Protein AF-A0A7Y5N3E5-F1 (afdb_monomer)

Secondary structure (DSSP, 8-state):
---PBP---SS--HHHHHHHHS-HHHHHHHHHHHHHHHHH-TTPEEEEETTEEEEEETTEEEEEEEEETTEEEEEETTGGGS--TT-B--SSS-EEEEE-SSTT--HHHHHHHHHHHHHHHHHHHHHT--PPPP-----------PPPPTTS--HHHHHHHHHHH--HHHHHHHHHTT--SS-----HHHHHHHHHHH-S-HHHHHHHHHT--HHHHHHHHHH--GGG--HHHHHHHHHT--SHHHHHHHHHHHTTSTTHHHHHHHHTT-SSHHHHHHHHHHHHHHHH-GGG---HHHHHHHHHHHHHHTTTS-HHHHHHHHHHHHHHHTT-HHHHHHHHHHHHHH-PPP----SS---PPPHHHHHHHHHHHHT-

pLDDT: mean 88.32, std 16.85, range [25.8, 98.88]

Structure (mmCIF, N/CA/C/O backbone):
data_AF-A0A7Y5N3E5-F1
#
_entry.id   AF-A0A7Y5N3E5-F1
#
loop_
_atom_site.group_PDB
_atom_site.id
_atom_site.type_symbol
_atom_site.label_atom_id
_atom_site.label_alt_id
_atom_site.label_comp_id
_atom_site.label_asym_id
_atom_site.label_entity_id
_atom_site.label_seq_id
_atom_site.pdbx_PDB_ins_code
_atom_site.Cartn_x
_atom_site.Cartn_y
_atom_site.Cartn_z
_atom_site.occupancy
_atom_site.B_iso_or_equiv
_atom_site.auth_seq_id
_atom_site.auth_comp_id
_atom_site.auth_asym_id
_atom_site.auth_atom_id
_atom_site.pdbx_PDB_model_num
ATOM 1 N N . MET A 1 1 ? -12.988 -18.375 0.596 1.00 35.72 1 MET A N 1
ATOM 2 C CA . MET A 1 1 ? -12.322 -19.298 1.543 1.00 35.72 1 MET A CA 1
ATOM 3 C C . MET A 1 1 ? -10.881 -18.851 1.728 1.00 35.72 1 MET A C 1
ATOM 5 O O . MET A 1 1 ? -10.258 -18.440 0.758 1.00 35.72 1 MET A O 1
ATOM 9 N N . SER A 1 2 ? -10.390 -18.826 2.964 1.00 31.22 2 SER A N 1
ATOM 10 C CA . SER A 1 2 ? -9.094 -18.233 3.317 1.00 31.22 2 SER A CA 1
ATOM 11 C C . SER A 1 2 ? -7.922 -19.007 2.693 1.00 31.22 2 SER A C 1
ATOM 13 O O . SER A 1 2 ? -7.799 -20.208 2.907 1.00 31.22 2 SER A O 1
ATOM 15 N N . THR A 1 3 ? -7.052 -18.336 1.933 1.00 48.84 3 THR A N 1
ATOM 16 C CA . THR A 1 3 ? -5.846 -18.905 1.289 1.00 48.84 3 THR A CA 1
ATOM 17 C C . THR A 1 3 ? -4.608 -18.848 2.191 1.00 48.84 3 THR A C 1
ATOM 19 O O . THR A 1 3 ? -3.478 -18.818 1.702 1.00 48.84 3 THR A O 1
ATOM 22 N N . THR A 1 4 ? -4.791 -18.773 3.511 1.00 69.25 4 THR A N 1
ATOM 23 C CA . THR A 1 4 ? -3.684 -18.592 4.455 1.00 69.25 4 THR A CA 1
ATOM 24 C C . THR A 1 4 ? -2.746 -19.799 4.434 1.00 69.25 4 THR A C 1
ATOM 26 O O . THR A 1 4 ? -3.145 -20.923 4.736 1.00 69.25 4 THR A O 1
ATOM 29 N N . THR A 1 5 ? -1.487 -19.549 4.081 1.00 76.31 5 THR A N 1
ATOM 30 C CA . THR A 1 5 ? -0.392 -20.522 4.143 1.00 76.31 5 THR A CA 1
ATOM 31 C C . THR A 1 5 ? 0.118 -20.647 5.576 1.00 76.31 5 THR A C 1
ATOM 33 O O . THR A 1 5 ? 0.352 -19.632 6.237 1.00 76.31 5 THR A O 1
ATOM 36 N N . VAL A 1 6 ? 0.336 -21.875 6.042 1.00 77.62 6 VAL A N 1
ATOM 37 C CA . VAL A 1 6 ? 0.988 -22.144 7.327 1.00 77.62 6 VAL A CA 1
ATOM 38 C C . VAL A 1 6 ? 2.477 -21.841 7.192 1.00 77.62 6 VAL A C 1
ATOM 40 O O . VAL A 1 6 ? 3.153 -22.366 6.306 1.00 77.62 6 VAL A O 1
ATOM 43 N N . LYS A 1 7 ? 2.981 -20.970 8.068 1.00 79.44 7 LYS A N 1
ATOM 44 C CA . LYS A 1 7 ? 4.397 -20.608 8.148 1.00 79.44 7 LYS A CA 1
ATOM 45 C C . LYS A 1 7 ? 4.905 -20.851 9.558 1.00 79.44 7 LYS A C 1
ATOM 47 O O . LYS A 1 7 ? 4.259 -20.440 10.522 1.00 79.44 7 LYS A O 1
ATOM 52 N N . LEU A 1 8 ? 6.081 -21.456 9.665 1.00 79.06 8 LEU A N 1
ATOM 53 C CA . LEU A 1 8 ? 6.809 -21.513 10.925 1.00 79.06 8 LEU A CA 1
ATOM 54 C C . LEU A 1 8 ? 7.213 -20.084 11.349 1.00 79.06 8 LEU A C 1
ATOM 56 O O . LEU A 1 8 ? 7.728 -19.331 10.522 1.00 79.06 8 LEU A O 1
ATOM 60 N N . LYS A 1 9 ? 6.958 -19.703 12.609 1.00 64.75 9 LYS A N 1
ATOM 61 C CA . LYS A 1 9 ? 7.501 -18.472 13.221 1.00 64.75 9 LYS A CA 1
ATOM 62 C C . LYS A 1 9 ? 8.944 -18.725 13.687 1.00 64.75 9 LYS A C 1
ATOM 64 O O . LYS A 1 9 ? 9.248 -19.863 14.039 1.00 64.75 9 LYS A O 1
ATOM 69 N N . ASP A 1 10 ? 9.781 -17.684 13.661 1.00 53.03 10 ASP A N 1
ATOM 70 C CA . ASP A 1 10 ? 11.253 -17.731 13.743 1.00 53.03 10 ASP A CA 1
ATOM 71 C C . ASP A 1 10 ? 11.858 -18.682 14.801 1.00 53.03 10 ASP A C 1
ATOM 73 O O . ASP A 1 10 ? 11.328 -18.863 15.900 1.00 53.03 10 ASP A O 1
ATOM 77 N N . GLY A 1 11 ? 13.000 -19.275 14.427 1.00 54.88 11 GLY A N 1
ATOM 78 C CA . GLY A 1 11 ? 13.749 -20.322 15.135 1.00 54.88 11 GLY A CA 1
ATOM 79 C C . GLY A 1 11 ? 13.929 -21.570 14.258 1.00 54.88 11 GLY A C 1
ATOM 80 O O . GLY A 1 11 ? 12.968 -22.029 13.638 1.00 54.88 11 GLY A O 1
ATOM 81 N N . ASP A 1 12 ? 15.143 -22.128 14.182 1.00 54.25 12 ASP A N 1
ATOM 82 C CA . ASP A 1 12 ? 15.430 -23.310 13.354 1.00 54.25 12 ASP A CA 1
ATOM 83 C C . ASP A 1 12 ? 14.879 -24.586 14.013 1.00 54.25 12 ASP A C 1
ATOM 85 O O . ASP A 1 12 ? 15.564 -25.299 14.741 1.00 54.25 12 ASP A O 1
ATOM 89 N N . LYS A 1 13 ? 13.579 -24.839 13.823 1.00 67.00 13 LYS A N 1
ATOM 90 C CA . LYS A 1 13 ? 12.903 -26.048 14.330 1.00 67.00 13 LYS A CA 1
ATOM 91 C C . LYS A 1 13 ? 12.908 -27.201 13.315 1.00 67.00 13 LYS A C 1
ATOM 93 O O . LYS A 1 13 ? 12.282 -28.232 13.571 1.00 67.00 13 LYS A O 1
ATOM 98 N N . GLY A 1 14 ? 13.577 -27.027 12.170 1.00 84.06 14 GLY A N 1
ATOM 99 C CA . GLY A 1 14 ? 13.688 -28.024 11.105 1.00 84.06 14 GLY A CA 1
ATOM 100 C C . GLY A 1 14 ? 12.346 -28.529 10.551 1.00 84.06 14 GLY A C 1
ATOM 101 O O . GLY A 1 14 ? 11.270 -27.984 10.819 1.00 84.06 14 GLY A O 1
ATOM 102 N N . ILE A 1 15 ? 12.404 -29.613 9.771 1.00 89.00 15 ILE A N 1
ATOM 103 C CA . ILE A 1 15 ? 11.211 -30.260 9.199 1.00 89.00 15 ILE A CA 1
ATOM 104 C C . ILE A 1 15 ? 10.244 -30.753 10.286 1.00 89.00 15 ILE A C 1
ATOM 106 O O . ILE A 1 15 ? 9.036 -30.571 10.158 1.00 89.00 15 ILE A O 1
ATOM 110 N N . ALA A 1 16 ? 10.756 -31.287 11.398 1.00 89.19 16 ALA A N 1
ATOM 111 C CA . ALA A 1 16 ? 9.931 -31.779 12.500 1.00 89.19 16 ALA A CA 1
ATOM 112 C C . ALA A 1 16 ? 9.087 -30.662 13.140 1.00 89.19 16 ALA A C 1
ATOM 114 O O . ALA A 1 16 ? 7.903 -30.852 13.423 1.00 89.19 16 ALA A O 1
ATOM 115 N N . GLY A 1 17 ? 9.667 -29.474 13.333 1.00 88.56 17 GLY A N 1
ATOM 116 C CA . GLY A 1 17 ? 8.937 -28.305 13.816 1.00 88.56 17 GLY A CA 1
ATOM 117 C C . GLY A 1 17 ? 7.860 -27.845 12.841 1.00 88.56 17 GLY A C 1
ATOM 118 O O . GLY A 1 17 ? 6.762 -27.481 13.264 1.00 88.56 17 GLY A O 1
ATOM 119 N N . TYR A 1 18 ? 8.147 -27.909 11.539 1.00 91.56 18 TYR A N 1
ATOM 120 C CA . TYR A 1 18 ? 7.169 -27.579 10.510 1.00 91.56 18 TYR A CA 1
ATOM 121 C C . TYR A 1 18 ? 5.978 -28.541 10.521 1.00 91.56 18 TYR A C 1
ATOM 123 O O . TYR A 1 18 ? 4.840 -28.087 10.614 1.00 91.56 18 TYR A O 1
ATOM 131 N N . LEU A 1 19 ? 6.221 -29.853 10.517 1.00 92.19 19 LEU A N 1
ATOM 132 C CA . LEU A 1 19 ? 5.165 -30.871 10.543 1.00 92.19 19 LEU A CA 1
ATOM 133 C C . LEU A 1 19 ? 4.270 -30.748 11.788 1.00 92.19 19 LEU A C 1
ATOM 135 O O . LEU A 1 19 ? 3.045 -30.834 11.689 1.00 92.19 19 LEU A O 1
ATOM 139 N N . LYS A 1 20 ? 4.857 -30.432 12.952 1.00 90.94 20 LYS A N 1
ATOM 140 C CA . LYS A 1 20 ? 4.103 -30.152 14.188 1.00 90.94 20 LYS A CA 1
ATOM 141 C C . LYS A 1 20 ? 3.192 -28.926 14.077 1.00 90.94 20 LYS A C 1
ATOM 143 O O . LYS A 1 20 ? 2.163 -28.887 14.744 1.00 90.94 20 LYS A O 1
ATOM 148 N N . SER A 1 21 ? 3.547 -27.943 13.248 1.00 90.00 21 SER A N 1
ATOM 149 C CA . SER A 1 21 ? 2.742 -26.727 13.048 1.00 90.00 21 SER A CA 1
ATOM 150 C C . SER A 1 21 ? 1.519 -26.927 12.145 1.00 90.00 21 SER A C 1
ATOM 152 O O . SER A 1 21 ? 0.624 -26.082 12.134 1.00 90.00 21 SER A O 1
ATOM 154 N N . LEU A 1 22 ? 1.474 -28.030 11.394 1.00 91.25 22 LEU A N 1
ATOM 155 C CA . LEU A 1 22 ? 0.379 -28.359 10.486 1.00 91.25 22 LEU A CA 1
ATOM 156 C C . LEU A 1 22 ? -0.804 -28.990 11.233 1.00 91.25 22 LEU A C 1
ATOM 158 O O . LEU A 1 22 ? -0.626 -29.673 12.250 1.00 91.25 22 LEU A O 1
ATOM 162 N N . ASN A 1 23 ? -2.012 -28.789 10.694 1.00 91.69 23 ASN A N 1
ATOM 163 C CA . ASN A 1 23 ? -3.192 -29.543 11.128 1.00 91.69 23 ASN A CA 1
ATOM 164 C C . ASN A 1 23 ? -3.064 -31.031 10.736 1.00 91.69 23 ASN A C 1
ATOM 166 O O . ASN A 1 23 ? -2.169 -31.388 9.973 1.00 91.69 23 ASN A O 1
ATOM 170 N N . LYS A 1 24 ? -3.946 -31.896 11.257 1.00 92.94 24 LYS A N 1
ATOM 171 C CA . LYS A 1 24 ? -3.863 -33.356 11.061 1.00 92.94 24 LYS A CA 1
ATOM 172 C C . LYS A 1 24 ? -3.749 -33.748 9.579 1.00 92.94 24 LYS A C 1
ATOM 174 O O . LYS A 1 24 ? -2.754 -34.351 9.197 1.00 92.94 24 LYS A O 1
ATOM 179 N N . THR A 1 25 ? -4.699 -33.316 8.751 1.00 92.06 25 THR A N 1
ATOM 180 C CA . THR A 1 25 ? -4.734 -33.628 7.312 1.00 92.06 25 THR A CA 1
ATOM 181 C C . THR A 1 25 ? -3.481 -33.139 6.586 1.00 92.06 25 THR A C 1
ATOM 183 O O . THR A 1 25 ? -2.841 -33.882 5.851 1.00 92.06 25 THR A O 1
ATOM 186 N N . GLN A 1 26 ? -3.077 -31.889 6.818 1.00 95.31 26 GLN A N 1
ATOM 187 C CA . GLN A 1 26 ? -1.865 -31.334 6.214 1.00 95.31 26 GLN A CA 1
ATOM 188 C C . GLN A 1 26 ? -0.605 -32.089 6.643 1.00 95.31 26 GLN A C 1
ATOM 190 O O . GLN A 1 26 ? 0.308 -32.250 5.836 1.00 95.31 26 GLN A O 1
ATOM 195 N N . ARG A 1 27 ? -0.532 -32.510 7.910 1.00 96.00 27 ARG A N 1
ATOM 196 C CA . ARG A 1 27 ? 0.614 -33.228 8.465 1.00 96.00 27 ARG A CA 1
ATOM 197 C C . ARG A 1 27 ? 0.776 -34.593 7.808 1.00 96.00 27 ARG A C 1
ATOM 199 O O . ARG A 1 27 ? 1.866 -34.869 7.329 1.00 96.00 27 ARG A O 1
ATOM 206 N N . GLU A 1 28 ? -0.296 -35.374 7.708 1.00 95.69 28 GLU A N 1
ATOM 207 C CA . GLU A 1 28 ? -0.290 -36.704 7.075 1.00 95.69 28 GLU A CA 1
ATOM 208 C C . GLU A 1 28 ? 0.181 -36.630 5.610 1.00 95.69 28 GLU A C 1
ATOM 210 O O . GLU A 1 28 ? 1.036 -37.405 5.165 1.00 95.69 28 GLU A O 1
ATOM 215 N N . ILE A 1 29 ? -0.303 -35.628 4.868 1.00 97.25 29 ILE A N 1
ATOM 216 C CA . ILE A 1 29 ? 0.119 -35.371 3.485 1.00 97.25 29 ILE A CA 1
ATOM 217 C C . ILE A 1 29 ? 1.591 -34.944 3.431 1.00 97.25 29 ILE A C 1
ATOM 219 O O . ILE A 1 29 ? 2.363 -35.465 2.626 1.00 97.25 29 ILE A O 1
ATOM 223 N N . ALA A 1 30 ? 2.003 -33.992 4.274 1.00 97.00 30 ALA A N 1
ATOM 224 C CA . ALA A 1 30 ? 3.368 -33.473 4.278 1.00 97.00 30 ALA A CA 1
ATOM 225 C C . ALA A 1 30 ? 4.398 -34.527 4.713 1.00 97.00 30 ALA A C 1
ATOM 227 O O . ALA A 1 30 ? 5.493 -34.542 4.159 1.00 97.00 30 ALA A O 1
ATOM 228 N N . GLU A 1 31 ? 4.057 -35.413 5.650 1.00 97.75 31 GLU A N 1
ATOM 229 C CA . GLU A 1 31 ? 4.877 -36.560 6.060 1.00 97.75 31 GLU A CA 1
ATOM 230 C C . GLU A 1 31 ? 5.052 -37.552 4.907 1.00 97.75 31 GLU A C 1
ATOM 232 O O . GLU A 1 31 ? 6.180 -37.931 4.587 1.00 97.75 31 GLU A O 1
ATOM 237 N N . SER A 1 32 ? 3.961 -37.891 4.217 1.00 97.00 32 SER A N 1
ATOM 238 C CA . SER A 1 32 ? 3.988 -38.801 3.065 1.00 97.00 32 SER A CA 1
ATOM 239 C C . SER A 1 32 ? 4.814 -38.235 1.904 1.00 97.00 32 SER A C 1
ATOM 241 O O . SER A 1 32 ? 5.655 -38.927 1.324 1.00 97.00 32 SER A O 1
ATOM 243 N N . LEU A 1 33 ? 4.641 -36.946 1.594 1.00 97.81 33 LEU A N 1
ATOM 244 C CA . LEU A 1 33 ? 5.436 -36.256 0.578 1.00 97.81 33 LEU A CA 1
ATOM 245 C C . LEU A 1 33 ? 6.902 -36.114 0.997 1.00 97.81 33 LEU A C 1
ATOM 247 O O . LEU A 1 33 ? 7.786 -36.327 0.174 1.00 97.81 33 LEU A O 1
ATO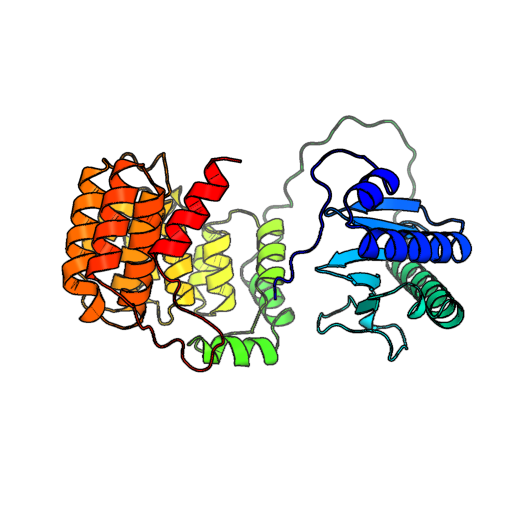M 251 N N . HIS A 1 34 ? 7.182 -35.794 2.263 1.00 97.88 34 HIS A N 1
ATOM 252 C CA . HIS A 1 34 ? 8.547 -35.735 2.787 1.00 97.88 34 HIS A CA 1
ATOM 253 C C . HIS A 1 34 ? 9.260 -37.081 2.624 1.00 97.88 34 HIS A C 1
ATOM 255 O O . HIS A 1 34 ? 10.357 -37.124 2.065 1.00 97.88 34 HIS A 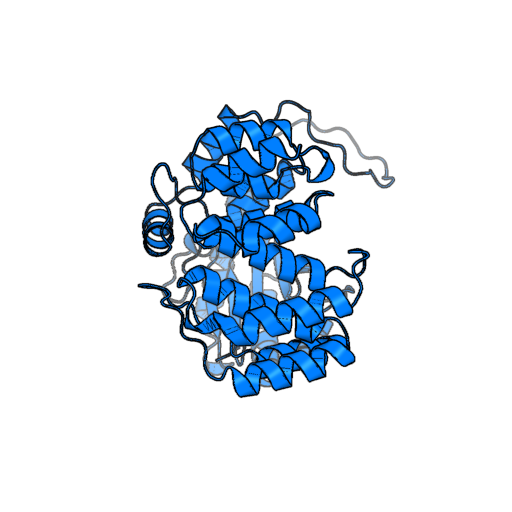O 1
ATOM 261 N N . ALA A 1 35 ? 8.616 -38.181 3.025 1.00 96.69 35 ALA A N 1
ATOM 262 C CA . ALA A 1 35 ? 9.156 -39.528 2.867 1.00 96.69 35 ALA A CA 1
ATOM 263 C C . ALA A 1 35 ? 9.430 -39.867 1.392 1.00 96.69 35 ALA A C 1
ATOM 265 O O . ALA A 1 35 ? 10.501 -40.378 1.060 1.00 96.69 35 ALA A O 1
ATOM 266 N N . LEU A 1 36 ? 8.505 -39.525 0.488 1.00 97.38 36 LEU A N 1
ATOM 267 C CA . LEU A 1 36 ? 8.687 -39.717 -0.951 1.00 97.38 36 LEU A CA 1
ATOM 268 C C . LEU A 1 36 ? 9.876 -38.913 -1.500 1.00 97.38 36 LEU A C 1
ATOM 270 O O . LEU A 1 36 ? 10.663 -39.445 -2.290 1.00 97.38 36 LEU A O 1
ATOM 274 N N . ILE A 1 37 ? 10.026 -37.652 -1.085 1.00 97.69 37 ILE A N 1
ATOM 275 C CA . ILE A 1 37 ? 11.123 -36.788 -1.534 1.00 97.69 37 ILE A CA 1
ATOM 276 C C . ILE A 1 37 ? 12.461 -37.333 -1.044 1.00 97.69 37 ILE A C 1
ATOM 278 O O . ILE A 1 37 ? 13.364 -37.500 -1.860 1.00 97.69 37 ILE A O 1
ATOM 282 N N . MET A 1 38 ? 12.579 -37.682 0.239 1.00 97.19 38 MET A N 1
ATOM 283 C CA . MET A 1 38 ? 13.824 -38.218 0.800 1.00 97.19 38 MET A CA 1
ATOM 284 C C . MET A 1 38 ? 14.181 -39.589 0.218 1.00 97.19 38 MET A C 1
ATOM 286 O O . MET A 1 38 ? 15.352 -39.868 -0.018 1.00 97.19 38 MET A O 1
ATOM 290 N N . LYS A 1 39 ? 13.186 -40.426 -0.106 1.00 96.69 39 LYS A N 1
ATOM 291 C CA . LYS A 1 39 ? 13.411 -41.685 -0.831 1.00 96.69 39 LYS A CA 1
ATOM 292 C C . LYS A 1 39 ? 13.904 -41.449 -2.262 1.00 96.69 39 LYS A C 1
ATOM 294 O O . LYS A 1 39 ? 14.732 -42.205 -2.762 1.00 96.69 39 LYS A O 1
ATOM 299 N N . THR A 1 40 ? 13.380 -40.427 -2.937 1.00 96.69 40 THR A N 1
ATOM 300 C CA . THR A 1 40 ? 13.710 -40.134 -4.341 1.00 96.69 40 THR A CA 1
ATOM 301 C C . THR A 1 40 ? 15.040 -39.394 -4.482 1.00 96.69 40 THR A C 1
ATOM 303 O O . THR A 1 40 ? 15.785 -39.642 -5.430 1.00 96.69 40 THR A O 1
ATOM 306 N N . LEU A 1 41 ? 15.338 -38.497 -3.543 1.00 96.25 41 LEU A N 1
ATOM 307 C CA . LEU A 1 41 ? 16.509 -37.625 -3.511 1.00 96.25 41 LEU A CA 1
ATOM 308 C C . LEU A 1 41 ? 17.245 -37.805 -2.167 1.00 96.25 41 LEU A C 1
ATOM 310 O O . LEU A 1 41 ? 17.250 -36.892 -1.344 1.00 96.25 41 LEU A O 1
ATOM 314 N N . PRO A 1 42 ? 17.898 -38.955 -1.924 1.00 94.56 42 PRO A N 1
ATOM 315 C CA . PRO A 1 42 ? 18.485 -39.280 -0.616 1.00 94.56 42 PRO A CA 1
ATOM 316 C C . PRO A 1 42 ? 19.631 -38.352 -0.191 1.00 94.56 42 PRO A C 1
ATOM 318 O O . PRO A 1 42 ? 19.984 -38.305 0.981 1.00 94.56 42 PRO A O 1
ATOM 321 N N . LYS A 1 43 ? 20.214 -37.609 -1.138 1.00 93.19 43 LYS A N 1
ATOM 322 C CA . LYS A 1 43 ? 21.271 -36.618 -0.890 1.00 93.19 43 LYS A CA 1
ATOM 323 C C . LYS A 1 43 ? 20.737 -35.195 -0.691 1.00 93.19 43 LYS A C 1
ATOM 325 O O . LYS A 1 43 ? 21.536 -34.270 -0.591 1.00 93.19 43 LYS A O 1
ATOM 330 N N . ALA A 1 44 ? 19.418 -34.998 -0.716 1.00 93.12 44 ALA A N 1
ATOM 331 C CA . ALA A 1 44 ? 18.846 -33.673 -0.548 1.00 93.12 44 ALA A CA 1
ATOM 332 C C . ALA A 1 44 ? 18.957 -33.208 0.910 1.00 93.12 44 ALA A C 1
ATOM 334 O O . ALA A 1 44 ? 18.616 -33.941 1.837 1.00 93.12 44 ALA A O 1
ATOM 335 N N . GLU A 1 45 ? 19.385 -31.966 1.109 1.00 92.69 45 GLU A N 1
ATOM 336 C CA . GLU A 1 45 ? 19.344 -31.300 2.406 1.00 92.69 45 GLU A CA 1
ATOM 337 C C . GLU A 1 45 ? 17.989 -30.621 2.601 1.00 92.69 45 GLU A C 1
ATOM 339 O O . GLU A 1 45 ? 17.481 -29.949 1.700 1.00 92.69 45 GLU A O 1
ATOM 344 N N . VAL A 1 46 ? 17.404 -30.755 3.793 1.00 93.81 46 VAL A N 1
ATOM 345 C CA . VAL A 1 46 ? 16.135 -30.097 4.124 1.00 93.81 46 VAL A CA 1
ATOM 346 C C . VAL A 1 46 ? 16.399 -28.848 4.949 1.00 93.81 46 VAL A C 1
ATOM 348 O O . VAL A 1 46 ? 16.914 -28.930 6.062 1.00 93.81 46 VAL A O 1
ATOM 351 N N . ARG A 1 47 ? 16.003 -27.684 4.427 1.00 89.44 47 ARG A N 1
ATOM 352 C CA . ARG A 1 47 ? 16.138 -26.391 5.111 1.00 89.44 47 ARG A CA 1
ATOM 353 C C . ARG A 1 47 ? 14.797 -25.688 5.195 1.00 89.44 47 ARG A C 1
ATOM 355 O O . ARG A 1 47 ? 14.085 -25.571 4.200 1.00 89.44 47 ARG A O 1
ATOM 362 N N . VAL A 1 48 ? 14.440 -25.180 6.371 1.00 87.75 48 VAL A N 1
ATOM 363 C CA . VAL A 1 48 ? 13.241 -24.346 6.506 1.00 87.75 48 VAL A CA 1
ATOM 364 C C . VAL A 1 48 ? 13.588 -22.926 6.075 1.00 87.75 48 VAL A C 1
ATOM 366 O O . VAL A 1 48 ? 14.372 -22.237 6.721 1.00 87.75 48 VAL A O 1
ATOM 369 N N . LYS A 1 49 ? 12.994 -22.475 4.969 1.00 86.44 49 LYS A N 1
ATOM 370 C CA . LYS A 1 49 ? 13.182 -21.127 4.420 1.00 86.44 49 LYS A CA 1
ATOM 371 C C . LYS A 1 49 ? 11.832 -20.511 4.117 1.00 86.44 49 LYS A C 1
ATOM 373 O O . LYS A 1 49 ? 10.917 -21.178 3.639 1.00 86.44 49 LYS A O 1
ATOM 378 N N . TRP A 1 50 ? 11.699 -19.223 4.425 1.00 83.06 50 TRP A N 1
ATOM 379 C CA . TRP A 1 50 ? 10.459 -18.465 4.216 1.00 83.06 50 TRP A CA 1
ATOM 380 C C . TRP A 1 50 ? 9.223 -19.057 4.930 1.00 83.06 50 TRP A C 1
ATOM 382 O O . TRP A 1 50 ? 8.086 -18.727 4.584 1.00 83.06 50 TRP A O 1
ATOM 392 N N . GLY A 1 51 ? 9.455 -19.877 5.963 1.00 84.31 51 GLY A N 1
ATOM 393 C CA . GLY A 1 51 ? 8.434 -20.489 6.816 1.00 84.31 51 GLY A CA 1
ATOM 394 C C . GLY A 1 51 ? 8.010 -21.911 6.432 1.00 84.31 51 GLY A C 1
ATOM 395 O O . GLY A 1 51 ? 7.087 -22.422 7.059 1.00 84.31 51 GLY A O 1
ATOM 396 N N . TYR A 1 52 ? 8.640 -22.546 5.438 1.00 90.44 52 TYR A N 1
ATOM 397 C CA . TYR A 1 52 ? 8.321 -23.908 4.980 1.00 90.44 52 TYR A CA 1
ATOM 398 C C . TYR A 1 52 ? 9.592 -24.696 4.608 1.00 90.44 52 TYR A C 1
ATOM 400 O O . TYR A 1 52 ? 10.639 -24.083 4.397 1.00 90.44 52 TYR A O 1
ATOM 408 N N . PRO A 1 53 ? 9.545 -26.040 4.563 1.00 94.31 53 PRO A N 1
ATOM 409 C CA . PRO A 1 53 ? 10.685 -26.879 4.215 1.00 94.31 53 PRO A CA 1
ATOM 410 C C . PRO A 1 53 ? 10.976 -26.848 2.714 1.00 94.31 53 PRO A C 1
ATOM 412 O O . PRO A 1 53 ? 10.084 -27.031 1.882 1.00 94.31 53 PRO A O 1
ATOM 415 N N . TRP A 1 54 ? 12.250 -26.657 2.398 1.00 94.69 54 TRP A N 1
ATOM 416 C CA . TRP A 1 54 ? 12.835 -26.718 1.067 1.00 94.69 54 TRP A CA 1
ATOM 417 C C . TRP A 1 54 ? 13.825 -27.866 0.996 1.00 94.69 54 TRP A C 1
ATOM 419 O O . TRP A 1 54 ? 14.581 -28.087 1.938 1.00 94.69 54 TRP A O 1
ATOM 429 N N . TYR A 1 55 ? 13.819 -28.560 -0.135 1.00 96.19 55 TYR A N 1
ATOM 430 C CA . TYR A 1 55 ? 14.697 -29.683 -0.427 1.00 96.19 55 TYR A CA 1
ATOM 431 C C . TYR A 1 55 ? 15.739 -29.216 -1.429 1.00 96.19 55 TYR A C 1
ATOM 433 O O . TYR A 1 55 ? 15.413 -28.863 -2.569 1.00 96.19 55 TYR A O 1
ATOM 441 N N . GLU A 1 56 ? 16.979 -29.164 -0.970 1.00 93.62 56 GLU A N 1
ATOM 442 C CA . GLU A 1 56 ? 18.117 -28.644 -1.708 1.00 93.62 56 GLU A CA 1
ATOM 443 C C . GLU A 1 56 ? 19.022 -29.780 -2.154 1.00 93.62 56 GLU A C 1
ATOM 445 O O . GLU A 1 56 ? 19.325 -30.679 -1.380 1.00 93.62 56 GLU A O 1
ATOM 450 N N . LEU A 1 57 ? 19.489 -29.728 -3.394 1.00 90.62 57 LEU A N 1
ATOM 451 C CA . LEU A 1 57 ? 20.471 -30.666 -3.916 1.00 90.62 57 LEU A CA 1
ATOM 452 C C . LEU A 1 57 ? 21.546 -29.874 -4.653 1.00 90.62 57 LEU A C 1
ATOM 454 O O . LEU A 1 57 ? 21.226 -29.033 -5.494 1.00 90.62 57 LEU A O 1
ATOM 458 N N . ASN A 1 58 ? 22.815 -30.121 -4.321 1.00 84.44 58 ASN A N 1
ATOM 459 C CA . ASN A 1 58 ? 23.966 -29.469 -4.956 1.00 84.44 58 ASN A CA 1
ATOM 460 C C . ASN A 1 58 ? 23.878 -27.925 -4.951 1.00 84.44 58 ASN A C 1
ATOM 462 O O . ASN A 1 58 ? 24.204 -27.267 -5.936 1.00 84.44 58 ASN A O 1
ATOM 466 N N . GLY A 1 59 ? 23.395 -27.344 -3.844 1.00 77.12 59 GLY A N 1
ATOM 467 C CA . GLY A 1 59 ? 23.239 -25.893 -3.668 1.00 77.12 59 GLY A CA 1
ATOM 468 C C . GLY A 1 59 ? 22.027 -25.271 -4.376 1.00 77.12 59 GLY A C 1
ATOM 469 O O . GLY A 1 59 ? 21.842 -24.056 -4.315 1.00 77.12 59 GLY A O 1
ATOM 470 N N . GLY A 1 60 ? 21.191 -26.077 -5.038 1.00 87.88 60 GLY A N 1
ATOM 471 C CA . GLY A 1 60 ? 19.987 -25.627 -5.732 1.00 87.88 60 GLY A CA 1
ATOM 472 C C . GLY A 1 60 ? 18.694 -26.122 -5.083 1.00 87.88 60 GLY A C 1
ATOM 473 O O . GLY A 1 60 ? 18.624 -27.228 -4.558 1.00 87.88 60 GLY A O 1
ATOM 474 N N . ASN A 1 61 ? 17.635 -25.314 -5.160 1.00 93.50 61 ASN A N 1
ATOM 475 C CA . ASN A 1 61 ? 16.310 -25.681 -4.658 1.00 93.50 61 ASN A CA 1
ATOM 476 C C . ASN A 1 61 ? 15.580 -26.597 -5.645 1.00 93.50 61 ASN A C 1
ATOM 478 O O . ASN A 1 61 ? 15.303 -26.184 -6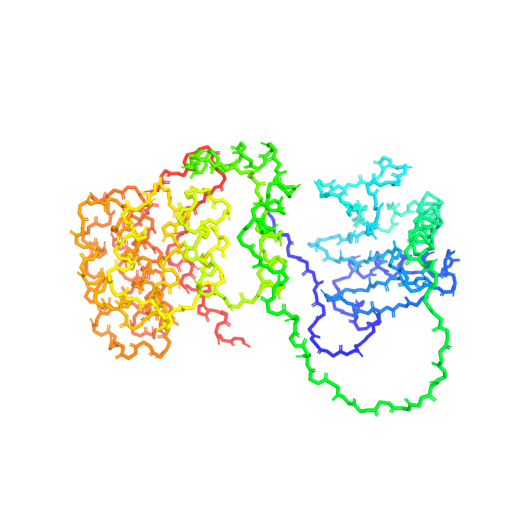.773 1.00 93.50 61 ASN A O 1
ATOM 482 N N . VAL A 1 62 ? 15.219 -27.803 -5.213 1.00 96.50 62 VAL A N 1
ATOM 483 C CA . VAL A 1 62 ? 14.506 -28.777 -6.052 1.00 96.50 62 VAL A CA 1
ATOM 484 C C . VAL A 1 62 ? 13.002 -28.734 -5.802 1.00 96.50 62 VAL A C 1
ATOM 486 O O . VAL A 1 62 ? 12.229 -28.629 -6.752 1.00 96.50 62 VAL A O 1
ATOM 489 N N . ALA A 1 63 ? 12.582 -28.764 -4.535 1.00 97.31 63 ALA A N 1
ATOM 490 C CA . ALA A 1 63 ? 11.169 -28.784 -4.165 1.00 97.31 63 ALA A CA 1
ATOM 491 C C . ALA A 1 63 ? 10.900 -28.096 -2.817 1.00 97.31 63 ALA A C 1
ATOM 493 O O . ALA A 1 63 ? 11.824 -27.854 -2.040 1.00 97.31 63 ALA A O 1
ATOM 494 N N . TYR A 1 64 ? 9.632 -27.806 -2.521 1.00 96.75 64 TYR A N 1
ATOM 495 C CA . TYR A 1 64 ? 9.172 -27.341 -1.209 1.00 96.75 64 TYR A CA 1
ATOM 496 C C . TYR A 1 64 ? 7.783 -27.895 -0.863 1.00 96.75 64 TYR A C 1
ATOM 498 O O . TYR A 1 64 ? 7.022 -28.281 -1.752 1.00 96.75 64 TYR A O 1
ATOM 506 N N . LEU A 1 65 ? 7.429 -27.895 0.426 1.00 97.06 65 LEU A N 1
ATOM 507 C CA . LEU A 1 65 ? 6.080 -28.241 0.899 1.00 97.06 65 LEU A CA 1
ATOM 508 C C . LEU A 1 65 ? 5.458 -27.063 1.640 1.00 97.06 65 LEU A C 1
ATOM 510 O O . LEU A 1 65 ? 6.062 -26.542 2.570 1.00 97.06 65 LEU A O 1
ATOM 514 N N . ALA A 1 66 ? 4.249 -26.652 1.259 1.00 95.25 66 ALA A N 1
ATOM 515 C CA . ALA A 1 66 ? 3.536 -25.564 1.924 1.00 95.25 66 ALA A CA 1
ATOM 516 C C . ALA A 1 66 ? 2.084 -25.947 2.246 1.00 95.25 66 ALA A C 1
ATOM 518 O O . ALA A 1 66 ? 1.265 -26.088 1.343 1.00 95.25 66 ALA A O 1
ATOM 519 N N . GLY A 1 67 ? 1.735 -26.058 3.529 1.00 92.75 67 GLY A N 1
ATOM 520 C CA . GLY A 1 67 ? 0.353 -26.203 3.987 1.00 92.75 67 GLY A CA 1
ATOM 521 C C . GLY A 1 67 ? -0.477 -24.953 3.676 1.00 92.75 67 GLY A C 1
ATOM 522 O O . GLY A 1 67 ? -0.098 -23.841 4.046 1.00 92.75 67 GLY A O 1
ATOM 523 N N . VAL A 1 68 ? -1.609 -25.118 2.993 1.00 90.00 68 VAL A N 1
ATOM 524 C CA . VAL A 1 68 ? -2.529 -24.038 2.603 1.00 90.00 68 VAL A CA 1
ATOM 525 C C . VAL A 1 68 ? -3.962 -24.507 2.825 1.00 90.00 68 VAL A C 1
ATOM 527 O O . VAL A 1 68 ? -4.382 -25.491 2.223 1.00 90.00 68 VAL A O 1
ATOM 530 N N . ALA A 1 69 ? -4.739 -23.796 3.648 1.00 87.94 69 ALA A N 1
ATOM 531 C CA . ALA A 1 69 ? -6.106 -24.202 4.004 1.00 87.94 69 ALA A CA 1
ATOM 532 C C . ALA A 1 69 ? -6.176 -25.678 4.475 1.00 87.94 69 ALA A C 1
ATOM 534 O O . ALA A 1 69 ? -5.602 -25.985 5.512 1.00 87.94 69 ALA A O 1
ATOM 535 N N . ASN A 1 70 ? -6.803 -26.590 3.719 1.00 87.00 70 ASN A N 1
ATOM 536 C CA . ASN A 1 70 ? -6.907 -28.028 4.040 1.00 87.00 70 ASN A CA 1
ATOM 537 C C . ASN A 1 70 ? -6.065 -28.931 3.117 1.00 87.00 70 ASN A C 1
ATOM 539 O O . ASN A 1 70 ? -6.384 -30.097 2.941 1.00 87.00 70 ASN A O 1
ATOM 543 N N . ARG A 1 71 ? -5.008 -28.397 2.499 1.00 94.00 71 ARG A N 1
ATOM 544 C CA . ARG A 1 71 ? -4.147 -29.139 1.566 1.00 94.00 71 ARG A CA 1
ATOM 545 C C . ARG A 1 71 ? -2.672 -28.794 1.749 1.00 94.00 71 ARG A C 1
ATOM 547 O O . ARG A 1 71 ? -2.335 -27.836 2.451 1.00 94.00 71 ARG A O 1
ATOM 554 N N . VAL A 1 72 ? -1.803 -29.525 1.059 1.00 97.00 72 VAL A N 1
ATOM 555 C CA . VAL A 1 72 ? -0.382 -29.201 0.903 1.00 97.00 72 VAL A CA 1
ATOM 556 C C . VAL A 1 72 ? -0.103 -28.873 -0.557 1.00 97.00 72 VAL A C 1
ATOM 558 O O . VAL A 1 72 ? -0.435 -29.630 -1.464 1.00 97.00 72 VAL A O 1
ATOM 561 N N . ASN A 1 73 ? 0.529 -27.730 -0.792 1.00 97.19 73 ASN A N 1
ATOM 562 C CA . ASN A 1 73 ? 1.123 -27.415 -2.078 1.00 97.19 73 ASN A CA 1
ATOM 563 C C . ASN A 1 73 ? 2.516 -28.057 -2.134 1.00 97.19 73 ASN A C 1
ATOM 565 O O . ASN A 1 73 ? 3.418 -27.638 -1.402 1.00 97.19 73 ASN A O 1
ATOM 569 N N . PHE A 1 74 ? 2.683 -29.044 -3.010 1.00 97.88 74 PHE A N 1
ATOM 570 C CA . PHE A 1 74 ? 3.960 -29.667 -3.336 1.00 97.88 74 PHE A CA 1
ATOM 571 C C . PHE A 1 74 ? 4.597 -28.932 -4.514 1.00 97.88 74 PHE A C 1
ATOM 573 O O . PHE A 1 74 ? 4.155 -29.067 -5.652 1.00 97.88 74 PHE A O 1
ATOM 580 N N . GLY A 1 75 ? 5.566 -28.066 -4.234 1.00 96.12 75 GLY A N 1
ATOM 581 C CA . GLY A 1 75 ? 6.016 -27.065 -5.192 1.00 96.12 75 GLY A CA 1
ATOM 582 C C . GLY A 1 75 ? 7.420 -27.266 -5.742 1.00 96.12 75 GLY A C 1
ATOM 583 O O . GLY A 1 75 ? 8.293 -27.816 -5.076 1.00 96.12 75 GLY A O 1
ATOM 584 N N . PHE A 1 76 ? 7.629 -26.740 -6.949 1.00 96.56 76 PHE A N 1
ATOM 585 C CA . PHE A 1 76 ? 8.846 -26.846 -7.747 1.00 96.56 76 PHE A CA 1
ATOM 586 C C . PHE A 1 76 ? 9.264 -25.450 -8.240 1.00 96.56 76 PHE A C 1
ATOM 588 O O . PHE A 1 76 ? 8.508 -24.814 -8.985 1.00 96.56 76 PHE A O 1
ATOM 595 N N . PRO A 1 77 ? 10.453 -24.941 -7.863 1.00 91.44 77 PRO A N 1
ATOM 596 C CA . PRO A 1 77 ? 10.885 -23.574 -8.192 1.00 91.44 77 PRO A CA 1
ATOM 597 C C . PRO A 1 77 ? 11.034 -23.320 -9.692 1.00 91.44 77 PRO A C 1
ATOM 599 O O . PRO A 1 77 ? 10.701 -22.238 -10.170 1.00 91.44 77 PRO A O 1
ATOM 602 N N . ASN A 1 78 ? 11.489 -24.340 -10.421 1.00 91.38 78 ASN A N 1
ATOM 603 C CA . ASN A 1 78 ? 11.631 -24.345 -11.876 1.00 91.38 78 ASN A CA 1
ATOM 604 C C . ASN A 1 78 ? 10.470 -25.087 -12.567 1.00 91.38 78 ASN A C 1
ATOM 606 O O . ASN A 1 78 ? 10.632 -25.605 -13.664 1.00 91.38 78 ASN A O 1
ATOM 610 N N . GLY A 1 79 ? 9.312 -25.189 -11.910 1.00 90.56 79 GLY A N 1
ATOM 611 C CA . GLY A 1 79 ? 8.211 -26.040 -12.356 1.00 90.56 79 GLY A CA 1
ATOM 612 C C . GLY A 1 79 ? 7.613 -25.689 -13.723 1.00 90.56 79 GLY A C 1
ATOM 613 O O . GLY A 1 79 ? 7.066 -26.564 -14.372 1.00 90.56 79 GLY A O 1
ATOM 614 N N . ALA A 1 80 ? 7.717 -24.442 -14.189 1.00 89.12 80 ALA A N 1
ATOM 615 C CA . ALA A 1 80 ? 7.206 -24.022 -15.498 1.00 89.12 80 ALA A CA 1
ATOM 616 C C . ALA A 1 80 ? 7.959 -24.655 -16.681 1.00 89.12 80 ALA A C 1
ATOM 618 O O . ALA A 1 80 ? 7.458 -24.631 -17.799 1.00 89.12 80 ALA A O 1
ATOM 619 N N . GLU A 1 81 ? 9.157 -25.182 -16.430 1.00 89.69 81 GLU A N 1
ATOM 620 C CA . GLU A 1 81 ? 10.005 -25.869 -17.408 1.00 89.69 81 GLU A CA 1
ATOM 621 C C . GLU A 1 81 ? 9.946 -27.396 -17.254 1.00 89.69 81 GLU A C 1
ATOM 623 O O . GLU A 1 81 ? 10.660 -28.099 -17.961 1.00 89.69 81 GLU A O 1
ATOM 628 N N . LEU A 1 82 ? 9.127 -27.908 -16.327 1.00 89.75 82 LEU A N 1
ATOM 629 C CA . LEU A 1 82 ? 8.907 -29.342 -16.161 1.00 89.75 82 LEU A CA 1
ATOM 630 C C . LEU A 1 82 ? 7.717 -29.781 -17.008 1.00 89.75 82 LEU A C 1
ATOM 632 O O . LEU A 1 82 ? 6.662 -29.142 -16.989 1.00 89.75 82 LEU A O 1
ATOM 636 N N . ALA A 1 83 ? 7.871 -30.894 -17.717 1.00 81.69 83 ALA A N 1
ATOM 637 C CA . ALA A 1 83 ? 6.818 -31.437 -18.563 1.00 81.69 83 ALA A CA 1
ATOM 638 C C . ALA A 1 83 ? 5.840 -32.280 -17.727 1.00 81.69 83 ALA A C 1
ATOM 640 O O . ALA A 1 83 ? 5.991 -33.494 -17.594 1.00 81.69 83 ALA A O 1
ATOM 641 N N . SER A 1 84 ? 4.835 -31.639 -17.121 1.00 84.00 84 SER A N 1
ATOM 642 C CA . SER A 1 84 ? 3.785 -32.346 -16.381 1.00 84.00 84 SER A CA 1
ATOM 643 C C . SER A 1 84 ? 2.464 -31.586 -16.336 1.00 84.00 84 SER A C 1
ATOM 645 O O . SER A 1 84 ? 2.418 -30.442 -15.886 1.00 84.00 84 SER A O 1
ATOM 647 N N . ASP A 1 85 ? 1.373 -32.271 -16.679 1.00 84.75 85 ASP A N 1
ATOM 648 C CA . ASP A 1 85 ? 0.009 -31.725 -16.603 1.00 84.75 85 ASP A CA 1
ATOM 649 C C . ASP A 1 85 ? -0.529 -31.631 -15.165 1.00 84.75 85 ASP A C 1
ATOM 651 O O . ASP A 1 85 ? -1.563 -31.018 -14.912 1.00 84.75 85 ASP A O 1
ATOM 655 N N . LEU A 1 86 ? 0.181 -32.218 -14.195 1.00 86.12 86 LEU A N 1
ATOM 656 C CA . LEU A 1 86 ? -0.167 -32.161 -12.770 1.00 86.12 86 LEU A CA 1
ATOM 657 C C . LEU A 1 86 ? 0.195 -30.811 -12.135 1.00 86.12 86 LEU A C 1
ATOM 659 O O . LEU A 1 86 ? -0.205 -30.515 -11.008 1.00 86.12 86 LEU A O 1
ATOM 663 N N . LEU A 1 87 ? 1.022 -30.018 -12.820 1.00 88.38 87 LEU A N 1
ATOM 664 C CA . LEU A 1 87 ? 1.599 -28.797 -12.287 1.00 88.38 87 LEU A CA 1
ATOM 665 C C . LEU A 1 87 ? 0.679 -27.598 -12.485 1.00 88.38 87 LEU A C 1
ATOM 667 O O . LEU A 1 87 ? 0.447 -27.117 -13.589 1.00 88.38 87 LEU A O 1
ATOM 671 N N . GLU A 1 88 ? 0.263 -27.014 -11.371 1.00 86.62 88 GLU A N 1
ATOM 672 C CA . GLU A 1 88 ? -0.547 -25.811 -11.340 1.00 86.62 88 GLU A CA 1
ATOM 673 C C . GLU A 1 88 ? 0.280 -24.568 -10.988 1.00 86.62 88 GLU A C 1
ATOM 675 O O . GLU A 1 88 ? 1.259 -24.590 -10.230 1.00 86.62 88 GLU A O 1
ATOM 680 N N . GLY A 1 89 ? -0.158 -23.421 -11.497 1.00 79.06 89 GLY A N 1
ATOM 681 C CA . GLY A 1 89 ? 0.387 -22.118 -11.135 1.00 79.06 89 GLY A CA 1
ATOM 682 C C . GLY A 1 89 ? 0.538 -21.198 -12.334 1.00 79.06 89 GLY A C 1
ATOM 683 O O . GLY A 1 89 ? 0.938 -21.611 -13.414 1.00 79.06 89 GLY A O 1
ATOM 684 N N . THR A 1 90 ? 0.249 -19.920 -12.121 1.00 64.31 90 THR A N 1
ATOM 685 C CA . THR A 1 90 ? 0.281 -18.879 -13.160 1.00 64.31 90 THR A CA 1
ATOM 686 C C . THR A 1 90 ? 1.523 -17.984 -13.069 1.00 64.31 90 THR A C 1
ATOM 688 O O . THR A 1 90 ? 1.644 -17.006 -13.799 1.00 64.31 90 THR A O 1
ATOM 691 N N . GLY A 1 91 ? 2.458 -18.294 -12.160 1.00 60.47 91 GLY A N 1
ATOM 692 C CA . GLY A 1 91 ? 3.707 -17.546 -11.987 1.00 60.47 91 GLY A CA 1
ATOM 693 C C . GLY A 1 91 ? 4.733 -17.814 -13.097 1.00 60.47 91 GLY A C 1
ATOM 694 O O . GLY A 1 91 ? 4.640 -18.803 -13.817 1.00 60.47 91 GLY A O 1
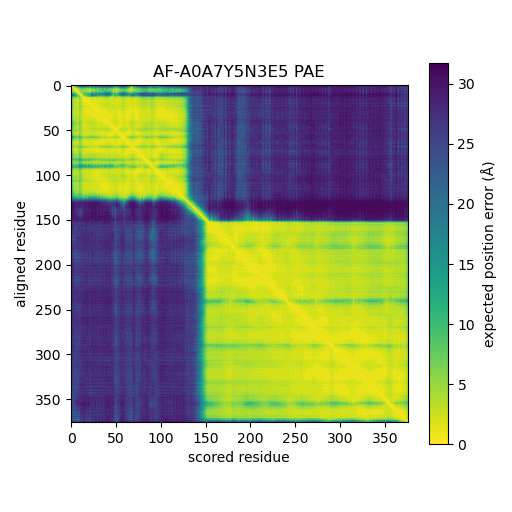ATOM 695 N N . LYS A 1 92 ? 5.764 -16.966 -13.213 1.00 66.81 92 LYS A N 1
ATOM 696 C CA . LYS A 1 92 ? 6.783 -17.057 -14.283 1.00 66.81 92 LYS A CA 1
ATOM 697 C C . LYS A 1 92 ? 7.678 -18.311 -14.239 1.00 66.81 92 LYS A C 1
ATOM 699 O O . LYS A 1 92 ? 8.282 -18.633 -15.248 1.00 66.81 92 LYS A O 1
ATOM 704 N N . GLY A 1 93 ? 7.780 -19.004 -13.103 1.00 80.56 93 GLY A N 1
ATOM 705 C CA . GLY A 1 93 ? 8.685 -20.158 -12.965 1.00 80.56 93 GLY A CA 1
ATOM 706 C C . GLY A 1 93 ? 8.177 -21.232 -12.014 1.00 80.56 93 GLY A C 1
ATOM 707 O O . GLY A 1 93 ? 8.173 -22.409 -12.347 1.00 80.56 93 GLY A O 1
ATOM 708 N N . MET A 1 94 ? 7.676 -20.837 -10.847 1.00 89.00 94 MET A N 1
ATOM 709 C CA . MET A 1 94 ? 7.220 -21.804 -9.854 1.00 89.00 94 MET A CA 1
ATOM 710 C C . MET A 1 94 ? 5.903 -22.472 -10.279 1.00 89.00 94 MET A C 1
ATOM 712 O O . MET A 1 94 ? 4.955 -21.794 -10.693 1.00 89.00 94 MET A O 1
ATOM 716 N N . ARG A 1 95 ? 5.835 -23.795 -10.137 1.00 94.31 95 ARG A N 1
ATOM 717 C CA . ARG A 1 95 ? 4.592 -24.579 -10.208 1.00 94.31 95 ARG A CA 1
ATOM 718 C C . ARG A 1 95 ? 4.439 -25.416 -8.949 1.00 94.31 95 ARG A C 1
ATOM 720 O O . ARG A 1 95 ? 5.395 -25.584 -8.196 1.00 94.31 95 ARG A O 1
ATOM 727 N N . HIS A 1 96 ? 3.240 -25.911 -8.699 1.00 95.88 96 HIS A N 1
ATOM 728 C CA . HIS A 1 96 ? 2.958 -26.802 -7.586 1.00 95.88 96 HIS A CA 1
ATOM 729 C C . HIS A 1 96 ? 1.852 -27.778 -7.935 1.00 95.88 96 HIS A C 1
ATOM 731 O O . HIS A 1 96 ? 0.980 -27.468 -8.733 1.00 95.88 96 HIS A O 1
ATOM 737 N N . ILE A 1 97 ? 1.866 -28.921 -7.273 1.00 96.81 97 ILE A N 1
ATOM 738 C CA . ILE A 1 97 ? 0.753 -29.858 -7.243 1.00 96.81 97 ILE A CA 1
ATOM 739 C C . ILE A 1 97 ? -0.014 -29.580 -5.951 1.00 96.81 97 ILE A C 1
ATOM 741 O O . ILE A 1 97 ? 0.590 -29.442 -4.881 1.00 96.81 97 ILE A O 1
ATOM 745 N N . LYS A 1 98 ? -1.335 -29.437 -6.033 1.00 96.19 98 LYS A N 1
ATOM 746 C CA . LYS A 1 98 ? -2.193 -29.365 -4.847 1.00 96.19 98 LYS A CA 1
ATOM 747 C C . LYS A 1 98 ? -2.528 -30.788 -4.426 1.00 96.19 98 LYS A C 1
ATOM 749 O O . LYS A 1 98 ? -3.081 -31.531 -5.221 1.00 96.19 98 LYS A O 1
ATOM 754 N N . VAL A 1 99 ? -2.197 -31.142 -3.191 1.00 95.69 99 VAL A N 1
ATOM 755 C CA . VAL A 1 99 ? -2.463 -32.471 -2.635 1.00 95.69 99 VAL A CA 1
ATOM 756 C C . VAL A 1 99 ? -3.369 -32.297 -1.426 1.00 95.69 99 VAL A C 1
ATOM 758 O O . VAL A 1 99 ? -2.970 -31.667 -0.441 1.00 95.69 99 VAL A O 1
ATOM 761 N N . SER A 1 100 ? -4.600 -32.787 -1.527 1.00 93.12 100 SER A N 1
ATOM 762 C CA . SER A 1 100 ? -5.652 -32.615 -0.517 1.00 93.12 100 SER A CA 1
ATOM 763 C C . SER A 1 100 ? -5.861 -33.862 0.345 1.00 93.12 100 SER A C 1
ATOM 765 O O . SER A 1 100 ? -6.469 -33.752 1.408 1.00 93.12 100 SER A O 1
ATOM 767 N N . SER A 1 101 ? -5.311 -35.013 -0.057 1.00 93.56 101 SER A N 1
ATOM 768 C CA . SER A 1 101 ? -5.281 -36.249 0.733 1.00 93.56 101 SER A CA 1
ATOM 769 C C . SER A 1 101 ? -4.058 -37.115 0.383 1.00 93.56 101 SER A C 1
ATOM 771 O O . SER A 1 101 ? -3.360 -36.849 -0.597 1.00 93.56 101 SER A O 1
ATOM 773 N N . VAL A 1 102 ? -3.751 -38.130 1.196 1.00 92.62 102 VAL A N 1
ATOM 774 C CA . VAL A 1 102 ? -2.597 -39.026 0.963 1.00 92.62 102 VAL A CA 1
ATOM 775 C C . VAL A 1 102 ? -2.834 -39.919 -0.262 1.00 92.62 102 VAL A C 1
ATOM 777 O O . VAL A 1 102 ? -1.894 -40.247 -0.981 1.00 92.62 102 VAL A O 1
ATOM 780 N N . GLU A 1 103 ? -4.091 -40.248 -0.550 1.00 90.00 103 GLU A N 1
ATOM 781 C CA . GLU A 1 103 ? -4.522 -41.072 -1.684 1.00 90.00 103 GLU A CA 1
ATOM 782 C C . GLU A 1 103 ? -4.255 -40.391 -3.038 1.00 90.00 103 GLU A C 1
ATOM 784 O O . GLU A 1 103 ? -4.036 -41.070 -4.039 1.00 90.00 103 GLU A O 1
ATOM 789 N N . GLU A 1 104 ? -4.203 -39.054 -3.076 1.00 89.44 104 GLU A N 1
ATOM 790 C CA . GLU A 1 104 ? -3.854 -38.284 -4.279 1.00 89.44 104 GLU A CA 1
ATOM 791 C C . GLU A 1 104 ? -2.348 -38.337 -4.612 1.00 89.44 104 GLU A C 1
ATOM 793 O O . GLU A 1 104 ? -1.925 -37.879 -5.680 1.00 89.44 104 GLU A O 1
ATOM 798 N N . ILE A 1 105 ? -1.504 -38.883 -3.724 1.00 92.75 105 ILE A N 1
ATOM 799 C CA . ILE A 1 105 ? -0.054 -38.945 -3.932 1.00 92.75 105 ILE A CA 1
ATOM 800 C C . ILE A 1 105 ? 0.284 -40.020 -4.969 1.00 92.75 105 ILE A C 1
ATOM 802 O O . ILE A 1 105 ? 0.496 -41.200 -4.674 1.00 92.75 105 ILE A O 1
ATOM 806 N N . GLN A 1 106 ? 0.449 -39.573 -6.211 1.00 91.19 106 GLN A N 1
ATOM 807 C CA . GLN A 1 106 ? 0.902 -40.395 -7.329 1.00 91.19 106 GLN A CA 1
ATOM 808 C C . GLN A 1 106 ? 2.411 -40.660 -7.233 1.00 91.19 106 GLN A C 1
ATOM 810 O O . GLN A 1 106 ? 3.213 -40.084 -7.970 1.00 91.19 106 GLN A O 1
ATOM 815 N N . SER A 1 107 ? 2.813 -41.542 -6.312 1.00 87.56 107 SER A N 1
ATOM 816 C CA . SER A 1 107 ? 4.217 -41.773 -5.929 1.00 87.56 107 SER A CA 1
ATOM 817 C C . SER A 1 107 ? 5.173 -41.959 -7.117 1.00 87.56 107 SER A C 1
ATOM 819 O O . SER A 1 107 ? 6.274 -41.411 -7.107 1.00 87.56 107 SER A O 1
ATOM 821 N N . ARG A 1 108 ? 4.762 -42.687 -8.168 1.00 89.19 108 ARG A N 1
ATOM 822 C CA . ARG A 1 108 ? 5.585 -42.897 -9.373 1.00 89.19 108 ARG A CA 1
ATOM 823 C C . ARG A 1 108 ? 5.760 -41.604 -10.181 1.00 89.19 108 ARG A C 1
ATOM 825 O O . ARG A 1 108 ? 6.893 -41.249 -10.499 1.00 89.19 108 ARG A O 1
ATOM 832 N N . SER A 1 109 ? 4.667 -40.901 -10.472 1.00 90.12 109 SER A N 1
ATOM 833 C CA . SER A 1 109 ? 4.668 -39.648 -11.241 1.00 90.12 109 SER A CA 1
ATOM 834 C C . SER A 1 109 ? 5.412 -38.536 -10.499 1.00 90.12 109 SER A C 1
ATOM 836 O O . SER A 1 109 ? 6.254 -37.853 -11.073 1.00 90.12 109 SER A O 1
ATOM 838 N N . PHE A 1 110 ? 5.180 -38.401 -9.192 1.00 96.25 110 PHE A N 1
ATOM 839 C C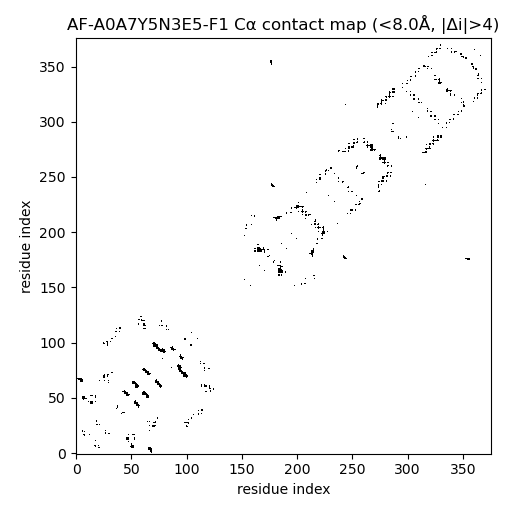A . PHE A 1 110 ? 5.840 -37.399 -8.352 1.00 96.25 110 PHE A CA 1
ATOM 840 C C . PHE A 1 110 ? 7.343 -37.675 -8.223 1.00 96.25 110 PHE A C 1
ATOM 842 O O . PHE A 1 110 ? 8.145 -36.745 -8.288 1.00 96.25 110 PHE A O 1
ATOM 849 N N . ALA A 1 111 ? 7.750 -38.945 -8.098 1.00 95.19 111 ALA A N 1
ATOM 850 C CA . ALA A 1 111 ? 9.165 -39.313 -8.092 1.00 95.19 111 ALA A CA 1
ATOM 851 C C . ALA A 1 111 ? 9.847 -39.038 -9.442 1.00 95.19 111 ALA A C 1
ATOM 853 O O . ALA A 1 111 ? 10.996 -38.593 -9.466 1.00 95.19 111 ALA A O 1
ATOM 854 N N . ALA A 1 112 ? 9.163 -39.279 -10.566 1.00 91.69 112 ALA A N 1
ATOM 855 C CA . ALA A 1 112 ? 9.676 -38.926 -11.889 1.00 91.69 112 ALA A CA 1
ATOM 856 C C . ALA A 1 112 ? 9.887 -37.408 -12.009 1.00 91.69 112 ALA A C 1
ATOM 858 O O . ALA A 1 112 ? 10.980 -36.966 -12.367 1.00 91.69 112 ALA A O 1
ATOM 859 N N . LEU A 1 113 ? 8.893 -36.626 -11.584 1.00 94.88 113 LEU A N 1
ATOM 860 C CA . LEU A 1 113 ? 8.947 -35.168 -11.600 1.00 94.88 113 LEU A CA 1
ATOM 861 C C . LEU A 1 113 ? 10.057 -34.607 -10.698 1.00 94.88 113 LEU A C 1
ATOM 863 O O . LEU A 1 113 ? 10.766 -33.684 -11.086 1.00 94.88 113 LEU A O 1
ATOM 867 N N . LEU A 1 114 ? 10.274 -35.193 -9.516 1.00 97.19 114 LEU A N 1
ATOM 868 C CA . LEU A 1 114 ? 11.383 -34.832 -8.623 1.00 97.19 114 LEU A CA 1
ATOM 869 C C . LEU A 1 114 ? 12.754 -35.067 -9.262 1.00 97.19 114 LEU A C 1
ATOM 871 O O . LEU A 1 114 ? 13.655 -34.246 -9.096 1.00 97.19 114 LEU A O 1
ATOM 875 N N . LYS A 1 115 ? 12.923 -36.171 -9.997 1.00 96.44 115 LYS A N 1
ATOM 876 C CA . LYS A 1 115 ? 14.176 -36.468 -10.708 1.00 96.44 115 LYS A CA 1
ATOM 877 C C . LYS A 1 115 ? 14.417 -35.483 -11.850 1.00 96.44 115 LYS A C 1
ATOM 879 O O . LYS A 1 115 ? 15.551 -35.054 -12.045 1.00 96.44 115 LYS A O 1
ATOM 884 N N . GLU A 1 116 ? 13.373 -35.116 -12.587 1.00 95.56 116 GLU A N 1
ATOM 885 C CA . GLU A 1 116 ? 13.452 -34.092 -13.634 1.00 95.56 116 GLU A CA 1
ATOM 886 C C . GLU A 1 116 ? 13.794 -32.719 -13.043 1.00 95.56 116 GLU A C 1
ATOM 888 O O . GLU A 1 116 ? 14.745 -32.075 -13.485 1.00 95.56 116 GLU A O 1
ATOM 893 N N . ALA A 1 117 ? 13.110 -32.325 -11.964 1.00 95.56 117 ALA A N 1
ATOM 894 C CA . ALA A 1 117 ? 13.381 -31.093 -11.233 1.00 95.56 117 ALA A CA 1
ATOM 895 C C . ALA A 1 117 ? 14.821 -31.031 -10.709 1.00 95.56 117 ALA A C 1
ATOM 897 O O . ALA A 1 117 ? 15.473 -29.995 -10.834 1.00 95.56 117 ALA A O 1
ATOM 898 N N . ALA A 1 118 ? 15.347 -32.136 -10.171 1.00 95.69 118 ALA A N 1
ATOM 899 C CA . ALA A 1 118 ? 16.730 -32.218 -9.711 1.00 95.69 118 ALA A CA 1
ATOM 900 C C . ALA A 1 118 ? 17.727 -32.004 -10.863 1.00 95.69 118 ALA A C 1
ATOM 902 O O . ALA A 1 118 ? 18.614 -31.156 -10.754 1.00 95.69 118 ALA A O 1
ATOM 903 N N . LYS A 1 119 ? 17.540 -32.695 -11.999 1.00 93.81 119 LYS A N 1
ATOM 904 C CA . LYS A 1 119 ? 18.382 -32.526 -13.199 1.00 93.81 119 LYS A CA 1
ATOM 905 C C . LYS A 1 119 ? 18.344 -31.094 -13.726 1.00 93.81 119 LYS A C 1
ATOM 907 O O . LYS A 1 119 ? 19.384 -30.525 -14.060 1.00 93.81 119 LYS A O 1
ATOM 912 N N . LEU A 1 120 ? 17.153 -30.502 -13.791 1.00 92.06 120 LEU A N 1
ATOM 913 C CA . LEU A 1 120 ? 16.974 -29.136 -14.264 1.00 92.06 120 LEU A CA 1
ATOM 914 C C . LEU A 1 120 ? 17.697 -28.144 -13.348 1.00 92.06 120 LEU A C 1
ATOM 916 O O . LEU A 1 120 ? 18.458 -27.303 -13.829 1.00 92.06 120 LEU A O 1
ATOM 920 N N . THR A 1 121 ? 17.528 -28.285 -12.035 1.00 91.00 121 THR A N 1
ATOM 921 C CA . THR A 1 121 ? 18.210 -27.460 -11.034 1.00 91.00 121 THR A CA 1
ATOM 922 C C . THR A 1 121 ? 19.735 -27.582 -11.137 1.00 91.00 121 THR A C 1
ATOM 924 O O . THR A 1 121 ? 20.420 -26.559 -11.150 1.00 91.00 121 THR A O 1
ATOM 927 N N . GLU A 1 122 ? 20.278 -28.789 -11.315 1.00 87.81 122 GLU A N 1
ATOM 928 C CA . GLU A 1 122 ? 21.716 -28.989 -11.540 1.00 87.81 122 GLU A CA 1
ATOM 929 C C . GLU A 1 122 ? 22.211 -28.349 -12.843 1.00 87.81 122 GLU A C 1
ATOM 931 O O . GLU A 1 122 ? 23.262 -27.706 -12.860 1.00 87.81 122 GLU A O 1
ATOM 936 N N . SER A 1 123 ? 21.461 -28.491 -13.941 1.00 85.81 123 SER A N 1
ATOM 937 C CA . SER A 1 123 ? 21.832 -27.905 -15.236 1.00 85.81 123 SER A CA 1
ATOM 938 C C . SER A 1 123 ? 21.925 -26.377 -15.163 1.00 85.81 123 SER A C 1
ATOM 940 O O . SER A 1 123 ? 22.837 -25.773 -15.730 1.00 85.81 123 SER A O 1
ATOM 942 N N . LYS A 1 124 ? 21.024 -25.749 -14.399 1.00 82.00 124 LYS A N 1
ATOM 943 C CA . LYS A 1 124 ? 21.011 -24.303 -14.176 1.00 82.00 124 LYS A CA 1
ATOM 944 C C . LYS A 1 124 ? 22.149 -23.854 -13.264 1.00 82.00 124 LYS A C 1
ATOM 946 O O . LYS A 1 124 ? 22.785 -22.850 -13.569 1.00 82.00 124 LYS A O 1
ATOM 951 N N . ALA A 1 125 ? 22.460 -24.621 -12.218 1.00 77.06 125 ALA A N 1
ATOM 952 C CA . ALA A 1 125 ? 23.608 -24.355 -11.353 1.00 77.06 125 ALA A CA 1
ATOM 953 C C . ALA A 1 125 ? 24.945 -24.439 -12.121 1.00 77.06 125 ALA A C 1
ATOM 955 O O . ALA A 1 125 ? 25.821 -23.594 -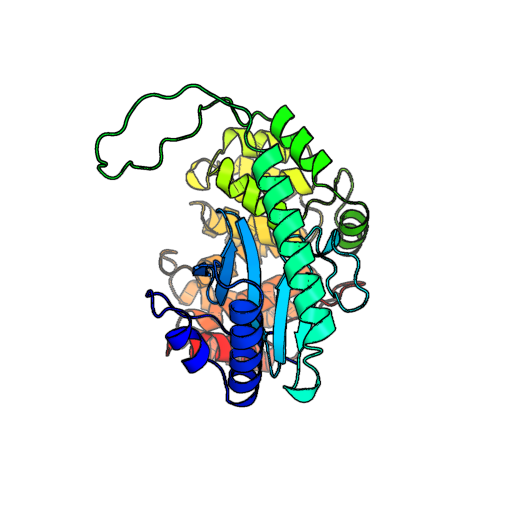11.937 1.00 77.06 125 ALA A O 1
ATOM 956 N N . LYS A 1 126 ? 25.082 -25.398 -13.050 1.00 69.00 126 LYS A N 1
ATOM 957 C CA . LYS A 1 126 ? 26.265 -25.534 -13.920 1.00 69.00 126 LYS A CA 1
ATOM 958 C C . LYS A 1 126 ? 26.389 -24.400 -14.943 1.00 69.00 126 LYS A C 1
ATOM 960 O O . LYS A 1 126 ? 27.484 -23.888 -15.132 1.00 69.00 126 LYS A O 1
ATOM 965 N N . LYS A 1 127 ? 25.285 -23.942 -15.553 1.00 62.34 127 LYS A N 1
ATOM 966 C CA . LYS A 1 127 ? 25.295 -22.776 -16.465 1.00 62.34 127 LYS A CA 1
ATOM 967 C C . LYS A 1 127 ? 25.695 -21.470 -15.771 1.00 62.34 127 LYS A C 1
ATOM 969 O O . LYS A 1 127 ? 26.223 -20.581 -16.427 1.00 62.34 127 LYS A O 1
ATOM 974 N N . SER A 1 128 ? 25.473 -21.355 -14.460 1.00 55.97 128 SER A N 1
ATOM 975 C CA . SER A 1 128 ? 25.955 -20.217 -13.665 1.00 55.97 128 SER A CA 1
ATOM 976 C C . SER A 1 128 ? 27.416 -20.335 -13.201 1.00 55.97 128 SER A C 1
ATOM 978 O O . SER A 1 128 ? 27.919 -19.395 -12.592 1.00 55.97 128 SER A O 1
ATOM 980 N N . ALA A 1 129 ? 28.104 -21.452 -13.473 1.00 48.12 129 ALA A N 1
ATOM 981 C CA . ALA A 1 129 ? 29.465 -21.719 -13.008 1.00 48.12 129 ALA A CA 1
ATOM 982 C C . ALA A 1 129 ? 30.434 -21.962 -14.186 1.00 48.12 129 ALA A C 1
ATOM 984 O O . ALA A 1 129 ? 30.613 -23.083 -14.651 1.00 48.12 129 ALA A O 1
ATOM 985 N N . THR A 1 130 ? 31.092 -20.904 -14.668 1.00 31.00 130 THR A N 1
ATOM 986 C CA . THR A 1 130 ? 32.335 -20.944 -15.479 1.00 31.00 130 THR A CA 1
ATOM 987 C C . THR A 1 130 ? 33.307 -19.904 -14.877 1.00 31.00 130 THR A C 1
ATOM 989 O O . THR A 1 130 ? 32.827 -18.900 -14.351 1.00 31.00 130 THR A O 1
ATOM 992 N N . PRO A 1 131 ? 34.630 -20.162 -14.785 1.00 37.59 131 PRO A N 1
ATOM 993 C CA . PRO A 1 131 ? 35.334 -19.998 -13.510 1.00 37.59 131 PRO A CA 1
ATOM 994 C C . PRO A 1 131 ? 36.123 -18.686 -13.368 1.00 37.59 131 PRO A C 1
ATOM 996 O O . PRO A 1 131 ? 36.870 -18.303 -14.263 1.00 37.59 131 PRO A O 1
ATOM 999 N N . ALA A 1 132 ? 36.053 -18.072 -12.182 1.00 30.06 132 ALA A N 1
ATOM 1000 C CA . ALA A 1 132 ? 37.108 -17.204 -11.664 1.00 30.06 132 ALA A CA 1
ATOM 1001 C C . ALA A 1 132 ? 37.951 -17.982 -10.642 1.00 30.06 132 ALA A C 1
ATOM 1003 O O . ALA A 1 132 ? 37.456 -18.817 -9.882 1.00 30.06 132 ALA A O 1
ATOM 1004 N N . THR A 1 133 ? 39.246 -17.733 -10.719 1.00 27.55 133 THR A N 1
ATOM 1005 C CA . THR A 1 133 ? 40.384 -18.492 -10.209 1.00 27.55 133 THR A CA 1
ATOM 1006 C C . THR A 1 133 ? 40.396 -18.680 -8.688 1.00 27.55 133 THR A C 1
ATOM 1008 O O . THR A 1 133 ? 39.976 -17.818 -7.921 1.00 27.55 133 THR A O 1
ATOM 1011 N N . LYS A 1 134 ? 40.912 -19.840 -8.264 1.00 30.94 134 LYS A N 1
ATOM 1012 C CA . LYS A 1 134 ? 41.121 -20.250 -6.869 1.00 30.94 134 LYS A CA 1
ATOM 1013 C C . LYS A 1 134 ? 42.132 -19.343 -6.160 1.00 30.94 134 LYS A C 1
ATOM 1015 O O . LYS A 1 134 ? 43.270 -19.290 -6.612 1.00 30.94 134 LYS A O 1
ATOM 1020 N N . THR A 1 135 ? 41.785 -18.862 -4.963 1.00 25.80 135 THR A N 1
ATOM 1021 C CA . THR A 1 135 ? 42.748 -18.809 -3.851 1.00 25.80 135 THR A CA 1
ATOM 1022 C C . THR A 1 135 ? 42.072 -19.119 -2.512 1.00 25.80 135 THR A C 1
ATOM 1024 O O . THR A 1 135 ? 40.957 -18.693 -2.230 1.00 25.80 135 THR A O 1
ATOM 1027 N N . SER A 1 136 ? 42.799 -19.942 -1.762 1.00 26.47 136 SER A N 1
ATOM 1028 C CA . SER A 1 136 ? 42.621 -20.554 -0.444 1.00 26.47 136 SER A CA 1
ATOM 1029 C C . SER A 1 136 ? 41.906 -19.767 0.668 1.00 26.47 136 SER A C 1
ATOM 1031 O O . SER A 1 136 ? 41.956 -18.545 0.748 1.00 26.47 136 SER A O 1
ATOM 1033 N N . ALA A 1 137 ? 41.314 -20.547 1.575 1.00 29.67 137 ALA A N 1
ATOM 1034 C CA . ALA A 1 137 ? 40.539 -20.180 2.751 1.00 29.67 137 ALA A CA 1
ATOM 1035 C C . ALA A 1 137 ? 41.355 -19.586 3.916 1.00 29.67 137 ALA A C 1
ATOM 1037 O O . ALA A 1 137 ? 42.456 -20.046 4.205 1.00 29.67 137 ALA A O 1
ATOM 1038 N N . ALA A 1 138 ? 40.729 -18.663 4.656 1.00 26.75 138 ALA A N 1
ATOM 1039 C CA . ALA A 1 138 ? 40.887 -18.468 6.101 1.00 26.75 138 ALA A CA 1
ATOM 1040 C C . ALA A 1 138 ? 39.631 -17.761 6.666 1.00 26.75 138 ALA A C 1
ATOM 1042 O O . ALA A 1 138 ? 38.912 -17.072 5.945 1.00 26.75 138 ALA A O 1
ATOM 1043 N N . ALA A 1 139 ? 39.324 -18.025 7.936 1.00 27.56 139 ALA A N 1
ATOM 1044 C CA . ALA A 1 139 ? 38.018 -17.882 8.582 1.00 27.56 139 ALA A CA 1
ATOM 1045 C C . ALA A 1 139 ? 37.430 -16.451 8.690 1.00 27.56 139 ALA A C 1
ATOM 1047 O O . ALA A 1 139 ? 38.138 -15.455 8.801 1.00 27.56 139 ALA A O 1
ATOM 1048 N N . LYS A 1 140 ? 36.086 -16.391 8.703 1.00 31.59 140 LYS A N 1
ATOM 1049 C CA . LYS A 1 140 ? 35.223 -15.197 8.859 1.00 31.59 140 LYS A CA 1
ATOM 1050 C C . LYS A 1 140 ? 35.506 -14.392 10.139 1.00 31.59 140 LYS A C 1
ATOM 1052 O O . LYS A 1 140 ? 35.611 -14.983 11.211 1.00 31.59 140 LYS A O 1
ATOM 1057 N N . PRO A 1 141 ? 35.264 -13.070 10.068 1.00 26.34 141 PRO A N 1
ATOM 1058 C CA . PRO A 1 141 ? 34.241 -12.474 10.925 1.00 26.34 141 PRO A CA 1
ATOM 1059 C C . PRO A 1 141 ? 33.155 -11.739 10.119 1.00 26.34 141 PRO A C 1
ATOM 1061 O O . PRO A 1 141 ? 33.302 -11.434 8.936 1.00 26.34 141 PRO A O 1
ATOM 1064 N N . ALA A 1 142 ? 32.000 -11.541 10.756 1.00 39.06 142 ALA A N 1
ATOM 1065 C CA . ALA A 1 142 ? 30.760 -11.045 10.164 1.00 39.06 142 ALA A CA 1
ATOM 1066 C C . ALA A 1 142 ? 30.926 -9.704 9.415 1.00 39.06 142 ALA A C 1
ATOM 1068 O O . ALA A 1 142 ? 31.272 -8.688 10.014 1.00 39.06 142 ALA A O 1
ATOM 1069 N N . LYS A 1 143 ? 30.623 -9.685 8.106 1.00 29.84 143 LYS A N 1
ATOM 1070 C CA . LYS A 1 143 ? 30.662 -8.468 7.281 1.00 29.84 143 LYS A CA 1
ATOM 1071 C C . LYS A 1 143 ? 29.280 -7.806 7.217 1.00 29.84 143 LYS A C 1
ATOM 1073 O O . LYS A 1 143 ? 28.321 -8.371 6.690 1.00 29.84 143 LYS A O 1
ATOM 1078 N N . LYS A 1 144 ? 29.221 -6.586 7.756 1.00 30.77 144 LYS A N 1
ATOM 1079 C CA . LYS A 1 144 ? 28.237 -5.529 7.473 1.00 30.77 144 LYS A CA 1
ATOM 1080 C C . LYS A 1 144 ? 27.987 -5.483 5.958 1.00 30.77 144 LYS A C 1
ATOM 1082 O O . LYS A 1 144 ? 28.944 -5.534 5.191 1.00 30.77 144 LYS A O 1
ATOM 1087 N N . ALA A 1 145 ? 26.723 -5.423 5.538 1.00 34.38 145 ALA A N 1
ATOM 1088 C CA . ALA A 1 145 ? 26.351 -5.383 4.127 1.00 34.38 145 ALA A CA 1
ATOM 1089 C C . ALA A 1 145 ? 26.997 -4.171 3.435 1.00 34.38 145 ALA A C 1
ATOM 1091 O O . ALA A 1 145 ? 26.582 -3.031 3.642 1.00 34.38 145 ALA A O 1
ATOM 1092 N N . GLU A 1 146 ? 28.021 -4.448 2.638 1.00 29.50 146 GLU A N 1
ATOM 1093 C CA . GLU A 1 146 ? 28.730 -3.497 1.791 1.00 29.50 146 GLU A CA 1
ATOM 1094 C C . GLU A 1 146 ? 27.743 -2.961 0.741 1.00 29.50 146 GLU A C 1
ATOM 1096 O O . GLU A 1 146 ? 27.020 -3.725 0.092 1.00 29.50 146 GLU A O 1
ATOM 1101 N N . ALA A 1 147 ? 27.610 -1.637 0.665 1.00 37.69 147 ALA A N 1
ATOM 1102 C CA . ALA A 1 147 ? 26.743 -0.979 -0.301 1.00 37.69 147 ALA A CA 1
ATOM 1103 C C . ALA A 1 147 ? 27.254 -1.252 -1.724 1.00 37.69 147 ALA A C 1
ATOM 1105 O O . ALA A 1 147 ? 28.456 -1.204 -1.973 1.00 37.69 147 ALA A O 1
ATOM 1106 N N . ALA A 1 148 ? 26.337 -1.545 -2.651 1.00 39.53 148 ALA A N 1
ATOM 1107 C CA . ALA A 1 148 ? 26.660 -1.612 -4.073 1.00 39.53 148 ALA A CA 1
ATOM 1108 C C . ALA A 1 148 ? 27.223 -0.252 -4.545 1.00 39.53 148 ALA A C 1
ATOM 1110 O O . ALA A 1 148 ? 26.803 0.776 -4.005 1.00 39.53 148 ALA A O 1
ATOM 1111 N N . PRO A 1 149 ? 28.143 -0.226 -5.528 1.00 39.09 149 PRO A N 1
ATOM 1112 C CA . PRO A 1 149 ? 28.732 1.015 -6.023 1.00 39.09 149 PRO A CA 1
ATOM 1113 C C . PRO A 1 149 ? 27.644 1.979 -6.515 1.00 39.09 149 PRO A C 1
ATOM 1115 O O . PRO A 1 149 ? 26.645 1.554 -7.113 1.00 39.09 149 PRO A O 1
ATOM 1118 N N . ALA A 1 150 ? 27.860 3.268 -6.238 1.00 42.34 150 ALA A N 1
ATOM 1119 C CA . ALA A 1 150 ? 26.901 4.365 -6.390 1.00 42.34 150 ALA A CA 1
ATOM 1120 C C . ALA A 1 150 ? 26.325 4.531 -7.815 1.00 42.34 150 ALA A C 1
ATOM 1122 O O . ALA A 1 150 ? 25.271 5.142 -7.970 1.00 42.34 150 ALA A O 1
ATOM 1123 N N . ASP A 1 151 ? 26.937 3.898 -8.823 1.00 52.03 151 ASP A N 1
ATOM 1124 C CA . ASP A 1 151 ? 26.593 4.047 -10.244 1.00 52.03 151 ASP A CA 1
ATOM 1125 C C . ASP A 1 151 ? 25.815 2.865 -10.860 1.00 52.03 151 ASP A C 1
ATOM 1127 O O . ASP A 1 151 ? 25.544 2.850 -12.059 1.00 52.03 151 ASP A O 1
ATOM 1131 N N . SER A 1 152 ? 25.410 1.857 -10.078 1.00 64.56 152 SER A N 1
ATOM 1132 C CA . SER A 1 152 ? 24.723 0.668 -10.634 1.00 64.56 152 SER A CA 1
ATOM 1133 C C . SER A 1 152 ? 23.242 0.877 -11.008 1.00 64.56 152 SER A C 1
ATOM 1135 O O . SER A 1 152 ? 22.679 0.081 -11.764 1.00 64.56 152 SER A O 1
ATOM 1137 N N . PHE A 1 153 ? 22.605 1.953 -10.535 1.00 84.69 153 PHE A N 1
ATOM 1138 C CA . PHE A 1 153 ? 21.184 2.248 -10.773 1.00 84.69 153 PHE A CA 1
ATOM 1139 C C . PHE A 1 153 ? 20.984 3.678 -11.289 1.00 84.69 153 PHE A C 1
ATOM 1141 O O . PHE A 1 153 ? 20.532 4.565 -10.563 1.00 84.69 153 PHE A O 1
ATOM 1148 N N . THR A 1 154 ? 21.323 3.896 -12.560 1.00 92.56 154 THR A N 1
ATOM 1149 C CA . THR A 1 154 ? 21.001 5.134 -13.278 1.00 92.56 154 THR A CA 1
ATOM 1150 C C . THR A 1 154 ? 19.532 5.143 -13.706 1.00 92.56 154 THR A C 1
ATOM 1152 O O . THR A 1 154 ? 18.854 4.114 -13.706 1.00 92.56 154 THR A O 1
ATOM 1155 N N . PHE A 1 155 ? 19.021 6.316 -14.088 1.00 93.75 155 PHE A N 1
ATOM 1156 C CA . PHE A 1 155 ? 17.663 6.436 -14.623 1.00 93.75 155 PHE A CA 1
ATOM 1157 C C . PHE A 1 155 ? 17.445 5.495 -15.817 1.00 93.75 155 PHE A C 1
ATOM 1159 O O . PHE A 1 155 ? 16.499 4.710 -15.807 1.00 93.75 155 PHE A O 1
ATOM 1166 N N . ASP A 1 156 ? 18.358 5.505 -16.791 1.00 93.50 156 ASP A N 1
ATOM 1167 C CA . ASP A 1 156 ? 18.229 4.698 -18.006 1.00 93.50 156 ASP A CA 1
ATOM 1168 C C . ASP A 1 156 ? 18.289 3.197 -17.717 1.00 93.50 156 ASP A C 1
ATOM 1170 O O . ASP A 1 156 ? 17.473 2.437 -18.246 1.00 93.50 156 ASP A O 1
ATOM 1174 N N . SER A 1 157 ? 19.197 2.756 -16.834 1.00 95.19 157 SER A N 1
ATOM 1175 C CA . SER A 1 157 ? 19.301 1.333 -16.492 1.00 95.19 157 SER A CA 1
ATOM 1176 C C . SER A 1 157 ? 18.049 0.835 -15.766 1.00 95.19 157 SER A C 1
ATOM 1178 O O . SER A 1 157 ? 17.555 -0.258 -16.056 1.00 95.19 157 SER A O 1
ATOM 1180 N N . VAL A 1 158 ? 17.470 1.657 -14.884 1.00 97.62 158 VAL A N 1
ATOM 1181 C CA . VAL A 1 158 ? 16.226 1.331 -14.176 1.00 97.62 158 VAL A CA 1
ATOM 1182 C C . VAL A 1 158 ? 15.027 1.341 -15.121 1.00 97.62 158 VAL A C 1
ATOM 1184 O O . VAL A 1 158 ? 14.218 0.417 -15.069 1.00 97.62 158 VAL A O 1
ATOM 1187 N N . MET A 1 159 ? 14.914 2.322 -16.019 1.00 97.56 159 MET A N 1
ATOM 1188 C CA . MET A 1 159 ? 13.834 2.369 -17.011 1.00 97.56 159 MET A CA 1
ATOM 1189 C C . MET A 1 159 ? 13.887 1.174 -17.972 1.00 97.56 159 MET A C 1
ATOM 1191 O O . MET A 1 159 ? 12.848 0.577 -18.266 1.00 97.56 159 MET A O 1
ATOM 1195 N N . ALA A 1 160 ? 15.084 0.775 -18.413 1.00 97.06 160 ALA A N 1
ATOM 1196 C CA . ALA A 1 160 ? 15.276 -0.414 -19.240 1.00 97.06 160 ALA A CA 1
ATOM 1197 C C . ALA A 1 160 ? 14.857 -1.698 -18.505 1.00 97.06 160 ALA A C 1
ATOM 1199 O O . ALA A 1 160 ? 14.155 -2.543 -19.067 1.00 97.06 160 ALA A O 1
ATOM 1200 N N . GLU A 1 161 ? 15.226 -1.829 -17.231 1.00 97.06 161 GLU A N 1
ATOM 1201 C CA . GLU A 1 161 ? 14.861 -2.985 -16.412 1.00 97.06 161 GLU A CA 1
ATOM 1202 C C . GLU A 1 161 ? 13.351 -3.029 -16.115 1.00 97.06 161 GLU A C 1
ATOM 1204 O O . GLU A 1 161 ? 12.739 -4.097 -16.194 1.00 97.06 161 GLU A O 1
ATOM 1209 N N . LEU A 1 162 ? 12.716 -1.882 -15.848 1.00 97.75 162 LEU A N 1
ATOM 1210 C CA . LEU A 1 162 ? 11.259 -1.784 -15.717 1.00 97.75 162 LEU A CA 1
ATOM 1211 C C . LEU A 1 162 ? 10.567 -2.245 -17.005 1.00 97.75 162 LEU A C 1
ATOM 1213 O O . LEU A 1 162 ? 9.692 -3.111 -16.957 1.00 97.75 162 LEU A O 1
ATOM 1217 N N . LYS A 1 163 ? 11.009 -1.751 -18.167 1.00 97.50 163 LYS A N 1
ATOM 1218 C CA . LYS A 1 163 ? 10.468 -2.164 -19.469 1.00 97.50 163 LYS A CA 1
ATOM 1219 C C . LYS A 1 163 ? 10.598 -3.672 -19.690 1.00 97.50 163 LYS A C 1
ATOM 1221 O O . LYS A 1 163 ? 9.632 -4.312 -20.092 1.00 97.50 163 LYS A O 1
ATOM 1226 N N . LYS A 1 164 ? 11.759 -4.252 -19.371 1.00 97.06 164 LYS A N 1
ATOM 1227 C CA . LYS A 1 164 ? 12.025 -5.696 -19.492 1.00 97.06 164 LYS A CA 1
ATOM 1228 C C . LYS A 1 164 ? 11.128 -6.552 -18.592 1.00 97.06 164 LYS A C 1
ATOM 1230 O O . LYS A 1 164 ? 10.773 -7.670 -18.960 1.00 97.06 164 LYS A O 1
ATOM 1235 N N . ARG A 1 165 ? 10.780 -6.064 -17.398 1.00 97.00 165 ARG A N 1
ATOM 1236 C CA . ARG A 1 165 ? 9.932 -6.795 -16.437 1.00 97.00 165 ARG A CA 1
ATOM 1237 C C . ARG A 1 165 ? 8.437 -6.670 -16.725 1.00 97.00 165 ARG A C 1
ATOM 1239 O O . ARG A 1 165 ? 7.667 -7.505 -16.235 1.00 97.00 165 ARG A O 1
ATOM 1246 N N . GLY A 1 166 ? 8.056 -5.653 -17.497 1.00 95.81 166 GLY A N 1
ATOM 1247 C CA . GLY A 1 166 ? 6.690 -5.365 -17.913 1.00 95.81 166 GLY A CA 1
ATOM 1248 C C . GLY A 1 166 ? 6.022 -6.510 -18.674 1.00 95.81 166 GLY A C 1
ATOM 1249 O O . GLY A 1 166 ? 6.679 -7.315 -19.334 1.00 95.81 166 GLY A O 1
ATOM 1250 N N . THR A 1 167 ? 4.696 -6.610 -18.569 1.00 94.88 167 THR A N 1
ATOM 1251 C CA . THR A 1 167 ? 3.906 -7.617 -19.292 1.00 94.88 167 THR A CA 1
ATOM 1252 C C . THR A 1 167 ? 2.581 -7.035 -19.772 1.00 94.88 167 THR A C 1
ATOM 1254 O O . THR A 1 167 ? 1.911 -6.306 -19.040 1.00 94.88 167 THR A O 1
ATOM 1257 N N . ALA A 1 168 ? 2.136 -7.437 -20.967 1.00 94.31 168 ALA A N 1
ATOM 1258 C CA . ALA A 1 168 ? 0.857 -6.996 -21.529 1.00 94.31 168 ALA A CA 1
ATOM 1259 C C . ALA A 1 168 ? -0.353 -7.378 -20.652 1.00 94.31 168 ALA A C 1
ATOM 1261 O O . ALA A 1 168 ? -1.346 -6.653 -20.607 1.00 94.31 168 ALA A O 1
ATOM 1262 N N . GLN A 1 169 ? -0.276 -8.499 -19.924 1.00 91.31 169 GLN A N 1
ATOM 1263 C CA . GLN A 1 169 ? -1.322 -8.904 -18.983 1.00 91.31 169 GLN A CA 1
ATOM 1264 C C . GLN A 1 169 ? -1.469 -7.899 -17.835 1.00 91.31 169 GLN A C 1
ATOM 1266 O O . GLN A 1 169 ? -2.583 -7.473 -17.535 1.00 91.31 169 GLN A O 1
ATOM 1271 N N . ASN A 1 170 ? -0.360 -7.486 -17.218 1.00 90.81 170 ASN A N 1
ATOM 1272 C CA . ASN A 1 170 ? -0.398 -6.492 -16.148 1.00 90.81 170 ASN A CA 1
ATOM 1273 C C . ASN A 1 170 ? -0.840 -5.122 -16.664 1.00 90.81 170 ASN A C 1
ATOM 1275 O O . ASN A 1 170 ? -1.600 -4.456 -15.974 1.00 90.81 170 ASN A O 1
ATOM 1279 N N . VAL A 1 171 ? -0.442 -4.728 -17.882 1.00 93.75 171 VAL A N 1
ATOM 1280 C CA . VAL A 1 171 ? -0.947 -3.496 -18.514 1.00 93.75 171 VAL A CA 1
ATOM 1281 C C . VAL A 1 171 ? -2.478 -3.511 -18.575 1.00 93.75 171 VAL A C 1
ATOM 1283 O O . VAL A 1 171 ? -3.114 -2.552 -18.145 1.00 93.75 171 VAL A O 1
ATOM 1286 N N . LYS A 1 172 ? -3.088 -4.614 -19.038 1.00 91.31 172 LYS A N 1
ATOM 1287 C CA . LYS A 1 172 ? -4.556 -4.761 -19.074 1.00 91.31 172 LYS A CA 1
ATOM 1288 C C . LYS A 1 172 ? -5.181 -4.632 -17.683 1.00 91.31 172 LYS A C 1
ATOM 1290 O O . LYS A 1 172 ? -6.188 -3.949 -17.533 1.00 91.31 172 LYS A O 1
ATOM 1295 N N . ILE A 1 173 ? -4.587 -5.270 -16.672 1.00 88.88 173 ILE A N 1
ATOM 1296 C CA . ILE A 1 173 ? -5.073 -5.196 -15.286 1.00 88.88 173 ILE A CA 1
ATOM 1297 C C . ILE A 1 173 ? -4.985 -3.759 -14.765 1.00 88.88 173 ILE A C 1
ATOM 1299 O O . ILE A 1 173 ? -5.978 -3.227 -14.284 1.00 88.88 173 ILE A O 1
ATOM 1303 N N . TYR A 1 174 ? -3.833 -3.102 -14.890 1.00 89.56 174 TYR A N 1
ATOM 1304 C CA . TYR A 1 174 ? -3.639 -1.744 -14.383 1.00 89.56 174 TYR A CA 1
ATOM 1305 C C . TYR A 1 174 ? -4.538 -0.722 -15.086 1.00 89.56 174 TYR A C 1
ATOM 1307 O O . TYR A 1 174 ? -5.056 0.170 -14.418 1.00 89.56 174 TYR A O 1
ATOM 1315 N N . LYS A 1 175 ? -4.823 -0.894 -16.384 1.00 90.88 175 LYS A N 1
ATOM 1316 C CA . LYS A 1 175 ? -5.809 -0.069 -17.103 1.00 90.88 175 LYS A CA 1
ATOM 1317 C C . LYS A 1 175 ? -7.222 -0.194 -16.525 1.00 90.88 175 LYS A C 1
ATOM 1319 O O . LYS A 1 175 ? -7.889 0.822 -16.376 1.00 90.88 175 LYS A O 1
ATOM 1324 N N . ARG A 1 176 ? -7.656 -1.392 -16.103 1.00 88.06 176 ARG A N 1
ATOM 1325 C CA . ARG A 1 176 ? -8.944 -1.568 -15.388 1.00 88.06 176 ARG A CA 1
ATOM 1326 C C . ARG A 1 176 ? -8.987 -0.840 -14.043 1.00 88.06 176 ARG A C 1
ATOM 1328 O O . ARG A 1 176 ? -10.058 -0.468 -13.588 1.00 88.06 176 ARG A O 1
ATOM 1335 N N . HIS A 1 177 ? -7.826 -0.611 -13.429 1.00 84.94 177 HIS A N 1
ATOM 1336 C CA . HIS A 1 177 ? -7.674 0.198 -12.216 1.00 84.94 177 HIS A CA 1
ATOM 1337 C C . HIS A 1 177 ? -7.429 1.697 -12.504 1.00 84.94 177 HIS A C 1
ATOM 1339 O O . HIS A 1 177 ? -7.122 2.452 -11.582 1.00 84.94 177 HIS A O 1
ATOM 1345 N N . GLY A 1 178 ? -7.550 2.139 -13.762 1.00 87.94 178 GLY A N 1
ATOM 1346 C CA . GLY A 1 178 ? -7.423 3.543 -14.162 1.00 87.94 178 GLY A CA 1
ATOM 1347 C C . GLY A 1 178 ? -5.999 4.013 -14.475 1.00 87.94 178 GLY A C 1
ATOM 1348 O O . GLY A 1 178 ? -5.781 5.211 -14.634 1.00 87.94 178 GLY A O 1
ATOM 1349 N N . ALA A 1 179 ? -5.007 3.120 -14.562 1.00 89.00 179 ALA A N 1
ATOM 1350 C CA . ALA A 1 179 ? -3.665 3.517 -14.985 1.00 89.00 179 ALA A CA 1
ATOM 1351 C C . ALA A 1 179 ? -3.648 3.931 -16.467 1.00 89.00 179 ALA A C 1
ATOM 1353 O O . ALA A 1 179 ? -4.197 3.236 -17.324 1.00 89.00 179 ALA A O 1
ATOM 1354 N N . THR A 1 180 ? -2.974 5.039 -16.766 1.00 89.06 180 THR A N 1
ATOM 1355 C CA . THR A 1 180 ? -2.815 5.586 -18.118 1.00 89.06 180 THR A CA 1
ATOM 1356 C C . THR A 1 180 ? -1.412 5.327 -18.668 1.00 89.06 180 THR A C 1
ATOM 1358 O O . THR A 1 180 ? -0.475 5.034 -17.924 1.00 89.06 180 THR A O 1
ATOM 1361 N N . GLU A 1 181 ? -1.276 5.398 -19.994 1.00 90.56 181 GLU A N 1
ATOM 1362 C CA . GLU A 1 181 ? 0.027 5.343 -20.662 1.00 90.56 181 GLU A CA 1
ATOM 1363 C C . GLU A 1 181 ? 0.862 6.603 -20.343 1.00 90.56 181 GLU A C 1
ATOM 1365 O O . GLU A 1 181 ? 0.285 7.684 -20.195 1.00 90.56 181 GLU A O 1
ATOM 1370 N N . PRO A 1 182 ? 2.205 6.503 -20.280 1.00 94.94 182 PRO A N 1
ATOM 1371 C CA . PRO A 1 182 ? 2.991 5.296 -20.540 1.00 94.94 182 PRO A CA 1
ATOM 1372 C C . PRO A 1 182 ? 3.001 4.316 -19.352 1.00 94.94 182 PRO A C 1
ATOM 1374 O O . PRO A 1 182 ? 3.237 4.707 -18.211 1.00 94.94 182 PRO A O 1
ATOM 1377 N N . LEU A 1 183 ? 2.811 3.018 -19.606 1.00 95.38 183 LEU A N 1
ATOM 1378 C CA . LEU A 1 183 ? 3.051 1.965 -18.608 1.00 95.38 183 LEU A CA 1
ATOM 1379 C C . LEU A 1 183 ? 3.583 0.674 -19.244 1.00 95.38 183 LEU A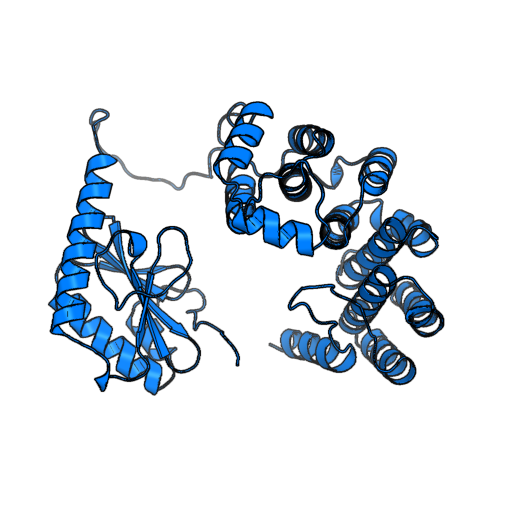 C 1
ATOM 1381 O O . LEU A 1 183 ? 3.172 0.264 -20.323 1.00 95.38 183 LEU A O 1
ATOM 1385 N N . PHE A 1 184 ? 4.502 0.007 -18.553 1.00 97.19 184 PHE A N 1
ATOM 1386 C CA . PHE A 1 184 ? 5.085 -1.271 -18.964 1.00 97.19 184 PHE A CA 1
ATOM 1387 C C . PHE A 1 184 ? 4.346 -2.480 -18.366 1.00 97.19 184 PHE A C 1
ATOM 1389 O O . PHE A 1 184 ? 4.409 -3.578 -18.919 1.00 97.19 184 PHE A O 1
ATOM 1396 N N . GLY A 1 185 ? 3.644 -2.314 -17.240 1.00 96.50 185 GLY A N 1
ATOM 1397 C CA . GLY A 1 185 ? 2.940 -3.398 -16.550 1.00 96.50 185 GLY A CA 1
ATOM 1398 C C . GLY A 1 185 ? 3.875 -4.247 -15.684 1.00 96.50 185 GLY A C 1
ATOM 1399 O O . GLY A 1 185 ? 3.910 -5.478 -15.795 1.00 96.50 185 GLY A O 1
ATOM 1400 N N . VAL A 1 186 ? 4.666 -3.606 -14.829 1.00 97.12 186 VAL A N 1
ATOM 1401 C CA . VAL A 1 186 ? 5.609 -4.264 -13.918 1.00 97.12 186 VAL A CA 1
ATOM 1402 C C . VAL A 1 186 ? 4.875 -4.731 -12.666 1.00 97.12 186 VAL A C 1
ATOM 1404 O O . VAL A 1 186 ? 4.072 -4.006 -12.085 1.00 97.12 186 VAL A O 1
ATOM 1407 N N . SER A 1 187 ? 5.129 -5.962 -12.220 1.00 95.06 187 SER A N 1
ATOM 1408 C CA . SER A 1 187 ? 4.479 -6.483 -11.013 1.00 95.06 187 SER A CA 1
ATOM 1409 C C . SER A 1 187 ? 5.005 -5.796 -9.744 1.00 95.06 187 SER A C 1
ATOM 1411 O O . SER A 1 187 ? 6.186 -5.476 -9.639 1.00 95.06 187 SER A O 1
ATOM 1413 N N . PHE A 1 188 ? 4.178 -5.651 -8.704 1.00 92.25 188 PHE A N 1
ATOM 1414 C CA . PHE A 1 188 ? 4.664 -5.143 -7.410 1.00 92.25 188 PHE A CA 1
ATOM 1415 C C . PHE A 1 188 ? 5.725 -6.042 -6.753 1.00 92.25 188 PHE A C 1
ATOM 1417 O O . PHE A 1 188 ? 6.486 -5.568 -5.911 1.00 92.25 188 PHE A O 1
ATOM 1424 N N . ALA A 1 189 ? 5.787 -7.331 -7.101 1.00 93.06 189 ALA A N 1
ATOM 1425 C CA . ALA A 1 189 ? 6.859 -8.215 -6.644 1.00 93.06 189 ALA A CA 1
ATOM 1426 C C . ALA A 1 189 ? 8.206 -7.805 -7.261 1.00 93.06 189 ALA A C 1
ATOM 1428 O O . ALA A 1 189 ? 9.188 -7.645 -6.538 1.00 93.06 189 ALA A O 1
ATOM 1429 N N . ASP A 1 190 ? 8.212 -7.546 -8.568 1.00 94.81 190 ASP A N 1
ATOM 1430 C CA . ASP A 1 190 ? 9.364 -7.029 -9.305 1.00 94.81 190 ASP A CA 1
ATOM 1431 C C . ASP A 1 190 ? 9.794 -5.645 -8.795 1.00 94.81 190 ASP A C 1
ATOM 1433 O O . ASP A 1 190 ? 10.971 -5.427 -8.511 1.00 94.81 190 ASP A O 1
ATOM 1437 N N . LEU A 1 191 ? 8.842 -4.725 -8.584 1.00 96.94 191 LEU A N 1
ATOM 1438 C CA . LEU A 1 191 ? 9.131 -3.400 -8.017 1.00 96.94 191 LEU A CA 1
ATOM 1439 C C . LEU A 1 191 ? 9.760 -3.499 -6.620 1.00 96.94 191 LEU A C 1
ATOM 1441 O O . LEU A 1 191 ? 10.682 -2.753 -6.298 1.00 96.94 191 LEU A O 1
ATOM 1445 N N . LYS A 1 192 ? 9.303 -4.440 -5.782 1.00 96.38 192 LYS A N 1
ATOM 1446 C CA . LYS A 1 192 ? 9.892 -4.689 -4.454 1.00 96.38 192 LYS A CA 1
ATOM 1447 C C . LYS A 1 192 ? 11.306 -5.257 -4.544 1.00 96.38 192 LYS A C 1
ATOM 1449 O O . LYS A 1 192 ? 12.140 -4.911 -3.709 1.00 96.38 192 LYS A O 1
ATOM 1454 N N . GLU A 1 193 ? 11.589 -6.102 -5.532 1.00 95.75 193 GLU A N 1
ATOM 1455 C CA . GLU A 1 193 ? 12.944 -6.596 -5.784 1.00 95.75 193 GLU A CA 1
ATOM 1456 C C . GLU A 1 193 ? 13.881 -5.452 -6.196 1.00 95.75 193 GLU A C 1
ATOM 1458 O O . GLU A 1 193 ? 14.964 -5.318 -5.624 1.00 95.75 193 GLU A O 1
ATOM 1463 N N . LEU A 1 194 ? 13.442 -4.590 -7.120 1.00 95.75 194 LEU A N 1
ATOM 1464 C CA . LEU A 1 194 ? 14.194 -3.401 -7.532 1.00 95.75 194 LEU A CA 1
ATOM 1465 C C . LEU A 1 194 ? 14.412 -2.448 -6.359 1.00 95.75 194 LEU A C 1
ATOM 1467 O O . LEU A 1 194 ? 15.552 -2.087 -6.079 1.00 95.75 194 LEU A O 1
ATOM 1471 N N . LYS A 1 195 ? 13.359 -2.135 -5.594 1.00 97.06 195 LYS A N 1
ATOM 1472 C CA . LYS A 1 195 ? 13.462 -1.348 -4.358 1.00 97.06 195 LYS A CA 1
ATOM 1473 C C . LYS A 1 195 ? 14.503 -1.933 -3.404 1.00 97.06 195 LYS A C 1
ATOM 1475 O O . LYS A 1 195 ? 15.280 -1.186 -2.828 1.00 97.06 195 LYS A O 1
ATOM 1480 N N . LYS A 1 196 ? 14.543 -3.256 -3.210 1.00 95.12 196 LYS A N 1
ATOM 1481 C CA . LYS A 1 196 ? 15.511 -3.892 -2.298 1.00 95.12 196 LYS A CA 1
ATOM 1482 C C . LYS A 1 196 ? 16.960 -3.670 -2.745 1.00 95.12 196 LYS A C 1
ATOM 1484 O O . LYS A 1 196 ? 17.836 -3.542 -1.892 1.00 95.12 196 LYS A O 1
ATOM 1489 N N . LYS A 1 197 ? 17.204 -3.649 -4.057 1.00 94.31 197 LYS A N 1
ATOM 1490 C CA . LYS A 1 197 ? 18.530 -3.418 -4.644 1.00 94.31 197 LYS A CA 1
ATOM 1491 C C . LYS A 1 197 ? 18.918 -1.935 -4.609 1.00 94.31 197 LYS A C 1
ATOM 1493 O O . LYS A 1 197 ? 20.004 -1.620 -4.141 1.00 94.31 197 LYS A O 1
ATOM 1498 N N . ILE A 1 198 ? 18.009 -1.057 -5.038 1.00 95.00 198 ILE A N 1
ATOM 1499 C CA . ILE A 1 198 ? 18.208 0.401 -5.119 1.00 95.00 198 ILE A CA 1
ATOM 1500 C C . ILE A 1 198 ? 18.256 1.042 -3.725 1.00 95.00 198 ILE A C 1
ATOM 1502 O O . ILE A 1 198 ? 19.046 1.949 -3.488 1.00 95.00 198 ILE A O 1
ATOM 1506 N N . LYS A 1 199 ? 17.437 0.539 -2.792 1.00 94.38 199 LYS A N 1
ATOM 1507 C CA . LYS A 1 199 ? 17.157 1.131 -1.474 1.00 94.38 199 LYS A CA 1
ATOM 1508 C C . LYS A 1 199 ? 16.566 2.542 -1.614 1.00 94.38 199 LYS A C 1
ATOM 1510 O O . LYS A 1 199 ? 15.852 2.804 -2.577 1.00 94.38 199 LYS A O 1
ATOM 1515 N N . THR A 1 200 ? 16.772 3.408 -0.623 1.00 95.25 200 THR A N 1
ATOM 1516 C CA . THR A 1 200 ? 16.348 4.811 -0.679 1.00 95.25 200 THR A CA 1
ATOM 1517 C C . THR A 1 200 ? 17.277 5.589 -1.607 1.00 95.25 200 THR A C 1
ATOM 1519 O O . THR A 1 200 ? 18.489 5.582 -1.411 1.00 95.25 200 THR A O 1
ATOM 1522 N N . ASN A 1 201 ? 16.710 6.259 -2.607 1.00 94.31 201 ASN A N 1
ATOM 1523 C CA . ASN A 1 201 ? 17.420 7.145 -3.522 1.00 94.31 201 ASN A CA 1
ATOM 1524 C C . ASN A 1 201 ? 16.454 8.229 -4.030 1.00 94.31 201 ASN A C 1
ATOM 1526 O O . ASN A 1 201 ? 15.721 8.024 -5.001 1.00 94.31 201 ASN A O 1
ATOM 1530 N N . HIS A 1 202 ? 16.446 9.382 -3.353 1.00 94.06 202 HIS A N 1
ATOM 1531 C CA . HIS A 1 202 ? 15.518 10.477 -3.647 1.00 94.06 202 HIS A CA 1
ATOM 1532 C C . HIS A 1 202 ? 15.773 11.111 -5.025 1.00 94.06 202 HIS A C 1
ATOM 1534 O O . HIS A 1 202 ? 14.832 11.327 -5.785 1.00 94.06 202 HIS A O 1
ATOM 1540 N N . ALA A 1 203 ? 17.036 11.325 -5.408 1.00 91.69 203 ALA A N 1
ATOM 1541 C CA . ALA A 1 203 ? 17.381 11.899 -6.711 1.00 91.69 203 ALA A CA 1
ATOM 1542 C C . ALA A 1 203 ? 16.900 11.023 -7.883 1.00 91.69 203 ALA A C 1
ATOM 1544 O O . ALA A 1 203 ? 16.358 11.528 -8.869 1.00 91.69 203 ALA A O 1
ATOM 1545 N N . LEU A 1 204 ? 17.047 9.699 -7.772 1.00 96.19 204 LEU A N 1
ATOM 1546 C CA . LEU A 1 204 ? 16.493 8.764 -8.749 1.00 96.19 204 LEU A CA 1
ATOM 1547 C C . LEU A 1 204 ? 14.959 8.763 -8.717 1.00 96.19 204 LEU A C 1
ATOM 1549 O O . LEU A 1 204 ? 14.341 8.743 -9.780 1.00 96.19 204 LEU A O 1
ATOM 1553 N N . ALA A 1 205 ? 14.341 8.825 -7.533 1.00 97.31 205 ALA A N 1
ATOM 1554 C CA . ALA A 1 205 ? 12.887 8.905 -7.400 1.00 97.31 205 ALA A CA 1
ATOM 1555 C C . ALA A 1 205 ? 12.306 10.100 -8.171 1.00 97.31 205 ALA A C 1
ATOM 1557 O O . ALA A 1 205 ? 11.346 9.924 -8.918 1.00 97.31 205 ALA A O 1
ATOM 1558 N N . GLN A 1 206 ? 12.921 11.281 -8.061 1.00 93.19 206 GLN A N 1
ATOM 1559 C CA . GLN A 1 206 ? 12.496 12.479 -8.794 1.00 93.19 206 GLN A CA 1
ATOM 1560 C C . GLN A 1 206 ? 12.551 12.269 -10.315 1.00 93.19 206 GLN A C 1
ATOM 1562 O O . GLN A 1 206 ? 11.580 12.546 -11.020 1.00 93.19 206 GLN A O 1
ATOM 1567 N N . LYS A 1 207 ? 13.645 11.688 -10.829 1.00 95.31 207 LYS A N 1
ATOM 1568 C CA . LYS A 1 207 ? 13.783 11.370 -12.264 1.00 95.31 207 LYS A CA 1
ATOM 1569 C C . LYS A 1 207 ? 12.737 10.352 -12.731 1.00 95.31 207 LYS A C 1
ATOM 1571 O O . LYS A 1 207 ? 12.108 10.535 -13.772 1.00 95.31 207 LYS A O 1
ATOM 1576 N N . LEU A 1 208 ? 12.513 9.293 -11.951 1.00 96.94 208 LEU A N 1
ATOM 1577 C CA . LEU A 1 208 ? 11.499 8.277 -12.249 1.00 96.94 208 LEU A CA 1
ATOM 1578 C C . LEU A 1 208 ? 10.083 8.862 -12.227 1.00 96.94 208 LEU A C 1
ATOM 1580 O O . LEU A 1 208 ? 9.280 8.537 -13.100 1.00 96.94 208 LEU A O 1
ATOM 1584 N N . TRP A 1 209 ? 9.779 9.753 -11.282 1.00 95.31 209 TRP A N 1
ATOM 1585 C CA . TRP A 1 209 ? 8.484 10.426 -11.215 1.00 95.31 209 TRP A CA 1
ATOM 1586 C C . TRP A 1 209 ? 8.220 11.301 -12.446 1.00 95.31 209 TRP A C 1
ATOM 1588 O O . TRP A 1 209 ? 7.137 11.234 -13.045 1.00 95.31 209 TRP A O 1
ATOM 1598 N N . ALA A 1 210 ? 9.234 12.072 -12.852 1.00 93.50 210 ALA A N 1
ATOM 1599 C CA . ALA A 1 210 ? 9.193 12.962 -14.009 1.00 93.50 210 ALA A CA 1
ATOM 1600 C C . ALA A 1 210 ? 8.959 12.221 -15.336 1.00 93.50 210 ALA A C 1
ATOM 1602 O O . ALA A 1 210 ? 8.376 12.796 -16.251 1.00 93.50 210 ALA A O 1
ATOM 1603 N N . SER A 1 211 ? 9.319 10.933 -15.424 1.00 95.06 211 SER A N 1
ATOM 1604 C CA . SER A 1 211 ? 9.100 10.108 -16.625 1.00 95.06 211 SER A CA 1
ATOM 1605 C C . SER A 1 211 ? 7.627 9.918 -17.010 1.00 95.06 211 SER A C 1
ATOM 1607 O O . SER A 1 211 ? 7.341 9.418 -18.096 1.00 95.06 211 SER A O 1
ATOM 1609 N N . LYS A 1 212 ? 6.693 10.241 -16.102 1.00 92.50 212 LYS A N 1
ATOM 1610 C CA . LYS A 1 212 ? 5.245 9.989 -16.216 1.00 92.50 212 LYS A CA 1
ATOM 1611 C C . LYS A 1 212 ? 4.851 8.512 -16.352 1.00 92.50 212 LYS A C 1
ATOM 1613 O O . LYS A 1 212 ? 3.662 8.213 -16.310 1.00 92.50 212 LYS A O 1
ATOM 1618 N N . ASN A 1 213 ? 5.809 7.586 -16.438 1.00 95.38 213 ASN A N 1
ATOM 1619 C CA . ASN A 1 213 ? 5.518 6.167 -16.551 1.00 95.38 213 ASN A CA 1
ATOM 1620 C C . ASN A 1 213 ? 4.949 5.619 -15.237 1.00 95.38 213 ASN A C 1
ATOM 1622 O O . ASN A 1 213 ? 5.538 5.817 -14.172 1.00 95.38 213 ASN A O 1
ATOM 1626 N N . ALA A 1 214 ? 3.810 4.925 -15.302 1.00 93.81 214 ALA A N 1
ATOM 1627 C CA . ALA A 1 214 ? 3.096 4.476 -14.106 1.00 93.81 214 ALA A CA 1
ATOM 1628 C C . ALA A 1 214 ? 3.943 3.534 -13.228 1.00 93.81 214 ALA A C 1
ATOM 1630 O O . ALA A 1 214 ? 3.972 3.678 -12.005 1.00 93.81 214 ALA A O 1
ATOM 1631 N N . ASP A 1 215 ? 4.685 2.605 -13.835 1.00 95.88 215 ASP A N 1
ATOM 1632 C CA . ASP A 1 215 ? 5.546 1.669 -13.105 1.00 95.88 215 ASP A CA 1
ATOM 1633 C C . ASP A 1 215 ? 6.767 2.374 -12.500 1.00 95.88 215 ASP A C 1
ATOM 1635 O O . ASP A 1 215 ? 7.152 2.090 -11.363 1.00 95.88 215 ASP A O 1
ATOM 1639 N N . ALA A 1 216 ? 7.340 3.335 -13.231 1.00 97.12 216 ALA A N 1
ATOM 1640 C CA . ALA A 1 216 ? 8.439 4.164 -12.743 1.00 97.12 216 ALA A CA 1
ATOM 1641 C C . ALA A 1 216 ? 8.010 5.037 -11.556 1.00 97.12 216 ALA A C 1
ATOM 1643 O O . ALA A 1 216 ? 8.726 5.101 -10.562 1.00 97.12 216 ALA A O 1
ATOM 1644 N N . ARG A 1 217 ? 6.817 5.641 -11.603 1.00 95.44 217 ARG A N 1
ATOM 1645 C CA . ARG A 1 217 ? 6.232 6.409 -10.490 1.00 95.44 217 ARG A CA 1
ATOM 1646 C C . ARG A 1 217 ? 5.950 5.544 -9.266 1.00 95.44 217 ARG A C 1
ATOM 1648 O O . ARG A 1 217 ? 6.234 5.961 -8.144 1.00 95.44 217 ARG A O 1
ATOM 1655 N N . ASN A 1 218 ? 5.461 4.321 -9.470 1.00 95.94 218 ASN A N 1
ATOM 1656 C CA . ASN A 1 218 ? 5.297 3.361 -8.379 1.00 95.94 218 ASN A CA 1
ATOM 1657 C C . ASN A 1 218 ? 6.641 3.040 -7.712 1.00 95.94 218 ASN A C 1
ATOM 1659 O O . ASN A 1 218 ? 6.730 3.049 -6.484 1.00 95.94 218 ASN A O 1
ATOM 1663 N N . LEU A 1 219 ? 7.701 2.817 -8.499 1.00 97.62 219 LEU A N 1
ATOM 1664 C CA . LEU A 1 219 ? 9.047 2.631 -7.956 1.00 97.62 219 LEU A CA 1
ATOM 1665 C C . LEU A 1 219 ? 9.568 3.898 -7.264 1.00 97.62 219 LEU A C 1
ATOM 1667 O O . LEU A 1 219 ? 10.130 3.788 -6.178 1.00 97.62 219 LEU A O 1
ATOM 1671 N N . ALA A 1 220 ? 9.340 5.080 -7.844 1.00 97.69 220 ALA A N 1
ATOM 1672 C CA . ALA A 1 220 ? 9.740 6.368 -7.284 1.00 97.69 220 ALA A CA 1
ATOM 1673 C C . ALA A 1 220 ? 9.204 6.542 -5.861 1.00 97.69 220 ALA A C 1
ATOM 1675 O O . ALA A 1 220 ? 9.983 6.750 -4.936 1.00 97.69 220 ALA A O 1
ATOM 1676 N N . MET A 1 221 ? 7.899 6.337 -5.651 1.00 97.06 221 MET A N 1
ATOM 1677 C CA . MET A 1 221 ? 7.292 6.422 -4.317 1.00 97.06 221 MET A CA 1
ATOM 1678 C C . MET A 1 221 ? 7.867 5.397 -3.327 1.00 97.06 221 MET A C 1
ATOM 1680 O O . MET A 1 221 ? 7.862 5.612 -2.118 1.00 97.06 221 MET A O 1
ATOM 1684 N N . MET A 1 222 ? 8.364 4.261 -3.824 1.00 97.12 222 MET A N 1
ATOM 1685 C CA . MET A 1 222 ? 8.938 3.201 -2.998 1.00 97.12 222 MET A CA 1
ATOM 1686 C C . MET A 1 222 ? 10.379 3.471 -2.549 1.00 97.12 222 MET A C 1
ATOM 1688 O O . MET A 1 222 ? 10.776 2.886 -1.532 1.00 97.12 222 MET A O 1
ATOM 1692 N N . ILE A 1 223 ? 11.134 4.282 -3.299 1.00 97.50 223 ILE A N 1
ATOM 1693 C CA . ILE A 1 223 ? 12.556 4.592 -3.062 1.00 97.50 223 ILE A CA 1
ATOM 1694 C C . ILE A 1 223 ? 12.800 6.052 -2.653 1.00 97.50 223 ILE A C 1
ATOM 1696 O O . ILE A 1 223 ? 13.923 6.389 -2.286 1.00 97.50 223 ILE A O 1
ATOM 1700 N N . ALA A 1 224 ? 11.793 6.923 -2.734 1.00 97.50 224 ALA A N 1
ATOM 1701 C CA . ALA A 1 224 ? 11.915 8.310 -2.312 1.00 97.50 224 ALA A CA 1
ATOM 1702 C C . ALA A 1 224 ? 12.208 8.409 -0.810 1.00 97.50 224 ALA A C 1
ATOM 1704 O O . ALA A 1 224 ? 11.651 7.664 -0.000 1.00 97.50 224 ALA A O 1
ATOM 1705 N N . ASP A 1 225 ? 13.074 9.353 -0.454 1.00 96.56 225 ASP A N 1
ATOM 1706 C CA . ASP A 1 225 ? 13.311 9.733 0.934 1.00 96.56 225 ASP A CA 1
ATOM 1707 C C . ASP A 1 225 ? 12.249 10.760 1.373 1.00 96.56 225 ASP A C 1
ATOM 1709 O O . ASP A 1 225 ? 12.194 11.829 0.754 1.00 96.56 225 ASP A O 1
ATOM 1713 N N . PRO A 1 226 ? 11.393 10.462 2.372 1.00 95.69 226 PRO A N 1
ATOM 1714 C CA . PRO A 1 226 ? 10.388 11.403 2.862 1.00 95.69 226 PRO A CA 1
ATOM 1715 C C . PRO A 1 226 ? 10.994 12.682 3.465 1.00 95.69 226 PRO A C 1
ATOM 1717 O O . PRO A 1 226 ? 10.371 13.739 3.367 1.00 95.69 226 PRO A O 1
ATOM 1720 N N . ASP A 1 227 ? 12.198 12.619 4.039 1.00 94.31 227 ASP A N 1
ATOM 1721 C CA . ASP A 1 227 ? 12.803 13.759 4.744 1.00 94.31 227 ASP A CA 1
ATOM 1722 C C . ASP A 1 227 ? 13.394 14.803 3.787 1.00 94.31 227 ASP A C 1
ATOM 1724 O O . ASP A 1 227 ? 13.557 15.969 4.155 1.00 94.31 227 ASP A O 1
ATOM 1728 N N . GLN A 1 228 ? 13.670 14.402 2.543 1.00 95.19 228 GLN A N 1
ATOM 1729 C CA . GLN A 1 228 ? 14.225 15.272 1.504 1.00 95.19 228 GLN A CA 1
ATOM 1730 C C . GLN A 1 228 ? 13.163 16.020 0.695 1.00 95.19 228 GLN A C 1
ATOM 1732 O O . GLN A 1 228 ? 13.513 16.945 -0.033 1.00 95.19 228 GLN A O 1
ATOM 1737 N N . PHE A 1 229 ? 11.880 15.662 0.814 1.00 94.12 229 PHE A N 1
ATOM 1738 C CA . PHE A 1 229 ? 10.833 16.401 0.113 1.00 94.12 229 PHE A CA 1
ATOM 1739 C C . PHE A 1 229 ? 10.739 17.843 0.605 1.00 94.12 229 PHE A C 1
ATOM 1741 O O . PHE A 1 229 ? 10.811 18.136 1.799 1.00 94.12 229 PHE A O 1
ATOM 1748 N N . THR A 1 230 ? 10.445 18.737 -0.327 1.00 92.38 230 THR A N 1
ATOM 1749 C CA . THR A 1 230 ? 9.900 20.063 -0.057 1.00 92.38 230 THR A CA 1
ATOM 1750 C C . THR A 1 230 ? 8.375 20.056 -0.185 1.00 92.38 230 THR A C 1
ATOM 1752 O O . THR A 1 230 ? 7.769 19.212 -0.850 1.00 92.38 230 THR A O 1
ATOM 1755 N N . SER A 1 231 ? 7.723 21.038 0.442 1.00 92.94 231 SER A N 1
ATOM 1756 C CA . SER A 1 231 ? 6.265 21.200 0.359 1.00 92.94 231 SER A CA 1
ATOM 1757 C C . SER A 1 231 ? 5.777 21.403 -1.084 1.00 92.94 231 SER A C 1
ATOM 1759 O O . SER A 1 231 ? 4.704 20.911 -1.438 1.00 92.94 231 SER A O 1
ATOM 1761 N N . SER A 1 232 ? 6.561 22.101 -1.915 1.00 90.81 232 SER A N 1
ATOM 1762 C CA . SER A 1 232 ? 6.250 22.375 -3.321 1.00 90.81 232 SER A CA 1
ATOM 1763 C C . SER A 1 232 ? 6.416 21.141 -4.208 1.00 90.81 232 SER A C 1
ATOM 1765 O O . SER A 1 232 ? 5.568 20.901 -5.062 1.00 90.81 232 SER A O 1
ATOM 1767 N N . GLU A 1 233 ? 7.449 20.320 -3.996 1.00 91.06 233 GLU A N 1
ATOM 1768 C CA . GLU A 1 233 ? 7.607 19.048 -4.721 1.00 91.06 233 GLU A CA 1
ATOM 1769 C C . GLU A 1 233 ? 6.440 18.099 -4.457 1.00 91.06 233 GLU A C 1
ATOM 1771 O O . GLU A 1 233 ? 5.928 17.476 -5.386 1.00 91.06 233 GLU A O 1
ATOM 1776 N N . ILE A 1 234 ? 5.974 18.039 -3.207 1.00 94.62 234 ILE A N 1
ATOM 1777 C CA . ILE A 1 234 ? 4.784 17.272 -2.833 1.00 94.62 234 ILE A CA 1
ATOM 1778 C C . ILE A 1 234 ? 3.554 17.753 -3.619 1.00 94.62 234 ILE A C 1
ATOM 1780 O O . ILE A 1 234 ? 2.816 16.931 -4.165 1.00 94.62 234 ILE A O 1
ATOM 1784 N N . ASP A 1 235 ? 3.344 19.069 -3.724 1.00 92.00 235 ASP A N 1
ATOM 1785 C CA . ASP A 1 235 ? 2.226 19.625 -4.499 1.00 92.00 235 ASP A CA 1
ATOM 1786 C C . ASP A 1 235 ? 2.344 19.311 -5.994 1.00 92.00 235 ASP A C 1
ATOM 1788 O O . ASP A 1 235 ? 1.341 19.020 -6.647 1.00 92.00 235 ASP A O 1
ATOM 1792 N N . LEU A 1 236 ? 3.561 19.343 -6.545 1.00 91.19 236 LEU A N 1
ATOM 1793 C CA . LEU A 1 236 ? 3.812 18.987 -7.942 1.00 91.19 236 LEU A CA 1
ATOM 1794 C C . LEU A 1 236 ? 3.497 17.514 -8.212 1.00 91.19 236 LEU A C 1
ATOM 1796 O O . LEU A 1 236 ? 2.839 17.207 -9.205 1.00 91.19 236 LEU A O 1
ATOM 1800 N N . TRP A 1 237 ? 3.910 16.606 -7.324 1.00 93.44 237 TRP A N 1
ATOM 1801 C CA . TRP A 1 237 ? 3.590 15.188 -7.467 1.00 93.44 237 TRP A CA 1
ATOM 1802 C C . TRP A 1 237 ? 2.083 14.934 -7.343 1.00 93.44 237 TRP A C 1
ATOM 1804 O O . TRP A 1 237 ? 1.518 14.151 -8.100 1.00 93.44 237 TRP A O 1
ATOM 1814 N N . VAL A 1 238 ? 1.388 15.618 -6.437 1.00 91.38 238 VAL A N 1
ATOM 1815 C CA . VAL A 1 238 ? -0.051 15.396 -6.241 1.00 91.38 238 VAL A CA 1
ATOM 1816 C C . VAL A 1 238 ? -0.914 15.936 -7.389 1.00 91.38 238 VAL A C 1
ATOM 1818 O O . VAL A 1 238 ? -1.944 15.344 -7.706 1.00 91.38 238 VAL A O 1
ATOM 1821 N N . LYS A 1 239 ? -0.485 16.994 -8.087 1.00 86.56 239 LYS A N 1
ATOM 1822 C CA . LYS A 1 239 ? -1.175 17.485 -9.300 1.00 86.56 239 LYS A CA 1
ATOM 1823 C C . LYS A 1 239 ? -1.155 16.496 -10.466 1.00 86.56 239 LYS A C 1
ATOM 1825 O O . LYS A 1 239 ? -1.981 16.580 -11.364 1.00 86.56 239 LYS A O 1
ATOM 1830 N N . ASP A 1 240 ? -0.202 15.576 -10.452 1.00 83.94 240 ASP A N 1
ATOM 1831 C CA . ASP A 1 240 ? 0.049 14.605 -11.512 1.00 83.94 240 ASP A CA 1
ATOM 1832 C C . ASP A 1 240 ? -0.745 13.294 -11.362 1.00 83.94 240 ASP A C 1
ATOM 1834 O O . ASP A 1 240 ? -0.524 12.338 -12.122 1.00 83.94 240 ASP A O 1
ATOM 1838 N N . LEU A 1 241 ? -1.607 13.217 -10.347 1.00 86.06 241 LEU A N 1
ATOM 1839 C CA . LEU A 1 241 ? -2.386 12.031 -10.016 1.00 86.06 241 LEU A CA 1
ATOM 1840 C C . LEU A 1 241 ? -3.587 11.868 -10.951 1.00 86.06 241 LEU A C 1
ATOM 1842 O O . LEU A 1 241 ? -4.219 12.835 -11.364 1.00 86.06 241 LEU A O 1
ATOM 1846 N N . GLY A 1 242 ? -3.923 10.613 -11.250 1.00 83.75 242 GLY A N 1
ATOM 1847 C CA . GLY A 1 242 ? -5.059 10.286 -12.118 1.00 83.75 242 GLY A CA 1
ATOM 1848 C C . GLY A 1 242 ? -5.720 8.938 -11.841 1.00 83.75 242 GLY A C 1
ATOM 1849 O O . GLY A 1 242 ? -6.590 8.527 -12.597 1.00 83.75 242 GLY A O 1
ATOM 1850 N N . ASN A 1 243 ? -5.306 8.220 -10.791 1.00 84.94 243 ASN A N 1
ATOM 1851 C CA . ASN A 1 243 ? -5.951 6.974 -10.383 1.00 84.94 243 ASN A CA 1
ATOM 1852 C C . ASN A 1 243 ? -5.835 6.750 -8.873 1.00 84.94 243 ASN A C 1
ATOM 1854 O O . ASN A 1 243 ? -4.870 7.180 -8.230 1.00 84.94 243 ASN A O 1
ATOM 1858 N N . TYR A 1 244 ? -6.802 6.017 -8.323 1.00 83.81 244 TYR A N 1
ATOM 1859 C CA . TYR A 1 244 ? -6.941 5.841 -6.882 1.00 83.81 244 TYR A CA 1
ATOM 1860 C C . TYR A 1 244 ? -5.766 5.086 -6.238 1.00 83.81 244 TYR A C 1
ATOM 1862 O O . TYR A 1 244 ? -5.431 5.357 -5.085 1.00 83.81 244 TYR A O 1
ATOM 1870 N N . GLY A 1 245 ? -5.132 4.154 -6.961 1.00 84.88 245 GLY A N 1
ATOM 1871 C CA . GLY A 1 245 ? -4.028 3.343 -6.444 1.00 84.88 245 GLY A CA 1
ATOM 1872 C C . GLY A 1 245 ? -2.775 4.174 -6.174 1.00 84.88 245 GLY A C 1
ATOM 1873 O O . GLY A 1 245 ? -2.171 4.061 -5.107 1.00 84.88 245 GLY A O 1
ATOM 1874 N N . VAL A 1 246 ? -2.426 5.067 -7.105 1.00 86.56 246 VAL A N 1
ATOM 1875 C CA . VAL A 1 246 ? -1.303 6.001 -6.933 1.00 86.56 246 VAL A CA 1
ATOM 1876 C C . VAL A 1 246 ? -1.604 7.007 -5.818 1.00 86.56 246 VAL A C 1
ATOM 1878 O O . VAL A 1 246 ? -0.716 7.283 -5.016 1.00 86.56 246 VAL A O 1
ATOM 1881 N N . CYS A 1 247 ? -2.852 7.482 -5.691 1.00 89.62 247 CYS A N 1
ATOM 1882 C CA . CYS A 1 247 ? -3.257 8.377 -4.595 1.00 89.62 247 CYS A CA 1
ATOM 1883 C C . CYS A 1 247 ? -3.042 7.741 -3.210 1.00 89.62 247 CYS A C 1
ATOM 1885 O O . CYS A 1 247 ? -2.579 8.398 -2.280 1.00 89.62 247 CYS A O 1
ATOM 1887 N N . MET A 1 248 ? -3.329 6.443 -3.069 1.00 89.19 248 MET A N 1
ATOM 1888 C CA . MET A 1 248 ? -3.063 5.732 -1.815 1.00 89.19 248 MET A CA 1
ATOM 1889 C C . MET A 1 248 ? -1.559 5.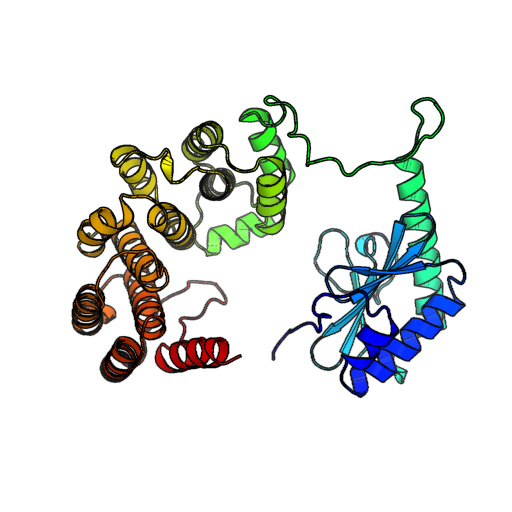628 -1.530 1.00 89.19 248 MET A C 1
ATOM 1891 O O . MET A 1 248 ? -1.113 5.949 -0.432 1.00 89.19 248 MET A O 1
ATOM 1895 N N . MET A 1 249 ? -0.762 5.224 -2.525 1.00 92.81 249 MET A N 1
ATOM 1896 C CA . MET A 1 249 ? 0.687 5.072 -2.356 1.00 92.81 249 MET A CA 1
ATOM 1897 C C . MET A 1 249 ? 1.392 6.392 -2.038 1.00 92.81 249 MET A C 1
ATOM 1899 O O . MET A 1 249 ? 2.288 6.420 -1.192 1.00 92.81 249 MET A O 1
ATOM 1903 N N . ILE A 1 250 ? 1.003 7.481 -2.705 1.00 94.69 250 ILE A N 1
ATOM 1904 C CA . ILE A 1 250 ? 1.601 8.790 -2.453 1.00 94.69 250 ILE A CA 1
ATOM 1905 C C . ILE A 1 250 ? 1.147 9.347 -1.102 1.00 94.69 250 ILE A C 1
ATOM 1907 O O . ILE A 1 250 ? 1.962 9.927 -0.392 1.00 94.69 250 ILE A O 1
ATOM 1911 N N . GLY A 1 251 ? -0.105 9.103 -0.692 1.00 95.69 251 GLY A N 1
ATOM 1912 C CA . GLY A 1 251 ? -0.591 9.441 0.645 1.00 95.69 251 GLY A CA 1
ATOM 1913 C C . GLY A 1 251 ? 0.217 8.747 1.746 1.00 95.69 251 GLY A C 1
ATOM 1914 O O . GLY A 1 251 ? 0.646 9.405 2.692 1.00 95.69 251 GLY A O 1
ATOM 1915 N N . ASP A 1 252 ? 0.519 7.454 1.584 1.00 94.00 252 ASP A N 1
ATOM 1916 C CA . ASP A 1 252 ? 1.367 6.688 2.512 1.00 94.00 252 ASP A CA 1
ATOM 1917 C C . ASP A 1 252 ? 2.814 7.209 2.585 1.00 94.00 252 ASP A C 1
ATOM 1919 O O . ASP A 1 252 ? 3.472 7.096 3.625 1.00 94.00 252 ASP A O 1
ATOM 1923 N N . LEU A 1 253 ? 3.345 7.738 1.478 1.00 96.06 253 LEU A N 1
ATOM 1924 C CA . LEU A 1 253 ? 4.665 8.370 1.437 1.00 96.06 253 LEU A CA 1
ATOM 1925 C C . LEU A 1 253 ? 4.638 9.739 2.124 1.00 96.06 253 LEU A C 1
ATOM 1927 O O . LEU A 1 253 ? 5.438 9.987 3.023 1.00 96.06 253 LEU A O 1
ATOM 1931 N N . ILE A 1 254 ? 3.697 10.604 1.741 1.00 96.19 254 ILE A N 1
ATOM 1932 C CA . ILE A 1 254 ? 3.561 11.965 2.277 1.00 96.19 254 ILE A CA 1
ATOM 1933 C C . ILE A 1 254 ? 3.247 11.934 3.773 1.00 96.19 254 ILE A C 1
ATOM 1935 O O . ILE A 1 254 ? 3.757 12.772 4.514 1.00 96.19 254 ILE A O 1
ATOM 1939 N N . GLY A 1 255 ? 2.489 10.936 4.237 1.00 95.12 255 GLY A N 1
ATOM 1940 C CA . GLY A 1 255 ? 2.195 10.704 5.652 1.00 95.12 255 GLY A CA 1
ATOM 1941 C C . GLY A 1 255 ? 3.430 10.484 6.535 1.00 95.12 255 GLY A C 1
ATOM 1942 O O . GLY A 1 255 ? 3.323 10.587 7.753 1.00 95.12 255 GLY A O 1
ATOM 1943 N N . LYS A 1 256 ? 4.597 10.211 5.937 1.00 94.19 256 LYS A N 1
ATOM 1944 C CA . LYS A 1 256 ? 5.891 10.073 6.630 1.00 94.19 256 LYS A CA 1
ATOM 1945 C C . LYS A 1 256 ? 6.741 11.340 6.580 1.00 94.19 256 LYS A C 1
ATOM 1947 O O . LYS A 1 256 ? 7.819 11.361 7.153 1.00 94.19 256 LYS A O 1
ATOM 1952 N N . THR A 1 257 ? 6.288 12.372 5.876 1.00 95.56 257 THR A N 1
ATOM 1953 C CA . THR A 1 257 ? 6.991 13.655 5.778 1.00 95.56 257 THR A CA 1
ATOM 1954 C C . THR A 1 257 ? 6.548 14.584 6.904 1.00 95.56 257 THR A C 1
ATOM 1956 O O . THR A 1 257 ? 5.419 14.495 7.396 1.00 95.56 257 THR A O 1
ATOM 1959 N N . LYS A 1 258 ? 7.373 15.584 7.228 1.00 94.56 258 LYS A N 1
ATOM 1960 C CA . LYS A 1 258 ? 7.002 16.670 8.155 1.00 94.56 258 LYS A CA 1
ATOM 1961 C C . LYS A 1 258 ? 5.805 17.521 7.698 1.00 94.56 258 LYS A C 1
ATOM 1963 O O . LYS A 1 258 ? 5.272 18.295 8.484 1.00 94.56 258 LYS A O 1
ATOM 1968 N N . PHE A 1 259 ? 5.375 17.396 6.439 1.00 97.31 259 PHE A N 1
ATOM 1969 C CA . PHE A 1 259 ? 4.254 18.156 5.874 1.00 97.31 259 PHE A CA 1
ATOM 1970 C C . PHE A 1 259 ? 2.911 17.427 5.970 1.00 97.31 259 PHE A C 1
ATOM 1972 O O . PHE A 1 259 ? 1.889 18.019 5.625 1.00 97.31 259 PHE A O 1
ATOM 1979 N N . ALA A 1 260 ? 2.897 16.169 6.427 1.00 97.06 260 ALA A N 1
ATOM 1980 C CA . ALA A 1 260 ? 1.717 15.306 6.434 1.00 97.06 260 ALA A CA 1
ATOM 1981 C C . ALA A 1 260 ? 0.468 16.002 6.997 1.00 97.06 260 ALA A C 1
ATOM 1983 O O . ALA A 1 260 ? -0.558 16.074 6.323 1.00 97.06 260 ALA A O 1
ATOM 1984 N N . HIS A 1 261 ? 0.572 16.568 8.202 1.00 97.56 261 HIS A N 1
ATOM 1985 C CA . HIS A 1 261 ? -0.555 17.224 8.864 1.00 97.56 261 HIS A CA 1
ATOM 1986 C C . HIS A 1 261 ? -1.058 18.443 8.074 1.00 97.56 261 HIS A C 1
ATOM 1988 O O . HIS A 1 261 ? -2.231 18.499 7.713 1.00 97.56 261 HIS A O 1
ATOM 1994 N N . THR A 1 262 ? -0.174 19.379 7.717 1.00 97.69 262 THR A N 1
ATOM 1995 C CA . THR A 1 262 ? -0.549 20.593 6.971 1.00 97.69 262 THR A CA 1
ATOM 1996 C C . THR A 1 262 ? -1.170 20.280 5.607 1.00 97.69 262 THR A C 1
ATOM 1998 O O . THR A 1 262 ? -2.130 20.935 5.188 1.00 97.69 262 THR A O 1
ATOM 2001 N N . LYS A 1 263 ? -0.650 19.267 4.901 1.00 97.94 263 LYS A N 1
ATOM 2002 C CA . LYS A 1 263 ? -1.219 18.827 3.622 1.00 97.94 263 LYS A CA 1
ATOM 2003 C C . LYS A 1 263 ? -2.584 18.182 3.821 1.00 97.94 263 LYS A C 1
ATOM 2005 O O . LYS A 1 263 ? -3.506 18.540 3.096 1.00 97.94 263 LYS A O 1
ATOM 2010 N N . ALA A 1 264 ? -2.750 17.320 4.827 1.00 98.12 264 ALA A N 1
ATOM 2011 C CA . ALA A 1 264 ? -4.046 16.726 5.150 1.00 98.12 264 ALA A CA 1
ATOM 2012 C C . ALA A 1 264 ? -5.116 17.802 5.402 1.00 98.12 264 ALA A C 1
ATOM 2014 O O . ALA A 1 264 ? -6.166 17.762 4.766 1.00 98.12 264 ALA A O 1
ATOM 2015 N N . GLU A 1 265 ? -4.820 18.818 6.221 1.00 97.75 265 GLU A N 1
ATOM 2016 C CA . GLU A 1 265 ? -5.752 19.918 6.531 1.00 97.75 265 GLU A CA 1
ATOM 2017 C C . GLU A 1 265 ? -6.242 20.692 5.309 1.00 97.75 265 GLU A C 1
ATOM 2019 O O . GLU A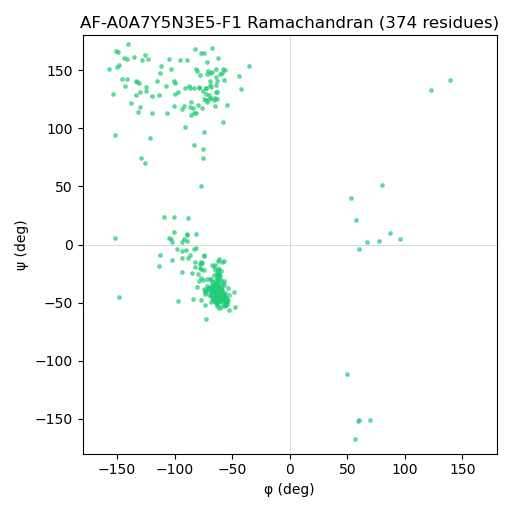 1 265 ? -7.374 21.189 5.276 1.00 97.75 265 GLU A O 1
ATOM 2024 N N . THR A 1 266 ? -5.374 20.813 4.311 1.00 97.88 266 THR A N 1
ATOM 2025 C CA . THR A 1 266 ? -5.665 21.535 3.076 1.00 97.88 266 THR A CA 1
ATOM 2026 C C . THR A 1 266 ? -6.415 20.636 2.100 1.00 97.88 266 THR A C 1
ATOM 2028 O O . THR A 1 266 ? -7.420 21.030 1.513 1.00 97.88 266 THR A O 1
ATOM 2031 N N . TRP A 1 267 ? -5.938 19.407 1.923 1.00 97.94 267 TRP A N 1
ATOM 2032 C CA . TRP A 1 267 ? -6.378 18.532 0.848 1.00 97.94 267 TRP A CA 1
ATOM 2033 C C . TRP A 1 267 ? -7.714 17.859 1.110 1.00 97.94 267 TRP A C 1
ATOM 2035 O O . TRP A 1 267 ? -8.472 17.711 0.156 1.00 97.94 267 TRP A O 1
ATOM 2045 N N . ILE A 1 268 ? -8.077 17.552 2.362 1.00 98.06 268 ILE A N 1
ATOM 2046 C CA . ILE A 1 268 ? -9.417 17.009 2.664 1.00 98.06 268 ILE A CA 1
ATOM 2047 C C . ILE A 1 268 ? -10.550 17.959 2.236 1.00 98.06 268 ILE A C 1
ATOM 2049 O O . ILE A 1 268 ? -11.661 17.504 1.988 1.00 98.06 268 ILE A O 1
ATOM 2053 N N . LYS A 1 269 ? -10.258 19.262 2.103 1.00 97.50 269 LYS A N 1
ATOM 2054 C CA . LYS A 1 269 ? -11.197 20.315 1.675 1.00 97.50 269 LYS A CA 1
ATOM 2055 C C . LYS A 1 269 ? -11.214 20.528 0.156 1.00 97.50 269 LYS A C 1
ATOM 2057 O O . LYS A 1 269 ? -11.977 21.354 -0.342 1.00 97.50 269 LYS A O 1
ATOM 2062 N N . SER A 1 270 ? -10.348 19.840 -0.589 1.00 97.06 270 SER A N 1
ATOM 2063 C CA . SER A 1 270 ? -10.257 19.997 -2.038 1.00 97.06 270 SER A CA 1
ATOM 2064 C C . SER A 1 270 ? -11.499 19.444 -2.736 1.00 97.06 270 SER A C 1
ATOM 2066 O O . SER A 1 270 ? -11.997 18.374 -2.393 1.00 97.06 270 SER A O 1
ATOM 2068 N N . LYS A 1 271 ? -11.964 20.151 -3.773 1.00 95.50 271 LYS A N 1
ATOM 2069 C CA . LYS A 1 271 ? -12.999 19.653 -4.696 1.00 95.50 271 LYS A CA 1
ATOM 2070 C C . LYS A 1 271 ? -12.436 18.666 -5.724 1.00 95.50 271 LYS A C 1
ATOM 2072 O O . LYS A 1 271 ? -13.200 17.951 -6.380 1.00 95.50 271 LYS A O 1
ATOM 2077 N N . ASP A 1 272 ? -11.117 18.645 -5.897 1.00 96.25 272 ASP A N 1
ATOM 2078 C CA . ASP A 1 272 ? -10.443 17.645 -6.717 1.00 96.25 272 ASP A CA 1
ATOM 2079 C C . ASP A 1 272 ? -10.444 16.290 -5.996 1.00 96.25 272 ASP A C 1
ATOM 2081 O O . ASP A 1 272 ? -10.088 16.201 -4.819 1.00 96.25 272 ASP A O 1
ATOM 2085 N N . GLU A 1 273 ? -10.874 15.240 -6.700 1.00 95.31 273 GLU A N 1
ATOM 2086 C CA . GLU A 1 273 ? -11.066 13.912 -6.106 1.00 95.31 273 GLU A CA 1
ATOM 2087 C C . GLU A 1 273 ? -9.755 13.300 -5.628 1.00 95.31 273 GLU A C 1
ATOM 2089 O O . GLU A 1 273 ? -9.700 12.756 -4.528 1.00 95.31 273 GLU A O 1
ATOM 2094 N N . TRP A 1 274 ? -8.700 13.413 -6.434 1.00 95.50 274 TRP A N 1
ATOM 2095 C CA . TRP A 1 274 ? -7.412 12.776 -6.186 1.00 95.50 274 TRP A CA 1
ATOM 2096 C C . TRP A 1 274 ? -6.667 13.473 -5.059 1.00 95.50 274 TRP A C 1
ATOM 2098 O O . TRP A 1 274 ? -6.123 12.814 -4.168 1.00 95.50 274 TRP A O 1
ATOM 2108 N N . ILE A 1 275 ? -6.722 14.805 -5.032 1.00 96.56 275 ILE A N 1
ATOM 2109 C CA . ILE A 1 275 ? -6.195 15.597 -3.920 1.00 96.56 275 ILE A CA 1
ATOM 2110 C C . ILE A 1 275 ? -6.953 15.250 -2.633 1.00 96.56 275 ILE A C 1
ATOM 2112 O O . ILE A 1 275 ? -6.329 14.922 -1.624 1.00 96.56 275 ILE A O 1
ATOM 2116 N N . SER A 1 276 ? -8.290 15.243 -2.670 1.00 97.69 276 SER A N 1
ATOM 2117 C CA . SER A 1 276 ? -9.109 14.938 -1.491 1.00 97.69 276 SER A CA 1
ATOM 2118 C C . SER A 1 276 ? -8.907 13.510 -0.983 1.00 97.69 276 SER A C 1
ATOM 2120 O O . SER A 1 276 ? -8.676 13.297 0.210 1.00 97.69 276 SER A O 1
ATOM 2122 N N . GLN A 1 277 ? -8.881 12.523 -1.882 1.00 97.62 277 GLN A N 1
ATOM 2123 C CA . GLN A 1 277 ? -8.558 11.135 -1.556 1.00 97.62 277 GLN A CA 1
ATOM 2124 C C . GLN A 1 277 ? -7.185 11.025 -0.876 1.00 97.62 277 GLN A C 1
ATOM 2126 O O . GLN A 1 277 ? -7.040 10.317 0.126 1.00 97.62 277 GLN A O 1
ATOM 2131 N N . THR A 1 278 ? -6.177 11.719 -1.404 1.00 98.00 278 THR A N 1
ATOM 2132 C CA . THR A 1 278 ? -4.822 11.718 -0.839 1.00 98.00 278 THR A CA 1
ATOM 2133 C C . THR A 1 278 ? -4.817 12.339 0.558 1.00 98.00 278 THR A C 1
ATOM 2135 O O . THR A 1 278 ? -4.250 11.755 1.480 1.00 98.00 278 THR A O 1
ATOM 2138 N N . GLY A 1 279 ? -5.521 13.458 0.758 1.00 98.38 279 GLY A N 1
ATOM 2139 C CA . GLY A 1 279 ? -5.692 14.088 2.071 1.00 98.38 279 GLY A CA 1
ATOM 2140 C C . GLY A 1 279 ? -6.276 13.133 3.114 1.00 98.38 279 GLY A C 1
ATOM 2141 O O . GLY A 1 279 ? -5.700 12.957 4.187 1.00 98.38 279 GLY A O 1
ATOM 2142 N N . TRP A 1 280 ? -7.367 12.441 2.780 1.00 98.62 280 TRP A N 1
ATOM 2143 C CA . TRP A 1 280 ? -7.990 11.464 3.681 1.00 98.62 280 TRP A CA 1
ATOM 2144 C C . TRP A 1 280 ? -7.126 10.222 3.922 1.00 98.62 280 TRP A C 1
ATOM 2146 O O . TRP A 1 280 ? -7.120 9.676 5.026 1.00 98.62 280 TRP A O 1
ATOM 2156 N N . THR A 1 281 ? -6.337 9.806 2.929 1.00 98.44 281 THR A N 1
ATOM 2157 C CA . THR A 1 281 ? -5.337 8.741 3.106 1.00 98.44 281 THR A CA 1
ATOM 2158 C C . THR A 1 281 ? -4.289 9.152 4.144 1.00 98.44 281 THR A C 1
ATOM 2160 O O . THR A 1 281 ? -3.984 8.374 5.049 1.00 98.44 281 THR A O 1
ATOM 2163 N N . ILE A 1 282 ? -3.798 10.395 4.080 1.00 98.56 282 ILE A N 1
ATOM 2164 C CA . ILE A 1 282 ? -2.839 10.928 5.056 1.00 98.56 282 ILE A CA 1
ATOM 2165 C C . ILE A 1 282 ? -3.457 10.990 6.458 1.00 98.56 282 ILE A C 1
ATOM 2167 O O . ILE A 1 282 ? -2.800 10.580 7.411 1.00 98.56 282 ILE A O 1
ATOM 2171 N N . VAL A 1 283 ? -4.721 11.415 6.602 1.00 98.75 283 VAL A N 1
ATOM 2172 C CA . VAL A 1 283 ? -5.435 11.375 7.898 1.00 98.75 283 VAL A CA 1
ATOM 2173 C C . VAL A 1 283 ? -5.425 9.961 8.486 1.00 98.75 283 VAL A C 1
ATOM 2175 O O . VAL A 1 283 ? -5.104 9.782 9.661 1.00 98.75 283 VAL A O 1
ATOM 2178 N N . GLY A 1 284 ? -5.724 8.945 7.671 1.00 98.38 284 GLY A N 1
ATOM 2179 C CA . GLY A 1 284 ? -5.665 7.546 8.096 1.00 98.38 284 GLY A CA 1
ATOM 2180 C C . GLY A 1 284 ? -4.257 7.107 8.520 1.00 98.38 284 GLY A C 1
ATOM 2181 O O . GLY A 1 284 ? -4.108 6.432 9.538 1.00 98.38 284 GLY A O 1
ATOM 2182 N N . GLY A 1 285 ? -3.225 7.518 7.781 1.00 97.69 285 GLY A N 1
ATOM 2183 C CA . GLY A 1 285 ? -1.825 7.254 8.124 1.00 97.69 285 GLY A CA 1
ATOM 2184 C C . GLY A 1 285 ? -1.401 7.906 9.443 1.00 97.69 285 GLY A C 1
ATOM 2185 O O . GLY A 1 285 ? -0.819 7.242 10.299 1.00 97.69 285 GLY A O 1
ATOM 2186 N N . LEU A 1 286 ? -1.763 9.175 9.649 1.00 98.19 286 LEU A N 1
ATOM 2187 C CA . LEU A 1 286 ? -1.520 9.913 10.892 1.00 98.19 286 LEU A CA 1
ATOM 2188 C C . LEU A 1 286 ? -2.218 9.255 12.089 1.00 98.19 286 LEU A C 1
ATOM 2190 O O . LEU A 1 286 ? -1.629 9.157 13.164 1.00 98.19 286 LEU A O 1
ATOM 2194 N N . ALA A 1 287 ? -3.440 8.747 11.902 1.00 98.12 287 ALA A N 1
ATOM 2195 C CA . ALA A 1 287 ? -4.179 8.055 12.956 1.00 98.12 287 ALA A CA 1
ATOM 2196 C C . ALA A 1 287 ? -3.475 6.772 13.423 1.00 98.12 287 ALA A C 1
ATOM 2198 O O . ALA A 1 287 ? -3.449 6.490 14.623 1.00 98.12 287 ALA A O 1
ATOM 2199 N N . LEU A 1 288 ? -2.877 6.020 12.494 1.00 96.19 288 LEU A N 1
ATOM 2200 C CA . LEU A 1 288 ? -2.139 4.789 12.791 1.00 96.19 288 LEU A CA 1
ATOM 2201 C C . LEU A 1 288 ? -0.701 5.030 13.261 1.00 96.19 288 LEU A C 1
ATOM 2203 O O . LEU A 1 288 ? -0.090 4.107 13.798 1.00 96.19 288 LEU A O 1
ATOM 2207 N N . ASN A 1 289 ? -0.166 6.235 13.066 1.00 94.50 289 ASN A N 1
ATOM 2208 C CA . ASN A 1 289 ? 1.178 6.592 13.493 1.00 94.50 289 ASN A CA 1
ATOM 2209 C C . ASN A 1 289 ? 1.179 7.058 14.969 1.00 94.50 289 ASN A C 1
ATOM 2211 O O . ASN A 1 289 ? 0.648 8.143 15.256 1.00 94.50 289 ASN A O 1
ATOM 2215 N N . PRO A 1 290 ? 1.774 6.289 15.906 1.00 87.50 290 PRO A N 1
ATOM 2216 C CA . PRO A 1 290 ? 1.882 6.704 17.306 1.00 87.50 290 PRO A CA 1
ATOM 2217 C C . PRO A 1 290 ? 2.737 7.968 17.473 1.00 87.50 290 PRO A C 1
ATOM 2219 O O . PRO A 1 290 ? 2.446 8.783 18.342 1.00 87.50 290 PRO A O 1
ATOM 2222 N N . ASP A 1 291 ? 3.698 8.189 16.575 1.00 90.31 291 ASP A N 1
ATOM 2223 C CA . ASP A 1 291 ? 4.637 9.314 16.617 1.00 90.31 291 ASP A CA 1
ATOM 2224 C C . ASP A 1 291 ? 4.105 10.557 15.881 1.00 90.31 291 ASP A C 1
ATOM 2226 O O . ASP A 1 291 ? 4.825 11.529 15.672 1.00 90.31 291 ASP A O 1
ATOM 2230 N N . SER A 1 292 ? 2.831 10.554 15.469 1.00 90.94 292 SER A N 1
ATOM 2231 C CA . SER A 1 292 ? 2.207 11.689 14.765 1.00 90.94 292 SER A CA 1
ATOM 2232 C C . SER A 1 292 ? 2.151 12.980 15.589 1.00 90.94 292 SER A C 1
ATOM 2234 O O . SER A 1 292 ? 1.968 14.048 15.012 1.00 90.94 292 SER A O 1
ATOM 2236 N N . GLY A 1 293 ? 2.233 12.895 16.921 1.00 92.50 293 GLY A N 1
ATOM 2237 C CA . GLY A 1 293 ? 2.111 14.044 17.828 1.00 92.50 293 GLY A CA 1
ATOM 2238 C C . GLY A 1 293 ? 0.719 14.691 17.865 1.00 92.50 293 GLY A C 1
ATOM 2239 O O . GLY A 1 293 ? 0.526 15.683 18.564 1.00 92.50 293 GLY A O 1
ATOM 2240 N N . LEU A 1 294 ? -0.261 14.148 17.133 1.00 96.62 294 LEU A N 1
ATOM 2241 C CA . LEU A 1 294 ? -1.614 14.697 17.057 1.00 96.62 294 LEU A CA 1
ATOM 2242 C C . LEU A 1 294 ? -2.503 14.160 18.191 1.00 96.62 294 LEU A C 1
ATOM 2244 O O . LEU A 1 294 ? -2.521 12.946 18.432 1.00 96.62 294 LEU A O 1
ATOM 2248 N N . PRO A 1 295 ? -3.274 15.028 18.870 1.00 97.06 295 PRO A N 1
ATOM 2249 C CA . PRO A 1 295 ? -4.177 14.604 19.932 1.00 97.06 295 PRO A CA 1
ATOM 2250 C C . PRO A 1 295 ? -5.387 13.856 19.364 1.00 97.06 295 PRO A C 1
ATOM 2252 O O . PRO A 1 295 ? -5.787 14.070 18.220 1.00 97.06 295 PRO A O 1
ATOM 2255 N N . ASP A 1 296 ? -6.033 13.026 20.184 1.00 97.44 296 ASP A N 1
ATOM 2256 C CA . ASP A 1 296 ? -7.256 12.319 19.779 1.00 97.44 296 ASP A CA 1
ATOM 2257 C C . ASP A 1 296 ? -8.373 13.280 19.332 1.00 97.44 296 ASP A C 1
ATOM 2259 O O . ASP A 1 296 ? -9.101 12.959 18.393 1.00 97.44 296 ASP A O 1
ATOM 2263 N N . SER A 1 297 ? -8.437 14.493 19.896 1.00 97.94 297 SER A N 1
ATOM 2264 C CA . SER A 1 297 ? -9.399 15.534 19.503 1.00 97.94 297 SER A CA 1
ATOM 2265 C C . SER A 1 297 ? -9.321 15.903 18.018 1.00 97.94 297 SER A C 1
ATOM 2267 O O . SER A 1 297 ? -10.355 16.117 17.389 1.00 97.94 297 SER A O 1
ATOM 2269 N N . TYR A 1 298 ? -8.122 15.890 17.425 1.00 98.19 298 TYR A N 1
ATOM 2270 C CA . TYR A 1 298 ? -7.949 16.095 15.987 1.00 98.19 298 TYR A CA 1
ATOM 2271 C C . TYR A 1 298 ? -8.750 15.063 15.182 1.00 98.19 298 TYR A C 1
ATOM 2273 O O . TYR A 1 298 ? -9.474 15.401 14.244 1.00 98.19 298 TYR A O 1
ATOM 2281 N N . PHE A 1 299 ? -8.653 13.791 15.572 1.00 98.62 299 PHE A N 1
ATOM 2282 C CA . PHE A 1 299 ? -9.325 12.693 14.887 1.00 98.62 299 PHE A CA 1
ATOM 2283 C C . PHE A 1 299 ? -10.824 12.645 15.194 1.00 98.62 299 PHE A C 1
ATOM 2285 O O . PHE A 1 299 ? -11.598 12.281 14.314 1.00 98.62 299 PHE A O 1
ATOM 2292 N N . GLU A 1 300 ? -11.253 13.070 16.385 1.00 98.69 300 GLU A N 1
ATOM 2293 C CA . GLU A 1 300 ? -12.674 13.257 16.710 1.00 98.69 300 GLU A CA 1
ATOM 2294 C C . GLU A 1 300 ? -13.342 14.237 15.743 1.00 98.69 300 GLU A C 1
ATOM 2296 O O . GLU A 1 300 ? -14.423 13.959 15.224 1.00 98.69 300 GLU A O 1
ATOM 2301 N N . ASP A 1 301 ? -12.677 15.346 15.424 1.00 98.50 301 ASP A N 1
ATOM 2302 C CA . ASP A 1 301 ? -13.198 16.301 14.447 1.00 98.50 301 ASP A CA 1
ATOM 2303 C C . ASP A 1 301 ? -13.234 15.717 13.031 1.00 98.50 301 ASP A C 1
ATOM 2305 O O . ASP A 1 301 ? -14.176 15.971 12.280 1.00 98.50 301 ASP A O 1
ATOM 2309 N N . ARG A 1 302 ? -12.257 14.875 12.664 1.00 98.75 302 ARG A N 1
ATOM 2310 C CA . ARG A 1 302 ? -12.294 14.148 11.383 1.00 98.75 302 ARG A CA 1
ATOM 2311 C C . ARG A 1 302 ? -13.454 13.151 11.325 1.00 98.75 302 ARG A C 1
ATOM 2313 O O . ARG A 1 302 ? -14.086 13.057 10.277 1.00 98.75 302 ARG A O 1
ATOM 2320 N N . LEU A 1 303 ? -13.790 12.468 12.424 1.00 98.88 303 LEU A N 1
ATOM 2321 C CA . LEU A 1 303 ? -14.964 11.585 12.487 1.00 98.88 303 LEU A CA 1
ATOM 2322 C C . LEU A 1 303 ? -16.269 12.344 12.229 1.00 98.88 303 LEU A C 1
ATOM 2324 O O . LEU A 1 303 ? -17.093 11.859 11.460 1.00 98.88 303 LEU A O 1
ATOM 2328 N N . LYS A 1 304 ? -16.434 13.546 12.801 1.00 98.69 304 LYS A N 1
ATOM 2329 C CA . LYS A 1 304 ? -17.625 14.389 12.574 1.00 98.69 304 LYS A CA 1
ATOM 2330 C C . LYS A 1 304 ? -17.788 14.763 11.099 1.00 98.69 304 LYS A C 1
ATOM 2332 O O . LYS A 1 304 ? -18.894 14.706 10.569 1.00 98.69 304 LYS A O 1
ATOM 2337 N N . ILE A 1 305 ? -16.688 15.127 10.435 1.00 98.69 305 ILE A N 1
ATOM 2338 C CA . ILE A 1 305 ? -16.692 15.432 8.996 1.00 98.69 305 ILE A CA 1
ATOM 2339 C C . ILE A 1 305 ? -17.059 14.177 8.198 1.00 98.69 305 ILE A C 1
ATOM 2341 O O . ILE A 1 305 ? -17.925 14.236 7.327 1.00 98.69 305 ILE A O 1
ATOM 2345 N N . ILE A 1 306 ? -16.442 13.033 8.520 1.00 98.81 306 ILE A N 1
ATOM 2346 C CA . ILE A 1 306 ? -16.722 11.771 7.830 1.00 98.81 306 ILE A CA 1
ATOM 2347 C C . ILE A 1 306 ? -18.199 11.406 7.936 1.00 98.81 306 ILE A C 1
ATOM 2349 O O . ILE A 1 306 ? -18.837 11.156 6.918 1.00 98.81 306 ILE A O 1
ATOM 2353 N N . GLU A 1 307 ? -18.745 11.418 9.148 1.00 98.56 307 GLU A N 1
ATOM 2354 C CA . GLU A 1 307 ? -20.142 11.089 9.409 1.00 98.56 307 GLU A CA 1
ATOM 2355 C C . GLU A 1 307 ? -21.112 11.960 8.608 1.00 98.56 307 GLU A C 1
ATOM 2357 O O . GLU A 1 307 ? -22.076 11.452 8.039 1.00 98.56 307 GLU A O 1
ATOM 2362 N N . LYS A 1 308 ? -20.826 13.261 8.517 1.00 98.56 308 LYS A N 1
ATOM 2363 C CA . LYS A 1 308 ? -21.679 14.223 7.822 1.00 98.56 308 LYS A CA 1
ATOM 2364 C C . LYS A 1 308 ? -21.603 14.113 6.297 1.00 98.56 308 LYS A C 1
ATOM 2366 O O . LYS A 1 308 ? -22.609 14.322 5.624 1.00 98.56 308 LYS A O 1
ATOM 2371 N N . GLU A 1 309 ? -20.421 13.855 5.739 1.00 98.19 309 GLU A N 1
ATOM 2372 C CA . GLU A 1 309 ? -20.154 14.130 4.318 1.00 98.19 309 GLU A CA 1
ATOM 2373 C C . GLU A 1 309 ? -19.911 12.882 3.459 1.00 98.19 309 GLU A C 1
ATOM 2375 O O . GLU A 1 309 ? -20.039 12.960 2.237 1.00 98.19 309 GLU A O 1
ATOM 2380 N N . ILE A 1 310 ? -19.592 11.722 4.049 1.00 98.50 310 ILE A N 1
ATOM 2381 C CA . ILE A 1 310 ? -19.090 10.543 3.314 1.00 98.50 310 ILE A CA 1
ATOM 2382 C C . ILE A 1 310 ? -19.981 10.099 2.139 1.00 98.50 310 ILE A C 1
ATOM 2384 O O . ILE A 1 310 ? -19.473 9.732 1.079 1.00 98.50 310 ILE A O 1
ATOM 2388 N N . HIS A 1 311 ? -21.306 10.169 2.265 1.00 98.25 311 HIS A N 1
ATOM 2389 C CA . HIS A 1 311 ? -22.209 9.769 1.177 1.00 98.25 311 HIS A CA 1
ATOM 2390 C C . HIS A 1 311 ? -22.326 10.812 0.059 1.00 98.25 311 HIS A C 1
ATOM 2392 O O . HIS A 1 311 ? -22.659 10.451 -1.066 1.00 98.25 311 HIS A O 1
ATOM 2398 N N . GLY A 1 312 ? -22.006 12.079 0.339 1.00 97.75 312 GLY A N 1
ATOM 2399 C CA . GLY A 1 312 ? -22.097 13.191 -0.613 1.00 97.75 312 GLY A CA 1
ATOM 2400 C C . GLY A 1 312 ? -20.807 13.494 -1.382 1.00 97.75 312 GLY A C 1
ATOM 2401 O O . GLY A 1 312 ? -20.838 14.249 -2.352 1.00 97.75 312 GLY A O 1
ATOM 2402 N N . VAL A 1 313 ? -19.669 12.924 -0.979 1.00 98.19 313 VAL A N 1
ATOM 2403 C CA . VAL A 1 313 ? -18.384 13.135 -1.667 1.00 98.19 313 VAL A CA 1
ATOM 2404 C C . VAL A 1 313 ? -18.214 12.224 -2.887 1.00 98.19 313 VAL A C 1
ATOM 2406 O O . VAL A 1 313 ? -18.955 11.257 -3.088 1.00 98.19 313 VAL A O 1
ATOM 2409 N N . LYS A 1 314 ? -17.192 12.517 -3.700 1.00 97.62 314 LYS A N 1
ATOM 2410 C CA . LYS A 1 314 ? -16.804 11.718 -4.871 1.00 97.62 314 LYS A CA 1
ATOM 2411 C C . LYS A 1 314 ? -16.367 10.295 -4.493 1.00 97.62 314 LYS A C 1
ATOM 2413 O O . LYS A 1 314 ? -16.031 10.012 -3.343 1.00 97.62 314 LYS A O 1
ATOM 2418 N N . ASN A 1 315 ? -16.382 9.394 -5.472 1.00 96.62 315 ASN A N 1
ATOM 2419 C CA . ASN A 1 315 ? -16.293 7.946 -5.278 1.00 96.62 315 ASN A CA 1
ATOM 2420 C C . ASN A 1 315 ? -15.054 7.485 -4.486 1.00 96.62 315 ASN A C 1
ATOM 2422 O O . ASN A 1 315 ? -15.177 6.767 -3.493 1.00 96.62 315 ASN A O 1
ATOM 2426 N N . TYR A 1 316 ? -13.857 7.906 -4.883 1.00 95.75 316 TYR A N 1
ATOM 2427 C CA . TYR A 1 316 ? -12.616 7.489 -4.232 1.00 95.75 316 TYR A CA 1
ATOM 2428 C C . TYR A 1 316 ? -12.269 8.343 -3.010 1.00 95.75 316 TYR A C 1
ATOM 2430 O O . TYR A 1 316 ? -11.650 7.832 -2.073 1.00 95.75 316 TYR A O 1
ATOM 2438 N N . THR A 1 317 ? -12.756 9.586 -2.935 1.00 98.19 317 THR A N 1
ATOM 2439 C CA . THR A 1 317 ? -12.766 10.354 -1.678 1.00 98.19 317 THR A CA 1
ATOM 2440 C C . THR A 1 317 ? -13.555 9.607 -0.602 1.00 98.19 317 THR A C 1
ATOM 2442 O O . THR A 1 317 ? -13.047 9.406 0.500 1.00 98.19 317 THR A O 1
ATOM 2445 N N . ARG A 1 318 ? -14.746 9.094 -0.939 1.00 98.44 318 ARG A N 1
ATOM 2446 C CA . ARG A 1 318 ? -15.574 8.264 -0.051 1.00 98.44 318 ARG A CA 1
ATOM 2447 C C . ARG A 1 318 ? -14.834 7.023 0.433 1.00 98.44 318 ARG A C 1
ATOM 2449 O O . ARG A 1 318 ? -14.871 6.695 1.618 1.00 98.44 318 ARG A O 1
ATOM 2456 N N . TYR A 1 319 ? -14.133 6.344 -0.475 1.00 97.62 319 TYR A N 1
ATOM 2457 C CA . TYR A 1 319 ? -13.312 5.186 -0.129 1.00 97.62 319 TYR A CA 1
ATOM 2458 C C . TYR A 1 319 ? -12.213 5.539 0.882 1.00 97.62 319 TYR A C 1
ATOM 2460 O O . TYR A 1 319 ? -12.044 4.838 1.882 1.00 97.62 319 TYR A O 1
ATOM 2468 N N . ALA A 1 320 ? -11.490 6.640 0.658 1.00 98.12 320 ALA A N 1
ATOM 2469 C CA . ALA A 1 320 ? -10.460 7.106 1.581 1.00 98.12 320 ALA A CA 1
ATOM 2470 C C . ALA A 1 320 ? -11.040 7.543 2.934 1.00 98.12 320 ALA A C 1
ATOM 2472 O O . ALA A 1 320 ? -10.459 7.203 3.960 1.00 98.12 320 ALA A O 1
ATOM 2473 N N . MET A 1 321 ? -12.204 8.197 2.962 1.00 98.81 321 MET A N 1
ATOM 2474 C CA . MET A 1 321 ? -12.910 8.548 4.202 1.00 98.81 321 MET A CA 1
ATOM 2475 C C . MET A 1 321 ? -13.313 7.308 5.007 1.00 98.81 321 MET A C 1
ATOM 2477 O O . MET A 1 321 ? -13.087 7.266 6.213 1.00 98.81 321 MET A O 1
ATOM 2481 N N . ASN A 1 322 ? -13.826 6.259 4.354 1.00 98.69 322 ASN A N 1
ATOM 2482 C CA . ASN A 1 322 ? -14.137 4.991 5.020 1.00 98.69 322 ASN A CA 1
ATOM 2483 C C . ASN A 1 322 ? -12.880 4.322 5.607 1.00 98.69 322 ASN A C 1
ATOM 2485 O O . ASN A 1 322 ? -12.901 3.808 6.722 1.00 98.69 322 ASN A O 1
ATOM 2489 N N . ASN A 1 323 ? -11.759 4.355 4.884 1.00 98.38 323 ASN A N 1
ATOM 2490 C CA . ASN A 1 323 ? -10.494 3.829 5.401 1.00 98.38 323 ASN A CA 1
ATOM 2491 C C . ASN A 1 323 ? -9.930 4.693 6.541 1.00 98.38 323 ASN A C 1
ATOM 2493 O O . ASN A 1 323 ? -9.406 4.146 7.510 1.00 98.38 323 ASN A O 1
ATOM 2497 N N . ALA A 1 324 ? -10.073 6.020 6.473 1.00 98.75 324 ALA A N 1
ATOM 2498 C CA . ALA A 1 324 ? -9.686 6.928 7.548 1.00 98.75 324 ALA A CA 1
ATOM 2499 C C . ALA A 1 324 ? -10.515 6.677 8.817 1.00 98.75 324 ALA A C 1
ATOM 2501 O O . ALA A 1 324 ? -9.938 6.566 9.893 1.00 98.75 324 ALA A O 1
ATOM 2502 N N . LEU A 1 325 ? -11.834 6.489 8.691 1.00 98.88 325 LEU A N 1
ATOM 2503 C CA . LEU A 1 325 ? -12.730 6.091 9.784 1.00 98.88 325 LEU A CA 1
ATOM 2504 C C . LEU A 1 325 ? -12.235 4.821 10.491 1.00 98.88 325 LEU A C 1
ATOM 2506 O O . LEU A 1 325 ? -12.127 4.790 11.717 1.00 98.88 325 LEU A O 1
ATOM 2510 N N . ILE A 1 326 ? -11.877 3.794 9.715 1.00 98.69 326 ILE A N 1
ATOM 2511 C CA . ILE A 1 326 ? -11.326 2.536 10.236 1.00 98.69 326 ILE A CA 1
ATOM 2512 C C . ILE A 1 326 ? -10.007 2.776 10.979 1.00 98.69 326 ILE A C 1
ATOM 2514 O O . ILE A 1 326 ? -9.827 2.299 12.101 1.00 98.69 326 ILE A O 1
ATOM 2518 N N . SER A 1 327 ? -9.084 3.519 10.367 1.00 98.56 327 SER A N 1
ATOM 2519 C CA . SER A 1 327 ? -7.777 3.830 10.949 1.00 98.56 327 SER A CA 1
ATOM 2520 C C . SER A 1 327 ? -7.888 4.632 12.246 1.00 98.56 327 SER A C 1
ATOM 2522 O O . SER A 1 327 ? -7.204 4.317 13.219 1.00 98.56 327 SER A O 1
ATOM 2524 N N . ILE A 1 328 ? -8.792 5.614 12.294 1.00 98.75 328 ILE A N 1
ATOM 2525 C CA . ILE A 1 328 ? -9.104 6.388 13.501 1.00 98.75 328 ILE A CA 1
ATOM 2526 C C . ILE A 1 328 ? -9.650 5.465 14.592 1.00 98.75 328 ILE A C 1
ATOM 2528 O O . ILE A 1 328 ? -9.149 5.474 15.716 1.00 98.75 328 ILE A O 1
ATOM 2532 N N . GLY A 1 329 ? -10.608 4.597 14.255 1.00 98.44 329 GLY A N 1
ATOM 2533 C CA . GLY A 1 329 ? -11.159 3.620 15.193 1.00 98.44 329 GLY A CA 1
ATOM 2534 C C . GLY A 1 329 ? -10.130 2.615 15.721 1.00 98.44 329 GLY A C 1
ATOM 2535 O O . GLY A 1 329 ? -10.325 2.031 16.785 1.00 98.44 329 GLY A O 1
ATOM 2536 N N . ALA A 1 330 ? -9.016 2.413 15.018 1.00 97.62 330 ALA A N 1
ATOM 2537 C CA . ALA A 1 330 ? -7.928 1.542 15.449 1.00 97.62 330 ALA A CA 1
ATOM 2538 C C . ALA A 1 330 ? -6.888 2.231 16.352 1.00 97.62 330 ALA A C 1
ATOM 2540 O O . ALA A 1 330 ? -6.015 1.536 16.883 1.00 97.62 330 ALA A O 1
ATOM 2541 N N . ARG A 1 331 ? -6.945 3.557 16.525 1.00 96.38 331 ARG A N 1
ATOM 2542 C CA . ARG A 1 331 ? -5.929 4.347 17.239 1.00 96.38 331 ARG A CA 1
ATOM 2543 C C . ARG A 1 331 ? -5.965 4.135 18.753 1.00 96.38 331 ARG A C 1
ATOM 2545 O O . ARG A 1 331 ? -5.012 3.591 19.306 1.00 96.38 331 ARG A O 1
ATOM 2552 N N . SER A 1 332 ? -7.063 4.528 19.399 1.00 96.06 332 SER A N 1
ATOM 2553 C CA . SER A 1 332 ? -7.253 4.514 20.857 1.00 96.06 332 SER A CA 1
ATOM 2554 C C . SER A 1 332 ? -8.622 3.946 21.231 1.00 96.06 332 SER A C 1
ATOM 2556 O O . SER A 1 332 ? -9.527 3.892 20.397 1.00 96.06 332 SER A O 1
ATOM 2558 N N . GLU A 1 333 ? -8.812 3.512 22.482 1.00 96.81 333 GLU A N 1
ATOM 2559 C CA . GLU A 1 333 ? -10.113 2.977 22.918 1.00 96.81 333 GLU A CA 1
ATOM 2560 C C . GLU A 1 333 ? -11.233 4.019 22.838 1.00 96.81 333 GLU A C 1
ATOM 2562 O O . GLU A 1 333 ? -12.365 3.684 22.481 1.00 96.81 333 GLU A O 1
ATOM 2567 N N . LYS A 1 334 ? -10.914 5.287 23.129 1.00 97.69 334 LYS A N 1
ATOM 2568 C CA . LYS A 1 334 ? -11.849 6.407 22.986 1.00 97.69 334 LYS A CA 1
ATOM 2569 C C . LYS A 1 334 ? -12.309 6.528 21.533 1.00 97.69 334 LYS A C 1
ATOM 2571 O O . LYS A 1 334 ? -13.508 6.485 21.259 1.00 97.69 334 LYS A O 1
ATOM 2576 N N . LEU A 1 335 ? -11.359 6.614 20.602 1.00 98.50 335 LEU A N 1
ATOM 2577 C CA . LEU A 1 335 ? -11.654 6.761 19.177 1.00 98.50 335 LEU A CA 1
ATOM 2578 C C . LEU A 1 335 ? -12.298 5.516 18.574 1.00 98.50 335 LEU A C 1
ATOM 2580 O O . LEU A 1 335 ? -13.118 5.650 17.674 1.00 98.50 335 LEU A O 1
ATOM 2584 N N . ARG A 1 336 ? -12.011 4.318 19.094 1.00 98.44 336 ARG A N 1
ATOM 2585 C CA . ARG A 1 336 ? -12.722 3.089 18.721 1.00 98.44 336 ARG A CA 1
ATOM 2586 C C . ARG A 1 336 ? -14.222 3.230 18.952 1.00 98.44 336 ARG A C 1
ATOM 2588 O O . ARG A 1 336 ? -14.993 2.985 18.030 1.00 98.44 336 ARG A O 1
ATOM 2595 N N . LYS A 1 337 ? -14.631 3.633 20.162 1.00 98.50 337 LYS A N 1
ATOM 2596 C CA . LYS A 1 337 ? -16.052 3.807 20.513 1.00 98.50 337 LYS A CA 1
ATOM 2597 C C . LYS A 1 337 ? -16.716 4.844 19.606 1.00 98.50 337 LYS A C 1
ATOM 2599 O O . LYS A 1 337 ? -17.783 4.585 19.060 1.00 98.50 337 LYS A O 1
ATOM 2604 N N . LEU A 1 338 ? -16.054 5.984 19.400 1.00 98.75 338 LEU A N 1
ATOM 2605 C CA . LEU A 1 338 ? -16.576 7.065 18.560 1.00 98.75 338 LEU A CA 1
ATOM 2606 C C . LEU A 1 338 ? -16.676 6.669 17.081 1.00 98.75 338 LEU A C 1
ATOM 2608 O O . LEU A 1 338 ? -17.694 6.940 16.451 1.00 98.75 338 LEU A O 1
ATOM 2612 N N . ALA A 1 339 ? -15.662 5.995 16.536 1.00 98.81 339 ALA A N 1
ATOM 2613 C CA . ALA A 1 339 ? -15.649 5.548 15.147 1.00 98.81 339 ALA A CA 1
ATOM 2614 C C . ALA A 1 339 ? -16.693 4.457 14.874 1.00 98.81 339 ALA A C 1
ATOM 2616 O O . ALA A 1 339 ? -17.312 4.476 13.816 1.00 98.81 339 ALA A O 1
ATOM 2617 N N . ILE A 1 340 ? -16.921 3.532 15.817 1.00 98.75 340 ILE A N 1
ATOM 2618 C CA . ILE A 1 340 ? -17.991 2.528 15.701 1.00 98.75 340 ILE A CA 1
ATOM 2619 C C . ILE A 1 340 ? -19.357 3.214 15.694 1.00 98.75 340 ILE A C 1
ATOM 2621 O O . ILE A 1 340 ? -20.132 2.986 14.773 1.00 98.75 340 ILE A O 1
ATOM 2625 N N . ALA A 1 341 ? -19.614 4.118 16.643 1.00 98.69 341 ALA A N 1
ATOM 2626 C CA . ALA A 1 341 ? -20.881 4.842 16.699 1.00 98.69 341 ALA A CA 1
ATOM 2627 C C . ALA A 1 341 ? -21.122 5.692 15.434 1.00 98.69 341 ALA A C 1
ATOM 2629 O O . ALA A 1 341 ? -22.238 5.752 14.921 1.00 98.69 341 ALA A O 1
ATOM 2630 N N . ALA A 1 342 ? -20.076 6.332 14.898 1.00 98.75 342 ALA A N 1
ATOM 2631 C CA . ALA A 1 342 ? -20.154 7.040 13.621 1.00 98.75 342 ALA A CA 1
ATOM 2632 C C . ALA A 1 342 ? -20.438 6.074 12.459 1.00 98.75 342 ALA A C 1
ATOM 2634 O O . ALA A 1 342 ? -21.306 6.346 11.638 1.00 98.75 342 ALA A O 1
ATOM 2635 N N . ALA A 1 343 ? -19.763 4.922 12.403 1.00 98.62 343 ALA A N 1
ATOM 2636 C CA . ALA A 1 343 ? -19.987 3.907 11.375 1.00 98.62 343 ALA A CA 1
ATOM 2637 C C . ALA A 1 343 ? -21.420 3.344 11.392 1.00 98.62 343 ALA A C 1
ATOM 2639 O O . ALA A 1 343 ? -21.978 3.090 10.327 1.00 98.62 343 ALA A O 1
ATOM 2640 N N . GLU A 1 344 ? -22.027 3.179 12.570 1.00 98.50 344 GLU A N 1
ATOM 2641 C CA . GLU A 1 344 ? -23.434 2.776 12.713 1.00 98.50 344 GLU A CA 1
ATOM 2642 C C . GLU A 1 344 ? -24.380 3.811 12.095 1.00 98.50 344 GLU A C 1
ATOM 2644 O O . GLU A 1 344 ? -25.273 3.444 11.334 1.00 98.50 344 GLU A O 1
ATOM 2649 N N . ARG A 1 345 ? -24.150 5.104 12.363 1.00 98.56 345 ARG A N 1
ATOM 2650 C CA . ARG A 1 345 ? -24.951 6.204 11.796 1.00 98.56 345 ARG A CA 1
ATOM 2651 C C . ARG A 1 345 ? -24.734 6.386 10.294 1.00 98.56 345 ARG A C 1
ATOM 2653 O O . ARG A 1 345 ? -25.685 6.660 9.572 1.00 98.56 345 ARG A O 1
ATOM 2660 N N . ILE A 1 346 ? -23.499 6.207 9.821 1.00 98.44 346 ILE A N 1
ATOM 2661 C CA . ILE A 1 346 ? -23.154 6.244 8.392 1.00 98.44 346 ILE A CA 1
ATOM 2662 C C . ILE A 1 346 ? -23.827 5.086 7.648 1.00 98.44 346 ILE A C 1
ATOM 2664 O O . ILE A 1 346 ? -24.300 5.259 6.524 1.00 98.44 346 ILE A O 1
ATOM 2668 N N . GLY A 1 347 ? -23.849 3.891 8.238 1.00 97.38 347 GLY A N 1
ATOM 2669 C CA . GLY A 1 347 ? -24.329 2.686 7.576 1.00 97.38 347 GLY A CA 1
ATOM 2670 C C . GLY A 1 347 ? -23.402 2.213 6.448 1.00 97.38 347 GLY A C 1
ATOM 2671 O O . GLY A 1 347 ? -22.182 2.389 6.475 1.00 97.38 347 GLY A O 1
ATOM 2672 N N . ARG A 1 348 ? -23.975 1.544 5.442 1.00 95.12 348 ARG A N 1
ATOM 2673 C CA . ARG A 1 348 ? -23.200 0.904 4.370 1.00 95.12 348 ARG A CA 1
ATOM 2674 C C . ARG A 1 348 ? -22.594 1.937 3.417 1.00 95.12 348 ARG A C 1
ATOM 2676 O O . ARG A 1 348 ? -23.315 2.665 2.746 1.00 95.12 348 ARG A O 1
ATOM 2683 N N . VAL A 1 349 ? -21.270 1.912 3.265 1.00 97.19 349 VAL A N 1
ATOM 2684 C CA . VAL A 1 349 ? -20.543 2.751 2.300 1.00 97.19 349 VAL A CA 1
ATOM 2685 C C . VAL A 1 349 ? -20.362 2.012 0.972 1.00 97.19 349 VAL A C 1
ATOM 2687 O O . VAL A 1 349 ? -19.715 0.964 0.910 1.00 97.19 349 VAL A O 1
ATOM 2690 N N . HIS A 1 350 ? -20.907 2.570 -0.110 1.00 94.44 350 HIS A N 1
ATOM 2691 C CA . HIS A 1 350 ? -20.755 2.036 -1.464 1.00 94.44 350 HIS A CA 1
ATOM 2692 C C . HIS A 1 350 ? -19.683 2.799 -2.252 1.00 94.44 350 HIS A C 1
ATOM 2694 O O . HIS A 1 350 ? -19.713 4.025 -2.328 1.00 94.44 350 HIS A O 1
ATOM 2700 N N . VAL A 1 351 ? -18.744 2.072 -2.857 1.00 94.62 351 VAL A N 1
ATOM 2701 C CA . VAL A 1 351 ? -17.722 2.617 -3.762 1.00 94.62 351 VAL A CA 1
ATOM 2702 C C . VAL A 1 351 ? -17.739 1.758 -5.012 1.00 94.62 351 VAL A C 1
ATOM 2704 O O . VAL A 1 351 ? -17.718 0.529 -4.907 1.00 94.62 351 VAL A O 1
ATOM 2707 N N . ASP A 1 352 ? -17.776 2.411 -6.162 1.00 92.81 352 ASP A N 1
ATOM 2708 C CA . ASP A 1 352 ? -17.592 1.771 -7.452 1.00 92.81 352 ASP A CA 1
ATOM 2709 C C . ASP A 1 352 ? -16.101 1.474 -7.653 1.00 92.81 352 ASP A C 1
ATOM 2711 O O . ASP A 1 352 ? -15.266 2.381 -7.652 1.00 92.81 352 ASP A O 1
ATOM 2715 N N . HIS A 1 353 ? -15.762 0.192 -7.778 1.00 85.94 353 HIS A N 1
ATOM 2716 C CA . HIS A 1 353 ? -14.392 -0.278 -8.003 1.00 85.94 353 HIS A CA 1
ATOM 2717 C C . HIS A 1 353 ? -14.129 -0.624 -9.477 1.00 85.94 353 HIS A C 1
ATOM 2719 O O . HIS A 1 353 ? -13.105 -1.242 -9.781 1.00 85.94 353 HIS A O 1
ATOM 2725 N N . GLY A 1 354 ? -15.042 -0.267 -10.386 1.00 85.62 354 GLY A N 1
ATOM 2726 C CA . GLY A 1 354 ? -14.979 -0.617 -11.801 1.00 85.62 354 GLY A CA 1
ATOM 2727 C C . GLY A 1 354 ? -14.977 -2.131 -12.035 1.00 85.62 354 GLY A C 1
ATOM 2728 O O . GLY A 1 354 ? -15.479 -2.916 -11.231 1.00 85.62 354 GLY A O 1
ATOM 2729 N N . GLU A 1 355 ? -14.357 -2.566 -13.133 1.00 81.56 355 GLU A N 1
ATOM 2730 C CA . GLU A 1 355 ? -14.236 -3.981 -13.524 1.00 81.56 355 GLU A CA 1
ATOM 2731 C C . GLU A 1 355 ? -13.169 -4.741 -12.711 1.00 81.56 355 GLU A C 1
ATOM 2733 O O . GLU A 1 355 ? -12.264 -5.390 -13.250 1.00 81.56 355 GLU A O 1
ATOM 2738 N N . THR A 1 356 ? -13.231 -4.633 -11.385 1.00 81.88 356 THR A N 1
ATOM 2739 C CA . THR A 1 356 ? -12.245 -5.219 -10.478 1.00 81.88 356 THR A CA 1
ATOM 2740 C C . THR A 1 356 ? -12.922 -6.051 -9.392 1.00 81.88 356 THR A C 1
ATOM 2742 O O . THR A 1 356 ? -14.098 -5.896 -9.079 1.00 81.88 356 THR A O 1
ATOM 2745 N N . GLY A 1 357 ? -12.166 -6.969 -8.785 1.00 78.19 357 GLY A N 1
ATOM 2746 C CA . GLY A 1 357 ? -12.637 -7.748 -7.634 1.00 78.19 357 GLY A CA 1
ATOM 2747 C C . GLY A 1 357 ? -12.522 -7.011 -6.293 1.00 78.19 357 GLY A C 1
ATOM 2748 O O . GLY A 1 357 ? -12.651 -7.650 -5.245 1.00 78.19 357 GLY A O 1
ATOM 2749 N N . CYS A 1 358 ? -12.193 -5.713 -6.301 1.00 82.56 358 CYS A N 1
ATOM 2750 C CA . CYS A 1 358 ? -11.995 -4.924 -5.090 1.00 82.56 358 CYS A CA 1
ATOM 2751 C C . CYS A 1 358 ? -13.318 -4.707 -4.345 1.00 82.56 358 CYS A C 1
ATOM 2753 O O . CYS A 1 358 ? -14.396 -4.654 -4.932 1.00 82.56 358 CYS A O 1
ATOM 2755 N N . LYS A 1 359 ? -13.233 -4.627 -3.014 1.00 88.62 359 LYS A N 1
ATOM 2756 C CA . LYS A 1 359 ? -14.391 -4.449 -2.134 1.00 88.62 359 LYS A CA 1
ATOM 2757 C C . LYS A 1 359 ? -14.114 -3.353 -1.125 1.00 88.62 359 LYS A C 1
ATOM 2759 O O . LYS A 1 359 ? -13.028 -3.305 -0.548 1.00 88.62 359 LYS A O 1
ATOM 2764 N N . THR A 1 360 ? -15.127 -2.538 -0.859 1.00 91.75 360 THR A N 1
ATOM 2765 C CA . THR A 1 360 ? -15.104 -1.594 0.259 1.00 91.75 360 THR A CA 1
ATOM 2766 C C . THR A 1 360 ? -15.197 -2.368 1.572 1.00 91.75 360 THR A C 1
ATOM 2768 O O . THR A 1 360 ? -16.122 -3.170 1.723 1.00 91.75 360 THR A O 1
ATOM 2771 N N . PRO A 1 361 ? -14.255 -2.186 2.511 1.00 92.19 361 PRO A N 1
ATOM 2772 C CA . PRO A 1 361 ? -14.334 -2.842 3.807 1.00 92.19 361 PRO A CA 1
ATOM 2773 C C . PRO A 1 361 ? -15.482 -2.258 4.632 1.00 92.19 361 PRO A C 1
ATOM 2775 O O . PRO A 1 361 ? -15.643 -1.040 4.711 1.00 92.19 361 PRO A O 1
ATOM 2778 N N . GLU A 1 362 ? -16.241 -3.125 5.296 1.00 94.94 362 GLU A N 1
ATOM 2779 C CA . GLU A 1 362 ? -17.187 -2.702 6.328 1.00 94.94 362 GLU A CA 1
ATOM 2780 C C . GLU A 1 362 ? -16.410 -2.183 7.540 1.00 94.94 362 GLU A C 1
ATOM 2782 O O . GLU A 1 362 ? -15.535 -2.879 8.067 1.00 94.94 362 GLU A O 1
ATOM 2787 N N . ALA A 1 363 ? -16.712 -0.957 7.975 1.00 97.50 363 ALA A N 1
ATOM 2788 C CA . ALA A 1 363 ? -15.889 -0.264 8.957 1.00 97.50 363 ALA A CA 1
ATOM 2789 C C . ALA A 1 363 ? -15.852 -0.980 10.316 1.00 97.50 363 ALA A C 1
ATOM 2791 O O . ALA A 1 363 ? -14.768 -1.280 10.817 1.00 97.50 363 ALA A O 1
ATOM 2792 N N . ILE A 1 364 ? -17.017 -1.324 10.879 1.00 98.19 364 ILE A N 1
ATOM 2793 C CA . ILE A 1 364 ? -17.121 -1.927 12.220 1.00 98.19 364 ILE A CA 1
ATOM 2794 C C . ILE A 1 364 ? -16.387 -3.278 12.295 1.00 98.19 364 ILE A C 1
ATOM 2796 O O . ILE A 1 364 ? -15.477 -3.403 13.123 1.00 98.19 364 ILE A O 1
ATOM 2800 N N . PRO A 1 365 ? -16.661 -4.276 11.422 1.00 97.69 365 PRO A N 1
ATOM 2801 C CA . PRO A 1 365 ? -15.950 -5.554 11.486 1.00 97.69 365 PRO A CA 1
ATOM 2802 C C . PRO A 1 365 ? -14.440 -5.405 11.280 1.00 97.69 365 PRO A C 1
ATOM 2804 O O . PRO A 1 365 ? -13.650 -6.169 11.843 1.00 97.69 365 PRO A O 1
ATOM 2807 N N . TYR A 1 366 ? -14.012 -4.429 10.473 1.00 97.19 366 TYR A N 1
ATOM 2808 C CA . TYR A 1 366 ? -12.594 -4.204 10.224 1.00 97.19 366 TYR A CA 1
ATOM 2809 C C . TYR A 1 366 ? -11.889 -3.564 11.426 1.00 97.19 366 TYR A C 1
ATOM 2811 O O . TYR A 1 366 ? -10.804 -4.026 11.790 1.00 97.19 366 TYR A O 1
ATOM 2819 N N . ILE A 1 367 ? -12.507 -2.569 12.075 1.00 97.88 367 ILE A N 1
ATOM 2820 C CA . ILE A 1 367 ? -12.013 -1.977 13.328 1.00 97.88 367 ILE A CA 1
ATOM 2821 C C . ILE A 1 367 ? -11.844 -3.082 14.376 1.00 97.88 367 ILE A C 1
ATOM 2823 O O . ILE A 1 367 ? -10.747 -3.270 14.905 1.00 97.88 367 ILE A O 1
ATOM 2827 N N . GLU A 1 368 ? -12.881 -3.888 14.609 1.00 97.12 368 GLU A N 1
ATOM 2828 C CA . GLU A 1 368 ? -12.840 -4.987 15.581 1.00 97.12 368 GLU A CA 1
ATOM 2829 C C . GLU A 1 368 ? -11.729 -6.000 15.280 1.00 97.12 368 GLU A C 1
ATOM 2831 O O . GLU A 1 368 ? -10.960 -6.403 16.159 1.00 97.12 368 GLU A O 1
ATOM 2836 N N . LYS A 1 369 ? -11.555 -6.349 14.004 1.00 96.44 369 LYS A N 1
ATOM 2837 C CA . LYS A 1 369 ? -10.466 -7.217 13.549 1.00 96.44 369 LYS A CA 1
ATOM 2838 C C . LYS A 1 369 ? -9.080 -6.623 13.816 1.00 96.44 369 LYS A C 1
ATOM 2840 O O . LYS A 1 369 ? -8.154 -7.380 14.119 1.00 96.44 369 LYS A O 1
ATOM 2845 N N . MET A 1 370 ? -8.896 -5.308 13.680 1.00 95.62 370 MET A N 1
ATOM 2846 C CA . MET A 1 370 ? -7.625 -4.648 14.003 1.00 95.62 370 MET A CA 1
ATOM 2847 C C . MET A 1 370 ? -7.333 -4.711 15.505 1.00 95.62 370 MET A C 1
ATOM 2849 O O . MET A 1 370 ? -6.215 -5.056 15.887 1.00 95.62 370 MET A O 1
ATOM 2853 N N . TRP A 1 371 ? -8.337 -4.486 16.352 1.00 95.62 371 TRP A N 1
ATOM 2854 C CA . TRP A 1 371 ? -8.203 -4.593 17.807 1.00 95.62 371 TRP A CA 1
ATOM 2855 C C . TRP A 1 371 ? -7.921 -6.020 18.281 1.00 95.62 371 TRP A C 1
ATOM 2857 O O . TRP A 1 371 ? -7.045 -6.230 19.119 1.00 95.62 371 TRP A O 1
ATOM 2867 N N . ALA A 1 372 ? -8.577 -7.022 17.694 1.00 93.69 372 ALA A N 1
ATOM 2868 C CA . ALA A 1 372 ? -8.314 -8.427 18.005 1.00 93.69 372 ALA A CA 1
ATOM 2869 C C . ALA A 1 372 ? -6.864 -8.853 17.701 1.00 93.69 372 ALA A C 1
ATOM 2871 O O . ALA A 1 372 ? -6.341 -9.768 18.336 1.00 93.69 372 ALA A O 1
ATOM 2872 N N . ARG A 1 373 ? -6.196 -8.198 16.739 1.00 90.62 373 ARG A N 1
ATOM 2873 C CA . ARG A 1 373 ? -4.778 -8.442 16.420 1.00 90.62 373 ARG A CA 1
ATOM 2874 C C . ARG A 1 373 ? -3.816 -7.796 17.414 1.00 90.62 373 ARG A C 1
ATOM 2876 O O . ARG A 1 373 ? -2.737 -8.338 17.577 1.00 90.62 373 ARG A O 1
ATOM 2883 N N . LYS A 1 374 ? -4.193 -6.681 18.052 1.00 84.94 374 LYS A N 1
ATOM 2884 C CA . LYS A 1 374 ? -3.369 -5.987 19.061 1.00 84.94 374 LYS A CA 1
ATOM 2885 C C . LYS A 1 374 ? -3.319 -6.719 20.407 1.00 84.94 374 LYS A C 1
ATOM 2887 O O . LYS A 1 374 ? -2.405 -6.492 21.183 1.00 84.94 374 LYS A O 1
ATOM 2892 N N . LYS A 1 375 ? -4.306 -7.576 20.689 1.00 68.81 375 LYS A N 1
ATOM 2893 C CA . LYS A 1 375 ? -4.375 -8.392 21.916 1.00 68.81 375 LYS A CA 1
ATOM 2894 C C . LYS A 1 375 ? -3.520 -9.673 21.863 1.00 68.81 375 LYS A C 1
ATOM 2896 O O . LYS A 1 375 ? -3.523 -10.425 22.831 1.00 68.81 375 LYS A O 1
ATOM 2901 N N . LYS A 1 376 ? -2.869 -9.958 20.732 1.00 46.56 376 LYS A N 1
ATOM 2902 C CA . LYS A 1 376 ? -1.987 -11.115 20.509 1.00 46.56 376 LYS A CA 1
ATOM 2903 C C . LYS A 1 376 ? -0.550 -10.652 20.410 1.00 46.56 376 LYS A C 1
ATOM 2905 O O . LYS A 1 376 ? 0.319 -11.475 20.765 1.00 46.56 376 LYS A O 1
#

Radius of gyration: 25.03 Å; Cα contacts (8 Å, |Δi|>4): 540; chains: 1; bounding box: 68×65×44 Å

Solvent-accessible surface area (backbone atoms only — not comparable to full-atom values): 20940 Å² total; per-residue (Å²): 132,74,78,60,63,62,57,58,71,92,73,97,52,49,64,68,45,48,47,69,72,42,55,72,70,30,24,57,35,50,50,54,51,48,54,50,48,45,71,68,41,74,82,44,46,81,43,68,54,100,32,30,42,30,36,28,45,96,93,28,68,33,37,35,51,38,41,35,66,74,21,28,36,47,28,23,60,64,32,68,81,50,97,54,94,69,56,41,69,91,57,98,30,43,18,24,32,82,38,70,48,65,86,70,58,53,63,70,63,54,44,52,50,51,53,50,37,44,52,52,36,50,54,52,55,49,74,74,60,77,89,81,83,90,77,85,91,79,86,87,76,92,76,75,86,75,76,74,68,94,77,78,74,44,69,68,59,47,52,52,50,46,52,70,60,25,34,74,68,42,36,56,53,40,42,53,59,46,55,59,84,51,60,44,24,50,48,71,69,57,46,50,54,50,35,68,73,65,39,75,37,42,74,56,15,55,54,30,42,72,66,60,24,48,50,40,33,55,42,13,61,69,13,42,46,46,84,75,60,50,78,64,58,52,52,56,58,53,72,72,58,77,35,68,66,60,30,49,54,49,13,64,40,44,39,65,22,96,53,24,66,68,48,22,71,54,21,56,72,42,89,51,52,58,47,16,18,19,12,26,32,17,51,18,45,40,37,64,36,87,85,57,82,70,58,70,68,62,52,53,55,50,47,56,51,41,52,74,39,43,89,79,49,55,59,60,28,28,49,22,41,50,49,21,44,27,27,35,20,56,52,45,75,70,39,26,56,53,33,42,57,38,42,63,74,56,50,86,77,84,56,86,55,67,89,50,94,68,74,75,78,60,45,56,70,49,25,54,55,52,53,62,58,72,78,108

Mean predicted aligned error: 15.61 Å

Sequence (376 aa):
MSTTTVKLKDGDKGIAGYLKSLNKTQREIAESLHALIMKTLPKAEVRVKWGYPWYELNGGNVAYLAGVANRVNFGFPNGAELASDLLEGTGKGMRHIKVSSVEEIQSRSFAALLKEAAKLTESKAKKSATPATKTSAAAKPAKKAEAAPADSFTFDSVMAELKKRGTAQNVKIYKRHGATEPLFGVSFADLKELKKKIKTNHALAQKLWASKNADARNLAMMIADPDQFTSSEIDLWVKDLGNYGVCMMIGDLIGKTKFAHTKAETWIKSKDEWISQTGWTIVGGLALNPDSGLPDSYFEDRLKIIEKEIHGVKNYTRYAMNNALISIGARSEKLRKLAIAAAERIGRVHVDHGETGCKTPEAIPYIEKMWARKKK

Foldseek 3Di:
DAFDKQFDDDDFPFPVSLLVSDDPFANQQSVLVVVLLCVLCVQWDWGRDPRWTFTDDPNFTQWTWIDTDQWIWTKGQQCVPFPDPQWDDDDPGMTTHTGNHNVPCPSVVVSVRSVVSNVVRVVVVVVVDDDDDDDDDDDDDDDDDDADPPPPDDLVVVVVQQLVQADPVLVVVVVQQVDDPPERRHDVVRLVVVCVNLPADQVSLVVLLVVLYPSSVLSSLSRHDQAPDDPVVLVVSQVSDGGLVSLLSSLLSPLPHPCLVVQLVVQCPDLDLSSNLSSLSSLLSLLQDPPSPDDLVVLLVLLVCLLPPLVPHDQSSNLSSLSSLLSQLQRDVVSVVSSLVSLVSSDDRDHPSGPDPDDRDRRNVSSVVSVVVVVD

Nearest PDB structures (foldseek):
  3zbo-assembly2_B  TM=8.948E-01  e=1.426E-14  Bacillus cereus
  7vpt-assembly1_A  TM=4.093E-01  e=1.560E-01  Nakaseomyces glabratus CBS 138
  7rht-assembly1_A  TM=4.103E-01  e=1.811E-01  Homo sapiens
  1un0-assembly1_A  TM=4.010E-01  e=2.210E-01  Saccharomyces cerevisiae
  6wx8-assembly1_A  TM=4.091E-01  e=3.132E-01  Homo sapiens